Protein AF-A0A0L1ITF1-F1 (afdb_monomer)

Radius of gyration: 36.15 Å; Cα contacts (8 Å, |Δi|>4): 169; chains: 1; bounding box: 107×75×132 Å

Secondary structure (DSSP, 8-state):
--PPP-----PPPP------------PPPP----S--SSHHHHHHHHHHHHHHHHHHHHHHHHHHHHHHTTS-----------------PPP-----------------------------PPP-------------------------TTSHHHHHHHHHHHHHHHHHHHHHHHHHHHHHHHHHHHHHHHHHHHHHHTT---THHHHHHHHHHHHHHHTS-PPPPHHHHHHHHHS-SSPPPP-HHHHHHHHHTTS---HHHHHHHHSS-GGGGGGGTT-HHHHHHHHHHHHHHH-SSEEE-HHHHHHHHHHHHHHHHTTSS--TT-----HHHHHHHHHHHHHHHHHHHHSEEEGGGSSTTSSSSS----

Mean predicted aligned error: 19.43 Å

Sequence (371 aa):
MTLGLLRKASATPKPESSTADDWFHDPAPGNSWGMGMANKTSETDKLRQKVDQMSEKLDKLLKRDEAYHATSDGVETGQGDTHPEGDGWRPSPNDEGLGQAEEDDGSQDDNYDHSWVDEDEMPALENVTGDLGVRHASTAEESSPERVHVDSSLRDEVALSETNHELDTLRGQVKFLQAKVAGLWYEKHQLARKVKKLEGTEDDSTPARNYFLSSYKLQKLHRVLTMDECEHLLHASTKVPSGDVVADSELYILGDRRDYDVFVDLYGLVPQAVPSLLEDYDIISLIDAHATILATKHKTFTPKFEERFARFIKDLQRAGYTRDPDGEFADEMGILEFRSSYKAFIDALSSEVRDASKTEVTNESEEKQPA

Structure (mmCIF, N/CA/C/O backbone):
data_AF-A0A0L1ITF1-F1
#
_entry.id   AF-A0A0L1ITF1-F1
#
loop_
_atom_site.group_PDB
_atom_site.id
_atom_site.type_symbol
_atom_site.label_atom_id
_atom_site.label_alt_id
_atom_site.label_comp_id
_atom_site.label_asym_id
_atom_site.label_entity_id
_atom_site.label_seq_id
_atom_site.pdbx_PDB_ins_code
_atom_site.Cartn_x
_atom_site.Cartn_y
_atom_site.Cartn_z
_atom_site.occupancy
_atom_site.B_iso_or_equiv
_atom_site.auth_seq_id
_atom_site.auth_comp_id
_atom_site.auth_asym_id
_atom_site.auth_atom_id
_atom_site.pdbx_PDB_model_num
ATOM 1 N N . MET A 1 1 ? 7.675 -6.615 66.637 1.00 40.53 1 MET A N 1
ATOM 2 C CA . MET A 1 1 ? 6.475 -6.283 65.843 1.00 40.53 1 MET A CA 1
ATOM 3 C C . MET A 1 1 ? 6.571 -7.077 64.556 1.00 40.53 1 MET A C 1
ATOM 5 O O . MET A 1 1 ? 7.402 -6.770 63.717 1.00 40.53 1 MET A O 1
ATOM 9 N N . THR A 1 2 ? 5.844 -8.184 64.493 1.00 36.00 2 THR A N 1
ATOM 10 C CA . THR A 1 2 ? 5.977 -9.250 63.493 1.00 36.00 2 THR A CA 1
ATOM 11 C C . THR A 1 2 ? 4.631 -9.393 62.790 1.00 36.00 2 THR A C 1
ATOM 13 O O . THR A 1 2 ? 3.618 -9.642 63.439 1.00 36.00 2 THR A O 1
ATOM 16 N N . LEU A 1 3 ? 4.621 -9.155 61.478 1.00 39.19 3 LEU A N 1
ATOM 17 C CA . LEU A 1 3 ? 3.432 -9.179 60.626 1.00 39.19 3 LEU A CA 1
ATOM 18 C C . LEU A 1 3 ? 2.988 -10.625 60.368 1.00 39.19 3 LEU A C 1
ATOM 20 O O . LEU A 1 3 ? 3.739 -11.432 59.823 1.00 39.19 3 LEU A O 1
ATOM 24 N N . GLY A 1 4 ? 1.761 -10.935 60.790 1.00 36.28 4 GLY A N 1
ATOM 25 C CA . GLY A 1 4 ? 1.098 -12.217 60.583 1.00 36.28 4 GLY A CA 1
ATOM 26 C C . GLY A 1 4 ? 0.505 -12.335 59.179 1.00 36.28 4 GLY A C 1
ATOM 27 O O . GLY A 1 4 ? -0.290 -11.501 58.752 1.00 36.28 4 GLY A O 1
ATOM 28 N N . LEU A 1 5 ? 0.895 -13.406 58.490 1.00 41.16 5 LEU A N 1
ATOM 29 C CA . LEU A 1 5 ? 0.363 -13.874 57.213 1.00 41.16 5 LEU A CA 1
ATOM 30 C C . LEU A 1 5 ? -1.080 -14.378 57.369 1.00 41.16 5 LEU A C 1
ATOM 32 O O . LEU A 1 5 ? -1.334 -15.351 58.081 1.00 41.16 5 LEU A O 1
ATOM 36 N N . LEU A 1 6 ? -2.016 -13.752 56.653 1.00 43.19 6 LEU A N 1
ATOM 37 C CA . LEU A 1 6 ? -3.399 -14.207 56.527 1.00 43.19 6 LEU A CA 1
ATOM 38 C C . LEU A 1 6 ? -3.513 -15.170 55.333 1.00 43.19 6 LEU A C 1
ATOM 40 O O . LEU A 1 6 ? -3.529 -14.767 54.173 1.00 43.19 6 LEU A O 1
ATOM 44 N N . ARG A 1 7 ? -3.582 -16.468 55.636 1.00 36.34 7 ARG A N 1
ATOM 45 C CA . ARG A 1 7 ? -3.801 -17.562 54.683 1.00 36.34 7 ARG A CA 1
ATOM 46 C C . ARG A 1 7 ? -5.307 -17.701 54.437 1.00 36.34 7 ARG A C 1
ATOM 48 O O . ARG A 1 7 ? -6.021 -18.223 55.289 1.00 36.34 7 ARG A O 1
ATOM 55 N N . LYS A 1 8 ? -5.801 -17.220 53.293 1.00 49.28 8 LYS A N 1
ATOM 56 C CA . LYS A 1 8 ? -7.196 -17.412 52.866 1.00 49.28 8 LYS A CA 1
ATOM 57 C C . LYS A 1 8 ? -7.265 -18.625 51.938 1.00 49.28 8 LYS A C 1
ATOM 59 O O . LYS A 1 8 ? -6.636 -18.642 50.887 1.00 49.28 8 LYS A O 1
ATOM 64 N N . ALA A 1 9 ? -7.977 -19.656 52.380 1.00 42.38 9 ALA A N 1
ATOM 65 C CA . ALA A 1 9 ? -8.264 -20.856 51.607 1.00 42.38 9 ALA A CA 1
ATOM 66 C C . ALA A 1 9 ? -9.336 -20.553 50.546 1.00 42.38 9 ALA A C 1
ATOM 68 O O . ALA A 1 9 ? -10.376 -19.984 50.882 1.00 42.38 9 ALA A O 1
ATOM 69 N N . SER A 1 10 ? -9.104 -20.952 49.292 1.00 44.50 10 SER A N 1
ATOM 70 C CA . SER A 1 10 ? -10.142 -21.044 48.262 1.00 44.50 10 SER A CA 1
ATOM 71 C C . SER A 1 10 ? -10.325 -22.498 47.846 1.00 44.50 10 SER A C 1
ATOM 73 O O . SER A 1 10 ? -9.364 -23.243 47.660 1.00 44.50 10 SER A O 1
ATOM 75 N N . ALA A 1 11 ? -11.595 -22.873 47.764 1.00 43.03 11 ALA A N 1
ATOM 76 C CA . ALA A 1 11 ? -12.109 -24.215 47.607 1.00 43.03 11 ALA A CA 1
ATOM 77 C C . ALA A 1 11 ? -11.713 -24.889 46.285 1.00 43.03 11 ALA A C 1
ATOM 79 O O . ALA A 1 11 ? -11.634 -24.262 45.232 1.00 43.03 11 ALA A O 1
ATOM 80 N N . THR A 1 12 ? -11.522 -26.201 46.376 1.00 43.59 12 THR A N 1
ATOM 81 C CA . THR A 1 12 ? -11.332 -27.145 45.276 1.00 43.59 12 THR A CA 1
ATOM 82 C C . THR A 1 12 ? -12.700 -27.567 44.724 1.00 43.59 12 THR A C 1
ATOM 84 O O . THR A 1 12 ? -13.489 -28.125 45.490 1.00 43.59 12 THR A O 1
ATOM 87 N N . PRO A 1 13 ? -13.015 -27.364 43.434 1.00 45.31 13 PRO A N 1
ATOM 88 C CA . PRO A 1 13 ? -14.133 -28.056 42.806 1.00 45.31 13 PRO A CA 1
ATOM 89 C C . PRO A 1 13 ? -13.704 -29.447 42.308 1.00 45.31 13 PRO A C 1
ATOM 91 O O . PRO A 1 13 ? -12.626 -29.627 41.741 1.00 45.31 13 PRO A O 1
ATOM 94 N N . LYS A 1 14 ? -14.564 -30.439 42.563 1.00 49.97 14 LYS A N 1
ATOM 95 C CA . LYS A 1 14 ? -14.494 -31.802 42.014 1.00 49.97 14 LYS A CA 1
ATOM 96 C C . LYS A 1 14 ? -14.664 -31.780 40.485 1.00 49.97 14 LYS A C 1
ATOM 98 O O . LYS A 1 14 ? -15.459 -30.977 40.002 1.00 49.97 14 LYS A O 1
ATOM 103 N N . PRO A 1 15 ? -14.024 -32.696 39.737 1.00 45.06 15 PRO A N 1
ATOM 104 C CA . PRO A 1 15 ? -14.356 -32.926 38.339 1.00 45.06 15 PRO A CA 1
ATOM 105 C C . PRO A 1 15 ? -15.583 -33.846 38.254 1.00 45.06 15 PRO A C 1
ATOM 107 O O . PRO A 1 15 ? -15.524 -35.007 38.660 1.00 45.06 15 PRO A O 1
ATOM 110 N N . GLU A 1 16 ? -16.699 -33.325 37.749 1.00 42.03 16 GLU A N 1
ATOM 111 C CA . GLU A 1 16 ? -17.839 -34.141 37.331 1.00 42.03 16 GLU A CA 1
ATOM 112 C C . GLU A 1 16 ? -17.676 -34.515 35.857 1.00 42.03 16 GLU A C 1
ATOM 114 O O . GLU A 1 16 ? -17.475 -33.670 34.986 1.00 42.03 16 GLU A O 1
ATOM 119 N N . SER A 1 17 ? -17.717 -35.821 35.607 1.00 44.25 17 SER A N 1
ATOM 120 C CA . SER A 1 17 ? -17.770 -36.428 34.288 1.00 44.25 17 SER A CA 1
ATOM 121 C C . SER A 1 17 ? -19.140 -36.195 33.656 1.00 44.25 17 SER A C 1
ATOM 123 O O . SER A 1 17 ? -20.151 -36.556 34.259 1.00 44.25 17 SER A O 1
ATOM 125 N N . SER A 1 18 ? -19.174 -35.706 32.419 1.00 45.50 18 SER A N 1
ATOM 126 C CA . SER A 1 18 ? -20.364 -35.784 31.573 1.00 45.50 18 SER A CA 1
ATOM 127 C C . SER A 1 18 ? -19.961 -36.119 30.141 1.00 45.50 18 SER A C 1
ATOM 129 O O . SER A 1 18 ? -19.519 -35.267 29.378 1.00 45.50 18 SER A O 1
ATOM 131 N N . THR A 1 19 ? -20.106 -37.397 29.812 1.00 45.88 19 THR A N 1
ATOM 132 C CA . THR A 1 19 ? -20.315 -37.938 28.467 1.00 45.88 19 THR A CA 1
ATOM 133 C C . THR A 1 19 ? -21.680 -37.493 27.943 1.00 45.88 19 THR A C 1
ATOM 135 O O . THR A 1 19 ? -22.698 -37.869 28.519 1.00 45.88 19 THR A O 1
ATOM 138 N N . ALA A 1 20 ? -21.673 -36.705 26.872 1.00 44.06 20 ALA A N 1
ATOM 139 C CA . ALA A 1 20 ? -22.724 -36.578 25.859 1.00 44.06 20 ALA A CA 1
ATOM 140 C C . ALA A 1 20 ? -22.049 -35.846 24.681 1.00 44.06 20 ALA A C 1
ATOM 142 O O . ALA A 1 20 ? -21.623 -34.705 24.825 1.00 44.06 20 ALA A O 1
ATOM 143 N N . ASP A 1 21 ? -21.559 -36.575 23.687 1.00 41.19 21 ASP A N 1
ATOM 144 C CA . ASP A 1 21 ? -22.314 -37.048 22.522 1.00 41.19 21 ASP A CA 1
ATOM 145 C C . ASP A 1 21 ? -22.654 -35.906 21.547 1.00 41.19 21 ASP A C 1
ATOM 147 O O . ASP A 1 21 ? -23.553 -35.099 21.758 1.00 41.19 21 ASP A O 1
ATOM 151 N N . ASP A 1 22 ? -21.879 -35.909 20.459 1.00 50.81 22 ASP A N 1
ATOM 152 C CA . ASP A 1 22 ? -22.418 -36.024 19.102 1.00 50.81 22 ASP A CA 1
ATOM 153 C C . ASP A 1 22 ? -23.115 -34.787 18.508 1.00 50.81 22 ASP A C 1
ATOM 155 O O . ASP A 1 22 ? -24.337 -34.737 18.387 1.00 50.81 22 ASP A O 1
ATOM 159 N N . TRP A 1 23 ? -22.330 -33.783 18.072 1.00 45.59 23 TRP A N 1
ATOM 160 C CA . TRP A 1 23 ? -22.871 -32.723 17.200 1.00 45.59 23 TRP A CA 1
ATOM 161 C C . TRP A 1 23 ? -21.902 -32.006 16.246 1.00 45.59 23 TRP A C 1
ATOM 163 O O . TRP A 1 23 ? -22.094 -30.838 15.922 1.00 45.59 23 TRP A O 1
ATOM 173 N N . PHE A 1 24 ? -20.887 -32.698 15.722 1.00 43.50 24 PHE A N 1
ATOM 174 C CA . PHE A 1 24 ? -20.067 -32.145 14.633 1.00 43.50 24 PHE A CA 1
ATOM 175 C C . PHE A 1 24 ? -19.684 -33.197 13.596 1.00 43.50 24 PHE A C 1
ATOM 177 O O . PHE A 1 24 ? -18.520 -33.563 13.502 1.00 43.50 24 PHE A O 1
ATOM 184 N N . HIS A 1 25 ? -20.638 -33.633 12.773 1.00 45.31 25 HIS A N 1
ATOM 185 C CA . HIS A 1 25 ? -20.330 -34.227 11.471 1.00 45.31 25 HIS A CA 1
ATOM 186 C C . HIS A 1 25 ? -21.429 -33.911 10.454 1.00 45.31 25 HIS A C 1
ATOM 188 O O . HIS A 1 25 ? -22.298 -34.737 10.201 1.00 45.31 25 HIS A O 1
ATOM 194 N N . ASP A 1 26 ? -21.327 -32.744 9.818 1.00 39.97 26 ASP A N 1
ATOM 195 C CA . ASP A 1 26 ? -21.802 -32.585 8.444 1.00 39.97 26 ASP A CA 1
ATOM 196 C C . ASP A 1 26 ? -20.579 -32.560 7.511 1.00 39.97 26 ASP A C 1
ATOM 198 O O . ASP A 1 26 ? -19.651 -31.770 7.726 1.00 39.97 26 ASP A O 1
ATOM 202 N N . PRO A 1 27 ? -20.513 -33.442 6.498 1.00 47.56 27 PRO A N 1
ATOM 203 C CA . PRO A 1 27 ? -19.427 -33.456 5.533 1.00 47.56 27 PRO A CA 1
ATOM 204 C C . PRO A 1 27 ? -19.578 -32.283 4.560 1.00 47.56 27 PRO A C 1
ATOM 206 O O . PRO A 1 27 ? -20.628 -32.087 3.948 1.00 47.56 27 PRO A O 1
ATOM 209 N N . ALA A 1 28 ? -18.499 -31.520 4.386 1.00 41.44 28 ALA A N 1
ATOM 210 C CA . ALA A 1 28 ? -18.417 -30.485 3.364 1.00 41.44 28 ALA A CA 1
ATOM 211 C C . ALA A 1 28 ? -18.724 -31.068 1.965 1.00 41.44 28 ALA A C 1
ATOM 213 O O . ALA A 1 28 ? -18.261 -32.169 1.644 1.00 41.44 28 ALA A O 1
ATOM 214 N N . PRO A 1 29 ? -19.474 -30.348 1.110 1.00 45.34 29 PRO A N 1
ATOM 215 C CA . PRO A 1 29 ? -19.759 -30.790 -0.246 1.00 45.34 29 PRO A CA 1
ATOM 216 C C . PRO A 1 29 ? -18.463 -30.873 -1.061 1.00 45.34 29 PRO A C 1
ATOM 218 O O . PRO A 1 29 ? -17.614 -29.982 -1.034 1.00 45.34 29 PRO A O 1
ATOM 221 N N . GLY A 1 30 ? -18.309 -32.005 -1.745 1.00 41.50 30 GLY A N 1
ATOM 222 C CA . GLY A 1 30 ? -17.086 -32.434 -2.404 1.00 41.50 30 GLY A CA 1
ATOM 223 C C . GLY A 1 30 ? -16.554 -31.471 -3.462 1.00 41.50 30 GLY A C 1
ATOM 224 O O . GLY A 1 30 ? -17.162 -31.275 -4.512 1.00 41.50 30 GLY A O 1
ATOM 225 N N . ASN A 1 31 ? -15.326 -31.007 -3.241 1.00 43.41 31 ASN A N 1
ATOM 226 C CA . ASN A 1 31 ? -14.473 -30.469 -4.289 1.00 43.41 31 ASN A CA 1
ATOM 227 C C . ASN A 1 31 ? -13.651 -31.616 -4.890 1.00 43.41 31 ASN A C 1
ATOM 229 O O . ASN A 1 31 ? -12.582 -31.986 -4.404 1.00 43.41 31 ASN A O 1
ATOM 233 N N . SER A 1 32 ? -14.191 -32.190 -5.962 1.00 44.97 32 SER A N 1
ATOM 234 C CA . SER A 1 32 ? -13.520 -33.139 -6.848 1.00 44.97 32 SER A CA 1
ATOM 235 C C . SER A 1 32 ? -12.358 -32.457 -7.589 1.00 44.97 32 SER A C 1
ATOM 237 O O . SER A 1 32 ? -12.526 -31.967 -8.700 1.00 44.97 32 SER A O 1
ATOM 239 N N . TRP A 1 33 ? -11.170 -32.436 -6.977 1.00 46.00 33 TRP A N 1
ATOM 240 C CA . TRP A 1 33 ? -9.886 -32.106 -7.633 1.00 46.00 33 TRP A CA 1
ATOM 241 C C . TRP A 1 33 ? -8.981 -33.336 -7.808 1.00 46.00 33 TRP A C 1
ATOM 243 O O . TRP A 1 33 ? -7.781 -33.234 -8.056 1.00 46.00 33 TRP A O 1
ATOM 253 N N . GLY A 1 34 ? -9.556 -34.529 -7.677 1.00 48.38 34 GLY A N 1
ATOM 254 C CA . GLY A 1 34 ? -8.840 -35.797 -7.709 1.00 48.38 34 GLY A CA 1
ATOM 255 C C . GLY A 1 34 ? -8.825 -36.455 -9.082 1.00 48.38 34 GLY A C 1
ATOM 256 O O . GLY A 1 34 ? -9.281 -37.581 -9.183 1.00 48.38 34 GLY A O 1
ATOM 257 N N . MET A 1 35 ? -8.327 -35.796 -10.132 1.00 46.69 35 MET A N 1
ATOM 258 C CA . MET A 1 35 ? -7.872 -36.479 -11.357 1.00 46.69 35 MET A CA 1
ATOM 259 C C . MET A 1 35 ? -7.036 -35.517 -12.212 1.00 46.69 35 MET A C 1
ATOM 261 O O . MET A 1 35 ? -7.571 -34.590 -12.809 1.00 46.69 35 MET A O 1
ATOM 265 N N . GLY A 1 36 ? -5.714 -35.724 -12.269 1.00 51.22 36 GLY A N 1
ATOM 266 C CA . GLY A 1 36 ? -4.853 -34.971 -13.197 1.00 51.22 36 GLY A CA 1
ATOM 267 C C . GLY A 1 36 ? -3.389 -34.750 -12.799 1.00 51.22 36 GLY A C 1
ATOM 268 O O . GLY A 1 36 ? -2.784 -33.796 -13.275 1.00 51.22 36 GLY A O 1
ATOM 269 N N . MET A 1 37 ? -2.790 -35.582 -11.939 1.00 43.88 37 MET A N 1
ATOM 270 C CA . MET A 1 37 ? -1.389 -35.411 -11.495 1.00 43.88 37 MET A CA 1
ATOM 271 C C . MET A 1 37 ? -0.400 -36.380 -12.170 1.00 43.88 37 MET A C 1
ATOM 273 O O . MET A 1 37 ? 0.651 -36.664 -11.610 1.00 43.88 37 MET A O 1
ATOM 277 N N . ALA A 1 38 ? -0.705 -36.890 -13.369 1.00 50.31 38 ALA A N 1
ATOM 278 C CA . ALA A 1 38 ? 0.186 -37.830 -14.065 1.00 50.31 38 ALA A CA 1
ATOM 279 C C . ALA A 1 38 ? 1.181 -37.171 -15.049 1.00 50.31 38 ALA A C 1
ATOM 281 O O . ALA A 1 38 ? 2.164 -37.807 -15.406 1.00 50.31 38 ALA A O 1
ATOM 282 N N . ASN A 1 39 ? 0.988 -35.900 -15.445 1.00 56.06 39 ASN A N 1
ATOM 283 C CA . ASN A 1 39 ? 1.815 -35.264 -16.492 1.00 56.06 39 ASN A CA 1
ATOM 284 C C . ASN A 1 39 ? 2.705 -34.097 -16.011 1.00 56.06 39 ASN A C 1
ATOM 286 O O . ASN A 1 39 ? 3.543 -33.625 -16.775 1.00 56.06 39 ASN A O 1
ATOM 290 N N . LYS A 1 40 ? 2.569 -33.631 -14.758 1.00 55.72 40 LYS A N 1
ATOM 291 C CA . LYS A 1 40 ? 3.318 -32.459 -14.250 1.00 55.72 40 LYS A CA 1
ATOM 292 C C . LYS A 1 40 ? 4.791 -32.740 -13.935 1.00 55.72 40 LYS A C 1
ATOM 294 O O . LYS A 1 40 ? 5.591 -31.812 -13.926 1.00 55.72 40 LYS A O 1
ATOM 299 N N . THR A 1 41 ? 5.164 -34.002 -13.725 1.00 59.00 41 THR A N 1
ATOM 300 C CA . THR A 1 41 ? 6.559 -34.399 -13.465 1.00 59.00 41 THR A CA 1
ATOM 301 C C . THR A 1 41 ? 7.464 -34.142 -14.674 1.00 59.00 41 THR A C 1
ATOM 303 O O . THR A 1 41 ? 8.609 -33.729 -14.516 1.00 59.00 41 THR A O 1
ATOM 306 N N . SER A 1 42 ? 6.932 -34.267 -15.896 1.00 75.06 42 SER A N 1
ATOM 307 C CA . SER A 1 42 ? 7.714 -34.064 -17.123 1.00 75.06 42 SER A CA 1
ATOM 308 C C . SER A 1 42 ? 8.168 -32.613 -17.320 1.00 75.06 42 SER A C 1
ATOM 310 O O . SER A 1 42 ? 9.273 -32.379 -17.807 1.00 75.06 42 SER A O 1
ATOM 312 N N . GLU A 1 43 ? 7.353 -31.625 -16.944 1.00 75.00 43 GLU A N 1
ATOM 313 C CA . GLU A 1 43 ? 7.735 -30.213 -17.080 1.00 75.00 43 GLU A CA 1
ATOM 314 C C . GLU A 1 43 ? 8.748 -29.787 -16.018 1.00 75.00 43 GLU A C 1
ATOM 316 O O . GLU A 1 43 ? 9.707 -29.079 -16.333 1.00 75.00 43 GLU A O 1
ATOM 321 N N . THR A 1 44 ? 8.595 -30.274 -14.783 1.00 78.50 44 THR A N 1
ATOM 322 C CA . THR A 1 44 ? 9.573 -30.027 -13.719 1.00 78.50 44 THR A CA 1
ATOM 323 C C . THR A 1 44 ? 10.930 -30.646 -14.042 1.00 78.50 44 THR A C 1
ATOM 325 O O . THR A 1 44 ? 11.954 -30.008 -13.806 1.00 78.50 44 THR A O 1
ATOM 328 N N . ASP A 1 45 ? 10.957 -31.832 -14.656 1.00 85.31 45 ASP A N 1
ATOM 329 C CA . ASP A 1 45 ? 12.202 -32.495 -15.060 1.00 85.31 45 ASP A CA 1
ATOM 330 C C . ASP A 1 45 ? 12.896 -31.762 -16.218 1.00 85.31 45 ASP A C 1
ATOM 332 O O . ASP A 1 45 ? 14.116 -31.587 -16.198 1.00 85.31 45 ASP A O 1
ATOM 336 N N . LYS A 1 46 ? 12.132 -31.239 -17.189 1.00 88.31 46 LYS A N 1
ATOM 337 C CA . LYS A 1 46 ? 12.669 -30.387 -18.270 1.00 88.31 46 LYS A CA 1
ATOM 338 C C . LYS A 1 46 ? 13.279 -29.091 -17.733 1.00 88.31 46 LYS A C 1
ATOM 340 O O . LYS A 1 46 ? 14.335 -28.667 -18.202 1.00 88.31 46 LYS A O 1
ATOM 345 N N . LEU A 1 47 ? 12.630 -28.463 -16.751 1.00 85.12 47 LEU A N 1
ATOM 346 C CA . LEU A 1 47 ? 13.160 -27.280 -16.066 1.00 85.12 47 LEU A CA 1
ATOM 347 C C . LEU A 1 47 ? 14.467 -27.605 -15.338 1.00 85.12 47 LEU A C 1
ATOM 349 O O . LEU A 1 47 ? 15.441 -26.871 -15.495 1.00 85.12 47 LEU A O 1
ATOM 353 N N . ARG A 1 48 ? 14.514 -28.732 -14.620 1.00 88.19 48 ARG A N 1
ATOM 354 C CA . ARG A 1 48 ? 15.716 -29.204 -13.919 1.00 88.19 48 ARG A CA 1
ATOM 355 C C . ARG A 1 48 ? 16.881 -29.430 -14.887 1.00 88.19 48 ARG A C 1
ATOM 357 O O . ARG A 1 48 ? 17.951 -28.866 -14.693 1.00 88.19 48 ARG A O 1
ATOM 364 N N . GLN A 1 49 ? 16.628 -30.120 -16.000 1.00 94.50 49 GLN A N 1
ATOM 365 C CA . GLN A 1 49 ? 17.621 -30.352 -17.052 1.00 94.50 49 GLN A CA 1
ATOM 366 C C . GLN A 1 49 ? 18.155 -29.043 -17.658 1.00 94.50 49 GLN A C 1
ATOM 368 O O . GLN A 1 49 ? 19.344 -28.932 -17.961 1.00 94.50 49 GLN A O 1
ATOM 373 N N . LYS A 1 50 ? 17.292 -28.037 -17.844 1.00 92.38 50 LYS A N 1
ATOM 374 C CA . LYS A 1 50 ? 17.701 -26.733 -18.382 1.00 92.38 50 LYS A CA 1
ATOM 375 C C . LYS A 1 50 ? 18.564 -25.949 -17.389 1.00 92.38 50 LYS A C 1
ATOM 377 O O . LYS A 1 50 ? 19.510 -25.289 -17.814 1.00 92.38 50 LYS A O 1
ATOM 382 N N . VAL A 1 51 ? 18.266 -26.037 -16.091 1.00 90.19 51 VAL A N 1
ATOM 383 C CA . VAL A 1 51 ? 19.097 -25.451 -15.025 1.00 90.19 51 VAL A CA 1
ATOM 384 C C . VAL A 1 51 ? 20.484 -26.093 -15.014 1.00 90.19 51 VAL A C 1
ATOM 386 O O . VAL A 1 51 ? 21.476 -25.366 -15.041 1.00 90.19 51 VAL A O 1
ATOM 389 N N . ASP A 1 52 ? 20.565 -27.421 -15.101 1.00 94.00 52 ASP A N 1
ATOM 390 C CA . ASP A 1 52 ? 21.846 -28.139 -15.139 1.00 94.00 52 ASP A CA 1
ATOM 391 C C . ASP A 1 52 ? 22.681 -27.749 -16.376 1.00 94.00 52 ASP A C 1
ATOM 393 O O . ASP A 1 52 ? 23.875 -27.464 -16.265 1.00 94.00 52 ASP A O 1
ATOM 397 N N . GLN A 1 53 ? 22.048 -27.623 -17.551 1.00 94.62 53 GLN A N 1
ATOM 398 C CA . GLN A 1 53 ? 22.720 -27.157 -18.774 1.00 94.62 53 GLN A CA 1
ATOM 399 C C . GLN A 1 53 ? 23.246 -25.720 -18.668 1.00 94.62 53 GLN A C 1
ATOM 401 O O . GLN A 1 53 ? 24.305 -25.408 -19.217 1.00 94.62 53 GLN A O 1
ATOM 406 N N . MET A 1 54 ? 22.505 -24.821 -18.014 1.00 91.44 54 MET A N 1
ATOM 407 C CA . MET A 1 54 ? 22.961 -23.445 -17.803 1.00 91.44 54 MET A CA 1
ATOM 408 C C . MET A 1 54 ? 24.122 -23.392 -16.810 1.00 91.44 54 MET A C 1
ATOM 410 O O . MET A 1 54 ? 25.087 -22.678 -17.072 1.00 91.44 54 MET A O 1
ATOM 414 N N . SER A 1 55 ? 24.072 -24.187 -15.736 1.00 90.12 55 SER A N 1
ATOM 415 C CA . SER A 1 55 ? 25.166 -24.291 -14.764 1.00 90.12 55 SER A CA 1
ATOM 416 C C . SER A 1 55 ? 26.458 -24.778 -15.426 1.00 90.12 55 SER A C 1
ATOM 418 O O . SER A 1 55 ? 27.510 -24.174 -15.244 1.00 90.12 55 SER A O 1
ATOM 420 N N . GLU A 1 56 ? 26.379 -25.802 -16.284 1.00 96.31 56 GLU A N 1
ATOM 421 C CA . GLU A 1 56 ? 27.549 -26.316 -17.008 1.00 96.31 56 GLU A CA 1
ATOM 422 C C . GLU A 1 56 ? 28.132 -25.281 -17.991 1.00 96.31 56 GLU A C 1
ATOM 424 O O . GLU A 1 56 ? 29.348 -25.198 -18.183 1.00 96.31 56 GLU A O 1
ATOM 429 N N . LYS A 1 57 ? 27.280 -24.467 -18.631 1.00 96.06 57 LYS A N 1
ATOM 430 C CA . LYS A 1 57 ? 27.740 -23.360 -19.485 1.00 96.06 57 LYS A CA 1
ATOM 431 C C . LYS A 1 57 ? 28.444 -22.273 -18.676 1.00 96.06 57 LYS A C 1
ATOM 433 O O . LYS A 1 57 ? 29.443 -21.742 -19.159 1.00 96.06 57 LYS A O 1
ATOM 438 N N . LEU A 1 58 ? 27.949 -21.964 -17.478 1.00 93.62 58 LEU A N 1
ATOM 439 C CA . LEU A 1 58 ? 28.553 -20.968 -16.595 1.00 93.62 58 LEU A CA 1
ATOM 440 C C . LEU A 1 58 ? 29.958 -21.406 -16.155 1.00 93.62 58 LEU A C 1
ATOM 442 O O . LEU A 1 58 ? 30.907 -20.642 -16.304 1.00 93.62 58 LEU A O 1
ATOM 446 N N . ASP A 1 59 ? 30.113 -22.667 -15.744 1.00 94.75 59 ASP A N 1
ATOM 447 C CA . ASP A 1 59 ? 31.414 -23.239 -15.365 1.00 94.75 59 ASP A CA 1
ATOM 448 C C . ASP A 1 59 ? 32.425 -23.215 -16.521 1.00 94.75 59 ASP A C 1
ATOM 450 O O . ASP A 1 59 ? 33.622 -22.996 -16.320 1.00 94.75 59 ASP A O 1
ATOM 454 N N . LYS A 1 60 ? 31.960 -23.429 -17.759 1.00 94.81 60 LYS A N 1
ATOM 455 C CA . LYS A 1 60 ? 32.813 -23.342 -18.955 1.00 94.81 60 LYS A CA 1
ATOM 456 C C . LYS A 1 60 ? 33.276 -21.916 -19.242 1.00 94.81 60 LYS A C 1
ATOM 458 O O . LYS A 1 60 ? 34.402 -21.750 -19.705 1.00 94.81 60 LYS A O 1
ATOM 463 N N . LEU A 1 61 ? 32.430 -20.914 -18.997 1.00 91.44 61 LEU A N 1
ATOM 464 C CA . LEU A 1 61 ? 32.811 -19.507 -19.138 1.00 91.44 61 LEU A CA 1
ATOM 465 C C . LEU A 1 61 ? 33.818 -19.107 -18.059 1.00 91.44 61 LEU A C 1
ATOM 467 O O . LEU A 1 61 ? 34.861 -18.560 -18.399 1.00 91.44 61 LEU A O 1
ATOM 471 N N . LEU A 1 62 ? 33.577 -19.497 -16.804 1.00 91.38 62 LEU A N 1
ATOM 472 C CA . LEU A 1 62 ? 34.478 -19.199 -15.690 1.00 91.38 62 LEU A CA 1
ATOM 473 C C . LEU A 1 62 ? 35.895 -19.751 -15.935 1.00 91.38 62 LEU A C 1
ATOM 475 O O . LEU A 1 62 ? 36.883 -19.032 -15.818 1.00 91.38 62 LEU A O 1
ATOM 479 N N . LYS A 1 63 ? 35.994 -21.007 -16.394 1.00 91.88 63 LYS A N 1
ATOM 480 C CA . LYS A 1 63 ? 37.281 -21.622 -16.769 1.00 91.88 63 LYS A CA 1
ATOM 481 C C . LYS A 1 63 ? 37.970 -20.931 -17.943 1.00 91.88 63 LYS A C 1
ATOM 483 O O . LYS A 1 63 ? 39.192 -20.998 -18.063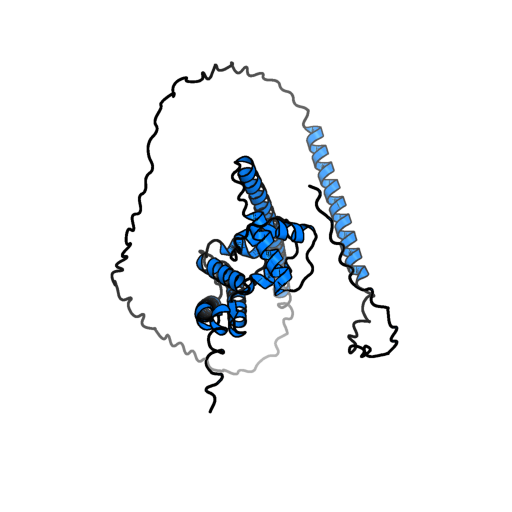 1.00 91.88 63 LYS A O 1
ATOM 488 N N . ARG A 1 64 ? 37.203 -20.322 -18.851 1.00 89.06 64 ARG A N 1
ATOM 489 C CA . ARG A 1 64 ? 37.766 -19.598 -19.993 1.00 89.06 64 ARG A CA 1
ATOM 490 C C . ARG A 1 64 ? 38.428 -18.305 -19.524 1.00 89.06 64 ARG A C 1
ATOM 492 O O . ARG A 1 64 ? 39.534 -18.022 -19.972 1.00 89.06 64 ARG A O 1
ATOM 499 N N . ASP A 1 65 ? 37.795 -17.584 -18.605 1.00 81.19 65 ASP A N 1
ATOM 500 C CA . ASP A 1 65 ? 38.325 -16.332 -18.058 1.00 81.19 65 ASP A CA 1
ATOM 501 C C . ASP A 1 65 ? 39.576 -16.569 -17.198 1.00 81.19 65 ASP A C 1
ATOM 503 O O . ASP A 1 65 ? 40.568 -15.854 -17.341 1.00 81.19 65 ASP A O 1
ATOM 507 N N . GLU A 1 66 ? 39.608 -17.646 -16.406 1.00 87.12 66 GLU A N 1
ATOM 508 C CA . GLU A 1 66 ? 40.821 -18.060 -15.679 1.00 87.12 66 GLU A CA 1
ATOM 509 C C . GLU A 1 66 ? 42.005 -18.334 -16.627 1.00 87.12 66 GLU A C 1
ATOM 511 O O . GLU A 1 66 ? 43.139 -17.934 -16.353 1.00 87.12 66 GLU A O 1
ATOM 516 N N . ALA A 1 67 ? 41.750 -18.961 -17.782 1.00 79.69 67 ALA A N 1
ATOM 517 C CA . ALA A 1 67 ? 42.784 -19.220 -18.785 1.00 79.69 67 ALA A CA 1
ATOM 518 C C . ALA A 1 67 ? 43.287 -17.938 -19.475 1.00 79.69 67 ALA A C 1
ATOM 520 O O . ALA A 1 67 ? 44.462 -17.869 -19.841 1.00 79.69 67 ALA A O 1
ATOM 521 N N . TYR A 1 68 ? 42.436 -16.917 -19.634 1.00 73.00 68 TYR A N 1
ATOM 522 C CA . TYR A 1 68 ? 42.855 -15.622 -20.179 1.00 73.00 68 TYR A CA 1
ATOM 523 C C . TYR A 1 68 ? 43.826 -14.904 -19.237 1.00 73.00 68 TYR A C 1
ATOM 525 O O . TYR A 1 68 ? 44.862 -14.414 -19.689 1.00 73.00 68 TYR A O 1
ATOM 533 N N . HIS A 1 69 ? 43.556 -14.906 -17.931 1.00 70.44 69 HIS A N 1
ATOM 534 C CA . HIS A 1 69 ? 44.425 -14.239 -16.959 1.00 70.44 69 HIS A CA 1
ATOM 535 C C . HIS A 1 69 ? 45.770 -14.950 -16.758 1.00 70.44 69 HIS A C 1
ATOM 537 O O . HIS A 1 69 ? 46.793 -14.279 -16.646 1.00 70.44 69 HIS A O 1
ATOM 543 N N . ALA A 1 70 ? 45.818 -16.283 -16.846 1.00 70.94 70 ALA A N 1
ATOM 544 C CA . ALA A 1 70 ? 47.067 -17.045 -16.719 1.00 70.94 70 ALA A CA 1
ATOM 545 C C . ALA A 1 70 ? 48.099 -16.781 -17.840 1.00 70.94 70 ALA A C 1
ATOM 547 O O . ALA A 1 70 ? 49.265 -17.143 -17.702 1.00 70.94 70 ALA A O 1
ATOM 548 N N . THR A 1 71 ? 47.696 -16.160 -18.955 1.00 64.56 71 THR A N 1
ATOM 549 C CA . THR A 1 71 ? 48.603 -15.828 -20.072 1.00 64.56 71 THR A CA 1
ATOM 550 C C . THR A 1 71 ? 49.098 -14.379 -20.070 1.00 64.56 71 THR A C 1
ATOM 552 O O . THR A 1 71 ? 49.935 -14.031 -20.901 1.00 64.56 71 THR A O 1
ATOM 555 N N . SER A 1 72 ? 48.624 -13.542 -19.140 1.00 59.66 72 SER A N 1
ATOM 556 C CA . SER A 1 72 ? 48.951 -12.110 -19.104 1.00 59.66 72 SER A CA 1
ATOM 557 C C . SER A 1 72 ? 50.149 -11.746 -18.209 1.00 59.66 72 SER A C 1
ATOM 559 O O . SER A 1 72 ? 50.616 -10.611 -18.284 1.00 59.66 72 SER A O 1
ATOM 561 N N . ASP A 1 73 ? 50.700 -12.680 -17.428 1.00 51.94 73 ASP A N 1
ATOM 562 C CA . ASP A 1 73 ? 51.815 -12.437 -16.485 1.00 51.94 73 ASP A CA 1
ATOM 563 C C . ASP A 1 73 ? 53.210 -12.488 -17.145 1.00 51.94 73 ASP A C 1
ATOM 565 O O . ASP A 1 73 ? 54.177 -13.012 -16.595 1.00 51.94 73 ASP A O 1
ATOM 569 N N . GLY A 1 74 ? 53.328 -11.972 -18.370 1.00 56.00 74 GLY A N 1
ATOM 570 C CA . GLY A 1 74 ? 54.496 -12.200 -19.222 1.00 56.00 74 GLY A CA 1
ATOM 571 C C . GLY A 1 74 ? 55.152 -10.972 -19.841 1.00 56.00 74 GLY A C 1
ATOM 572 O O . GLY A 1 74 ? 55.858 -11.153 -20.825 1.00 56.00 74 GLY A O 1
ATOM 573 N N . VAL A 1 75 ? 54.935 -9.747 -19.345 1.00 53.19 75 VAL A N 1
ATOM 574 C CA . VAL A 1 75 ? 55.720 -8.566 -19.770 1.00 53.19 75 VAL A CA 1
ATOM 575 C C . VAL A 1 75 ? 55.946 -7.623 -18.582 1.00 53.19 75 VAL A C 1
ATOM 577 O O . VAL A 1 75 ? 55.311 -6.581 -18.449 1.00 53.19 75 VAL A O 1
ATOM 580 N N . GLU A 1 76 ? 56.891 -7.981 -17.711 1.00 54.12 76 GLU A N 1
ATOM 581 C CA . GLU A 1 76 ? 57.585 -7.008 -16.862 1.00 54.12 76 GLU A CA 1
ATOM 582 C C . GLU A 1 76 ? 58.615 -6.260 -17.722 1.00 54.12 76 GLU A C 1
ATOM 584 O O . GLU A 1 76 ? 59.758 -6.689 -17.883 1.00 54.12 76 GLU A O 1
ATOM 589 N N . THR A 1 77 ? 58.230 -5.118 -18.287 1.00 50.31 77 THR A N 1
ATOM 590 C CA . THR A 1 77 ? 59.200 -4.082 -18.663 1.00 50.31 77 THR A CA 1
ATOM 591 C C . THR A 1 77 ? 59.163 -3.004 -17.600 1.00 50.31 77 THR A C 1
ATOM 593 O O . THR A 1 77 ? 58.273 -2.157 -17.582 1.00 50.31 77 THR A O 1
ATOM 596 N N . GLY A 1 78 ? 60.132 -3.076 -16.690 1.00 53.88 78 GLY A N 1
ATOM 597 C CA . GLY A 1 78 ? 60.359 -2.059 -15.682 1.00 53.88 78 GLY A CA 1
ATOM 598 C C . GLY A 1 78 ? 60.721 -0.714 -16.309 1.00 53.88 78 GLY A C 1
ATOM 599 O O . GLY A 1 78 ? 61.687 -0.605 -17.061 1.00 53.88 78 GLY A O 1
ATOM 600 N N . GLN A 1 79 ? 59.984 0.318 -15.919 1.00 46.94 79 GLN A N 1
ATOM 601 C CA . GLN A 1 79 ? 60.475 1.687 -15.850 1.00 46.94 79 GLN A CA 1
ATOM 602 C C . GLN A 1 79 ? 60.039 2.237 -14.497 1.00 46.94 79 GLN A C 1
ATOM 604 O O . GLN A 1 79 ? 58.859 2.446 -14.235 1.00 46.94 79 GLN A O 1
A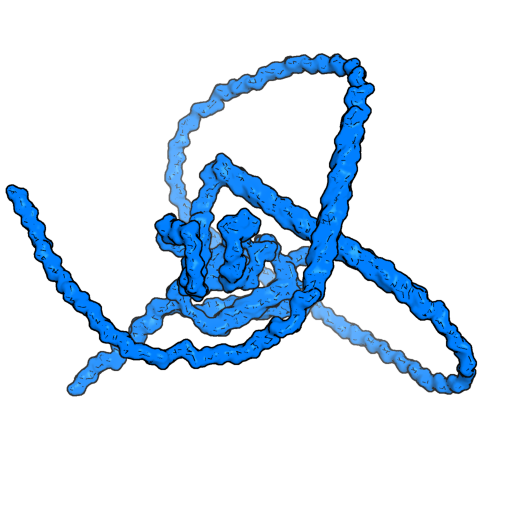TOM 609 N N . GLY A 1 80 ? 61.019 2.354 -13.603 1.00 52.72 80 GLY A N 1
ATOM 610 C CA . GLY A 1 80 ? 60.845 2.978 -12.306 1.00 52.72 80 GLY A CA 1
ATOM 611 C C . GLY A 1 80 ? 60.772 4.485 -12.478 1.00 52.72 80 GLY A C 1
ATOM 612 O O . GLY A 1 80 ? 61.795 5.111 -12.747 1.00 52.72 80 GLY A O 1
ATOM 613 N N . ASP A 1 81 ? 59.587 5.047 -12.272 1.00 48.44 81 ASP A N 1
ATOM 614 C CA . ASP A 1 81 ? 59.427 6.478 -12.067 1.00 48.44 81 ASP A CA 1
ATOM 615 C C . ASP A 1 81 ? 59.382 6.771 -10.570 1.00 48.44 81 ASP A C 1
ATOM 617 O O . ASP A 1 81 ? 58.525 6.326 -9.806 1.00 48.44 81 ASP A O 1
ATOM 621 N N . THR A 1 82 ? 60.415 7.494 -10.159 1.00 51.72 82 THR A N 1
ATOM 622 C CA . THR A 1 82 ? 60.673 7.942 -8.799 1.00 51.72 82 THR A CA 1
ATOM 623 C C . THR A 1 82 ? 59.809 9.176 -8.555 1.00 51.72 82 THR A C 1
ATOM 625 O O . THR A 1 82 ? 60.141 10.261 -9.030 1.00 51.72 82 THR A O 1
ATOM 628 N N . HIS A 1 83 ? 58.693 9.029 -7.841 1.00 48.00 83 HIS A N 1
ATOM 629 C CA . HIS A 1 83 ? 57.941 10.180 -7.342 1.00 48.00 83 HIS A CA 1
ATOM 630 C C . HIS A 1 83 ? 58.555 10.673 -6.022 1.00 48.00 83 HIS A C 1
ATOM 632 O O . HIS A 1 83 ? 58.738 9.866 -5.109 1.00 48.00 83 HIS A O 1
ATOM 638 N N . PRO A 1 84 ? 58.891 11.970 -5.901 1.00 52.19 84 PRO A N 1
ATOM 639 C CA . PRO A 1 84 ? 59.389 12.531 -4.657 1.00 52.19 84 PRO A CA 1
ATOM 640 C C . PRO A 1 84 ? 58.253 12.672 -3.640 1.00 52.19 84 PRO A C 1
ATOM 642 O O . PRO A 1 84 ? 57.141 13.088 -3.971 1.00 52.19 84 PRO A O 1
ATOM 645 N N . GLU A 1 85 ? 58.578 12.323 -2.399 1.00 52.50 85 GLU A N 1
ATOM 646 C CA . GLU A 1 85 ? 57.786 12.554 -1.197 1.00 52.50 85 GLU A CA 1
ATOM 647 C C . GLU A 1 85 ? 57.405 14.039 -1.102 1.00 52.50 85 GLU A C 1
ATOM 649 O O . GLU A 1 85 ? 58.262 14.915 -0.999 1.00 52.50 85 GLU A O 1
ATOM 654 N N . GLY A 1 86 ? 56.102 14.312 -1.204 1.00 42.50 86 GLY A N 1
ATOM 655 C CA . GLY A 1 86 ? 55.511 15.628 -1.005 1.00 42.50 86 GLY A CA 1
ATOM 656 C C . GLY A 1 86 ? 55.087 15.798 0.448 1.00 42.50 86 GLY A C 1
ATOM 657 O O . GLY A 1 86 ? 54.243 15.061 0.956 1.00 42.50 86 GLY A O 1
ATOM 658 N N . ASP A 1 87 ? 55.709 16.777 1.086 1.00 45.38 87 ASP A N 1
ATOM 659 C CA . ASP A 1 87 ? 55.624 17.129 2.494 1.00 45.38 87 ASP A CA 1
ATOM 660 C C . ASP A 1 87 ? 54.207 17.442 3.018 1.00 45.38 87 ASP A C 1
ATOM 662 O O . ASP A 1 87 ? 53.449 18.220 2.446 1.00 45.38 87 ASP A O 1
ATOM 666 N N . GLY A 1 88 ? 53.916 16.902 4.204 1.00 42.75 88 GLY A N 1
ATOM 667 C CA . GLY A 1 88 ? 53.442 17.661 5.367 1.00 42.75 88 GLY A CA 1
ATOM 668 C C . GLY A 1 88 ? 52.194 18.541 5.239 1.00 42.75 88 GLY A C 1
ATOM 669 O O . GLY A 1 88 ? 52.298 19.759 5.109 1.00 42.75 88 GLY A O 1
ATOM 670 N N . TRP A 1 89 ? 51.023 17.970 5.530 1.00 43.41 89 TRP A N 1
ATOM 671 C CA . TRP A 1 89 ? 49.893 18.753 6.040 1.00 43.41 89 TRP A CA 1
ATOM 672 C C . TRP A 1 89 ? 50.051 18.964 7.551 1.00 43.41 89 TRP A C 1
ATOM 674 O O . TRP A 1 89 ? 49.933 18.034 8.348 1.00 43.41 89 TRP A O 1
ATOM 684 N N . ARG A 1 90 ? 50.365 20.204 7.946 1.00 44.47 90 ARG A N 1
ATOM 685 C CA . ARG A 1 90 ? 50.318 20.660 9.343 1.00 44.47 90 ARG A CA 1
ATOM 686 C C . ARG A 1 90 ? 48.857 20.803 9.800 1.00 44.47 90 ARG A C 1
ATOM 688 O O . ARG A 1 90 ? 48.045 21.291 9.016 1.00 44.47 90 ARG A O 1
ATOM 695 N N . PRO A 1 91 ? 48.530 20.497 11.067 1.00 51.38 91 PRO A N 1
ATOM 696 C CA . PRO A 1 91 ? 47.270 20.917 11.664 1.00 51.38 91 PRO A CA 1
ATOM 697 C C . PRO A 1 91 ? 47.336 22.411 12.003 1.00 51.38 91 PRO A C 1
ATOM 699 O O . PRO A 1 91 ? 48.290 22.857 12.644 1.00 51.38 91 PRO A O 1
ATOM 702 N N . SER A 1 92 ? 46.326 23.175 11.591 1.00 46.50 92 SER A N 1
ATOM 703 C CA . SER A 1 92 ? 46.089 24.535 12.086 1.00 46.50 92 SER A CA 1
ATOM 704 C C . SER A 1 92 ? 45.558 24.470 13.524 1.00 46.50 92 SER A C 1
ATOM 706 O O . SER A 1 92 ? 44.510 23.862 13.736 1.00 46.50 92 SER A O 1
ATOM 708 N N . PRO A 1 93 ? 46.226 25.087 14.513 1.00 59.84 93 PRO A N 1
ATOM 709 C CA . PRO A 1 93 ? 45.680 25.287 15.844 1.00 59.84 93 PRO A CA 1
ATOM 710 C C . PRO A 1 93 ? 45.136 26.714 15.918 1.00 59.84 93 PRO A C 1
ATOM 712 O O . PRO A 1 93 ? 45.926 27.651 15.933 1.00 59.84 93 PRO A O 1
ATOM 715 N N . ASN A 1 94 ? 43.814 26.872 15.876 1.00 53.00 94 ASN A N 1
ATOM 716 C CA . ASN A 1 94 ? 43.073 28.040 16.365 1.00 53.00 94 ASN A CA 1
ATOM 717 C C . ASN A 1 94 ? 41.587 27.821 16.059 1.00 53.00 94 ASN A C 1
ATOM 719 O O . ASN A 1 94 ? 41.156 28.147 14.959 1.00 53.00 94 ASN A O 1
ATOM 723 N N . ASP A 1 95 ? 40.835 27.274 17.016 1.00 49.34 95 ASP A N 1
ATOM 724 C CA . ASP A 1 95 ? 39.489 27.784 17.307 1.00 49.34 95 ASP A CA 1
ATOM 725 C C . ASP A 1 95 ? 39.036 27.312 18.701 1.00 49.34 95 ASP A C 1
ATOM 727 O O . ASP A 1 95 ? 38.285 26.353 18.868 1.00 49.34 95 ASP A O 1
ATOM 731 N N . GLU A 1 96 ? 39.581 27.952 19.738 1.00 56.53 96 GLU A N 1
ATOM 732 C CA . GLU A 1 96 ? 38.900 28.041 21.030 1.00 56.53 96 GLU A CA 1
ATOM 733 C C . GLU A 1 96 ? 38.207 29.406 21.072 1.00 56.53 96 GLU A C 1
ATOM 735 O O . GLU A 1 96 ? 38.871 30.444 21.089 1.00 56.53 96 GLU A O 1
ATOM 740 N N . GLY A 1 97 ? 36.872 29.406 21.063 1.00 47.28 97 GLY A N 1
ATOM 741 C CA . GLY A 1 97 ? 36.062 30.618 20.950 1.00 47.28 97 GLY A CA 1
ATOM 742 C C . GLY A 1 97 ? 34.654 30.437 21.511 1.00 47.28 97 GLY A C 1
ATOM 743 O O . GLY A 1 97 ? 33.710 30.167 20.788 1.00 47.28 97 GLY A O 1
ATOM 744 N N . LEU A 1 98 ? 34.571 30.571 22.831 1.00 46.91 98 LEU A N 1
ATOM 745 C CA . LEU A 1 98 ? 33.409 30.668 23.722 1.00 46.91 98 LEU A CA 1
ATOM 746 C C . LEU A 1 98 ? 32.153 31.400 23.185 1.00 46.91 98 LEU A C 1
ATOM 748 O O . LEU A 1 98 ? 32.262 32.449 22.557 1.00 46.91 98 LEU A O 1
ATOM 752 N N . GLY A 1 99 ? 30.979 30.941 23.647 1.00 40.62 99 GLY A N 1
ATOM 753 C CA . GLY A 1 99 ? 29.703 31.684 23.722 1.00 40.62 99 GLY A CA 1
ATOM 754 C C . GLY A 1 99 ? 28.521 30.748 23.443 1.00 40.62 99 GLY A C 1
ATOM 755 O O . GLY A 1 99 ? 28.379 30.296 22.319 1.00 40.62 99 GLY A O 1
ATOM 756 N N . GLN A 1 100 ? 27.780 30.197 24.413 1.00 49.03 100 GLN A N 1
ATOM 757 C CA . GLN A 1 100 ? 26.784 30.827 25.299 1.00 49.03 100 GLN A CA 1
ATOM 758 C C . GLN A 1 100 ? 25.811 31.794 24.609 1.00 49.03 100 GLN A C 1
ATOM 760 O O . GLN A 1 100 ? 26.250 32.685 23.890 1.00 49.03 100 GLN A O 1
ATOM 765 N N . ALA A 1 101 ? 24.535 31.643 25.002 1.00 43.22 101 ALA A N 1
ATOM 766 C CA . ALA A 1 101 ? 23.317 32.357 24.596 1.00 43.22 101 ALA A CA 1
ATOM 767 C C . ALA A 1 101 ? 22.671 31.799 23.312 1.00 43.22 101 ALA A C 1
ATOM 769 O O . ALA A 1 101 ? 23.369 31.430 22.382 1.00 43.22 101 ALA A O 1
ATOM 770 N N . GLU A 1 102 ? 21.358 31.665 23.182 1.00 48.78 102 GLU A N 1
ATOM 771 C CA . GLU A 1 102 ? 20.228 32.001 24.046 1.00 48.78 102 GLU A CA 1
ATOM 772 C C . GLU A 1 102 ? 19.018 31.197 23.537 1.00 48.78 102 GLU A C 1
ATOM 774 O O . GLU A 1 102 ? 19.011 30.703 22.409 1.00 48.78 102 GLU A O 1
ATOM 779 N N . GLU A 1 103 ? 18.032 31.016 24.405 1.00 57.94 103 GLU A N 1
ATOM 780 C CA . GLU A 1 103 ? 16.724 30.459 24.074 1.00 57.94 103 GLU A CA 1
ATOM 781 C C . GLU A 1 103 ? 16.026 31.412 23.090 1.00 57.94 103 GLU A C 1
ATOM 783 O O . GLU A 1 103 ? 15.786 32.564 23.444 1.00 57.94 103 GLU A O 1
ATOM 788 N N . ASP A 1 104 ? 15.718 30.953 21.872 1.00 52.25 104 ASP A N 1
ATOM 789 C CA . ASP A 1 104 ? 14.902 31.710 20.914 1.00 52.25 104 ASP A CA 1
ATOM 790 C C . ASP A 1 104 ? 13.526 31.047 20.778 1.00 52.25 104 ASP A C 1
ATOM 792 O O . ASP A 1 104 ? 13.303 30.090 20.032 1.00 52.25 104 ASP A O 1
ATOM 796 N N . ASP A 1 105 ? 12.633 31.542 21.630 1.00 59.66 105 ASP A N 1
ATOM 797 C CA . ASP A 1 105 ? 11.182 31.480 21.528 1.00 59.66 105 ASP A CA 1
ATOM 798 C C . ASP A 1 105 ? 10.762 32.467 20.427 1.00 59.66 105 ASP A C 1
ATOM 800 O O . ASP A 1 105 ? 10.752 33.682 20.617 1.00 59.66 105 ASP A O 1
ATOM 804 N N . GLY A 1 106 ? 10.450 31.918 19.253 1.00 46.19 106 GLY A N 1
ATOM 805 C CA . GLY A 1 106 ? 10.046 32.677 18.078 1.00 46.19 106 GLY A CA 1
ATOM 806 C C . GLY A 1 106 ? 8.845 32.041 17.397 1.00 46.19 106 GLY A C 1
ATOM 807 O O . GLY A 1 106 ? 8.958 31.446 16.329 1.00 46.19 106 GLY A O 1
ATOM 808 N N . SER A 1 107 ? 7.678 32.161 18.029 1.00 53.84 107 SER A N 1
ATOM 809 C CA . SER A 1 107 ? 6.390 31.940 17.369 1.00 53.84 107 SER A CA 1
ATOM 810 C C . SER A 1 107 ? 6.124 33.099 16.402 1.00 53.84 107 SER A C 1
ATOM 812 O O . SER A 1 107 ? 5.812 34.201 16.851 1.00 53.84 107 SER A O 1
ATOM 814 N N . GLN A 1 108 ? 6.211 32.870 15.091 1.00 47.03 108 GLN A N 1
ATOM 815 C CA . GLN A 1 108 ? 5.630 33.779 14.098 1.00 47.03 108 GLN A CA 1
ATOM 816 C C . GLN A 1 108 ? 4.803 33.005 13.072 1.00 47.03 108 GLN A C 1
ATOM 818 O O . GLN A 1 108 ? 5.315 32.367 12.155 1.00 47.03 108 GLN A O 1
ATOM 823 N N . ASP A 1 109 ? 3.491 33.096 13.287 1.00 51.78 109 ASP A N 1
ATOM 824 C CA . ASP A 1 109 ? 2.447 32.959 12.283 1.00 51.78 109 ASP A CA 1
ATOM 825 C C . ASP A 1 109 ? 2.647 34.027 11.201 1.00 51.78 109 ASP A C 1
ATOM 827 O O . ASP A 1 109 ? 2.314 35.191 11.423 1.00 51.78 109 ASP A O 1
ATOM 831 N N . ASP A 1 110 ? 3.122 33.633 10.020 1.00 44.09 110 ASP A N 1
ATOM 832 C CA . ASP A 1 110 ? 3.005 34.456 8.817 1.00 44.09 110 ASP A CA 1
ATOM 833 C C . ASP A 1 110 ? 2.050 33.796 7.818 1.00 44.09 110 ASP A C 1
ATOM 835 O O . ASP A 1 110 ? 2.372 32.924 7.011 1.00 44.09 110 ASP A O 1
ATOM 839 N N . ASN A 1 111 ? 0.818 34.269 7.965 1.00 47.66 111 ASN A N 1
ATOM 840 C CA . ASN A 1 111 ? -0.300 34.318 7.041 1.00 47.66 111 ASN A CA 1
ATOM 841 C C . ASN A 1 111 ? 0.136 34.429 5.560 1.00 47.66 111 ASN A C 1
ATOM 843 O O . ASN A 1 111 ? 0.431 35.518 5.064 1.00 47.66 111 ASN A O 1
ATOM 847 N N . TYR A 1 112 ? 0.149 33.300 4.848 1.00 41.69 112 TYR A N 1
ATOM 848 C CA . TYR A 1 112 ? 0.378 33.243 3.403 1.00 41.69 112 TYR A CA 1
ATOM 849 C C . TYR A 1 112 ? -0.957 33.410 2.659 1.00 41.69 112 TYR A C 1
ATOM 851 O O . TYR A 1 112 ? -1.654 32.445 2.345 1.00 41.69 112 TYR A O 1
ATOM 859 N N . ASP A 1 113 ? -1.329 34.665 2.411 1.00 41.44 113 ASP A N 1
ATOM 860 C CA . ASP A 1 113 ? -2.497 35.042 1.613 1.00 41.44 113 ASP A CA 1
ATOM 861 C C . ASP A 1 113 ? -2.132 35.007 0.117 1.00 41.44 113 ASP A C 1
ATOM 863 O O . ASP A 1 113 ? -1.588 35.959 -0.450 1.00 41.44 113 ASP A O 1
ATOM 867 N N . HIS A 1 114 ? -2.371 33.865 -0.533 1.00 46.88 114 HIS A N 1
ATOM 868 C CA . HIS A 1 114 ? -2.252 33.738 -1.984 1.00 46.88 114 HIS A CA 1
ATOM 869 C C . HIS A 1 114 ? -3.513 34.279 -2.670 1.00 46.88 114 HIS A C 1
ATOM 871 O O . HIS A 1 114 ? -4.426 33.535 -3.029 1.00 46.88 114 HIS A O 1
ATOM 877 N N . SER A 1 115 ? -3.517 35.591 -2.900 1.00 49.59 115 SER A N 1
ATOM 878 C CA . SER A 1 115 ? -4.383 36.261 -3.872 1.00 49.59 115 SER A CA 1
ATOM 879 C C . SER A 1 115 ? -4.056 35.769 -5.288 1.00 49.59 115 SER A C 1
ATOM 881 O O . SER A 1 115 ? -3.193 36.332 -5.965 1.00 49.59 115 SER A O 1
ATOM 883 N N . TRP A 1 116 ? -4.745 34.724 -5.746 1.00 53.50 116 TRP A N 1
ATOM 884 C CA . TRP A 1 116 ? -4.777 34.356 -7.160 1.00 53.50 116 TRP A CA 1
ATOM 885 C C . TRP A 1 116 ? -5.676 35.336 -7.906 1.00 53.50 116 TRP A C 1
ATOM 887 O O . TRP A 1 116 ? -6.887 35.381 -7.703 1.00 53.50 116 TRP A O 1
ATOM 897 N N . VAL A 1 117 ? -5.032 36.159 -8.723 1.00 46.47 117 VAL A N 1
ATOM 898 C CA . VAL A 1 117 ? -5.662 37.067 -9.674 1.00 46.47 117 VAL A CA 1
ATOM 899 C C . VAL A 1 117 ? -6.241 36.223 -10.810 1.00 46.47 117 VAL A C 1
ATOM 901 O O . VAL A 1 117 ? -5.538 35.394 -11.387 1.00 46.47 117 VAL A O 1
ATOM 904 N N . ASP A 1 118 ? -7.527 36.427 -11.085 1.00 55.25 118 ASP A N 1
ATOM 905 C CA . ASP A 1 118 ? -8.223 35.960 -12.280 1.00 55.25 118 ASP A CA 1
ATOM 906 C C . ASP A 1 118 ? -7.558 36.550 -13.530 1.00 55.25 118 ASP A C 1
ATOM 908 O O . ASP A 1 118 ? -7.660 37.756 -13.748 1.00 55.25 118 ASP A O 1
ATOM 912 N N . GLU A 1 119 ? -6.932 35.723 -14.371 1.00 46.09 119 GLU A N 1
ATOM 913 C CA . GLU A 1 119 ? -6.603 36.116 -15.745 1.00 46.09 119 GLU A CA 1
ATOM 914 C C . GLU A 1 119 ? -6.954 35.002 -16.749 1.00 46.09 119 GLU A C 1
ATOM 916 O O . GLU A 1 119 ? -6.408 33.898 -16.744 1.00 46.09 119 GLU A O 1
ATOM 921 N N . ASP A 1 120 ? -7.903 35.381 -17.608 1.00 43.06 120 ASP A N 1
ATOM 922 C CA . ASP A 1 120 ? -7.937 35.161 -19.052 1.00 43.06 120 ASP A CA 1
ATOM 923 C C . ASP A 1 120 ? -8.416 33.814 -19.621 1.00 43.06 120 ASP A C 1
ATOM 925 O O . ASP A 1 120 ? -7.677 32.905 -19.995 1.00 43.06 120 ASP A O 1
ATOM 929 N N . GLU A 1 121 ? -9.745 33.763 -19.768 1.00 55.47 121 GLU A N 1
ATOM 930 C CA . GLU A 1 121 ? -10.452 33.650 -21.056 1.00 55.47 121 GLU A CA 1
ATOM 931 C C . GLU A 1 121 ? -9.651 33.033 -22.225 1.00 55.47 121 GLU A C 1
ATOM 933 O O . GLU A 1 121 ? -9.086 33.710 -23.084 1.00 55.47 121 GLU A O 1
ATOM 938 N N . MET A 1 122 ? -9.676 31.702 -22.300 1.00 52.41 122 MET A N 1
ATOM 939 C CA . MET A 1 122 ? -9.219 30.946 -23.468 1.00 52.41 122 MET A CA 1
ATOM 940 C C . MET A 1 122 ? -10.263 31.011 -24.604 1.00 52.41 122 MET A C 1
ATOM 942 O O . MET A 1 122 ? -11.449 30.770 -24.354 1.00 52.41 122 MET A O 1
ATOM 946 N N . PRO A 1 123 ? -9.863 31.281 -25.863 1.00 55.12 123 PRO A N 1
ATOM 947 C CA . PRO A 1 123 ? -10.792 31.414 -26.979 1.00 55.12 123 PRO A CA 1
ATOM 948 C C . PRO A 1 123 ? -11.421 30.074 -27.384 1.00 55.12 123 PRO A C 1
ATOM 950 O O . PRO A 1 123 ? -10.770 29.030 -27.432 1.00 55.12 123 PRO A O 1
ATOM 953 N N . ALA A 1 124 ? -12.708 30.136 -27.725 1.00 44.22 124 ALA A N 1
ATOM 954 C CA . ALA A 1 124 ? -13.491 29.027 -28.249 1.00 44.22 124 ALA A CA 1
ATOM 955 C C . ALA A 1 124 ? -12.896 28.495 -29.566 1.00 44.22 124 ALA A C 1
ATOM 957 O O . ALA A 1 124 ? -12.803 29.220 -30.557 1.00 44.22 124 ALA A O 1
ATOM 958 N N . LEU A 1 125 ? -12.530 27.212 -29.589 1.00 43.28 125 LEU A N 1
ATOM 959 C CA . LEU A 1 125 ? -12.182 26.509 -30.820 1.00 43.28 125 LEU A CA 1
ATOM 960 C C . LEU A 1 125 ? -13.470 26.106 -31.549 1.00 43.28 125 LEU A C 1
ATOM 962 O O . LEU A 1 125 ? -14.209 25.224 -31.110 1.00 43.28 125 LEU A O 1
ATOM 966 N N . GLU A 1 126 ? -13.743 26.784 -32.663 1.00 42.50 126 GLU A N 1
ATOM 967 C CA . GLU A 1 126 ? -14.759 26.393 -33.639 1.00 42.50 126 GLU A CA 1
ATOM 968 C C . GLU A 1 126 ? -14.413 25.027 -34.249 1.00 42.50 126 GLU A C 1
ATOM 970 O O . GLU A 1 126 ? -13.384 24.839 -34.899 1.00 42.50 126 GLU A O 1
ATOM 975 N N . ASN A 1 127 ? -15.317 24.068 -34.060 1.00 40.78 127 ASN A N 1
ATOM 976 C CA . ASN A 1 127 ? -15.258 22.752 -34.678 1.00 40.78 127 ASN A CA 1
ATOM 977 C C . ASN A 1 127 ? -15.558 22.856 -36.181 1.00 40.78 127 ASN A C 1
ATOM 979 O O . ASN A 1 127 ? -16.707 23.035 -36.587 1.00 40.78 127 ASN A O 1
ATOM 983 N N . VAL A 1 128 ? -14.531 22.682 -37.014 1.00 43.19 128 VAL A N 1
ATOM 984 C CA . VAL A 1 128 ? -14.683 22.477 -38.459 1.00 43.19 128 VAL A CA 1
ATOM 985 C C . VAL A 1 128 ? -15.120 21.031 -38.705 1.00 43.19 128 VAL A C 1
ATOM 987 O O . VAL A 1 128 ? -14.314 20.105 -38.757 1.00 43.19 128 VAL A O 1
ATOM 990 N N . THR A 1 129 ? -16.426 20.834 -38.866 1.00 47.41 129 THR A N 1
ATOM 991 C CA . THR A 1 129 ? -17.025 19.624 -39.443 1.00 47.41 129 THR A CA 1
ATOM 992 C C . THR A 1 129 ? -16.640 19.501 -40.918 1.00 47.41 129 THR A C 1
ATOM 994 O O . THR A 1 129 ? -17.246 20.132 -41.783 1.00 47.41 129 THR A O 1
ATOM 997 N N . GLY A 1 130 ? -15.624 18.683 -41.197 1.00 45.34 130 GLY A N 1
ATOM 998 C CA . GLY A 1 130 ? -15.253 18.243 -42.539 1.00 45.34 130 GLY A CA 1
ATOM 999 C C . GLY A 1 130 ? -16.067 17.024 -42.970 1.00 45.34 130 GLY A C 1
ATOM 1000 O O . GLY A 1 130 ? -15.726 15.891 -42.644 1.00 45.34 130 GLY A O 1
ATOM 1001 N N . ASP A 1 131 ? -17.144 17.289 -43.704 1.00 57.78 131 ASP A N 1
ATOM 1002 C CA . ASP A 1 131 ? -17.889 16.347 -44.537 1.00 57.78 131 ASP A CA 1
ATOM 1003 C C . ASP A 1 131 ? -17.003 15.835 -45.685 1.00 57.78 131 ASP A C 1
ATOM 1005 O O . ASP A 1 131 ? -16.542 16.617 -46.516 1.00 57.78 131 ASP A O 1
ATOM 1009 N N . LEU A 1 132 ? -16.782 14.520 -45.744 1.00 47.59 132 LEU A N 1
ATOM 1010 C CA . LEU A 1 132 ? -16.339 13.836 -46.957 1.00 47.59 132 LEU A CA 1
ATOM 1011 C C . LEU A 1 132 ? -17.168 12.571 -47.165 1.00 47.59 132 LEU A C 1
ATOM 1013 O O . LEU A 1 132 ? -16.726 11.440 -46.961 1.00 47.59 132 LEU A O 1
ATOM 1017 N N . GLY A 1 133 ? -18.391 12.782 -47.643 1.00 47.97 133 GLY A N 1
ATOM 1018 C CA . GLY A 1 133 ? -19.076 11.800 -48.463 1.00 47.97 133 GLY A CA 1
ATOM 1019 C C . GLY A 1 133 ? -18.295 11.515 -49.749 1.00 47.97 133 GLY A C 1
ATOM 1020 O O . GLY A 1 133 ? -18.143 12.383 -50.605 1.00 47.97 133 GLY A O 1
ATOM 1021 N N . VAL A 1 134 ? -17.877 10.264 -49.939 1.00 48.50 134 VAL A N 1
ATOM 1022 C CA . VAL A 1 134 ? -17.518 9.744 -51.263 1.00 48.50 134 VAL A CA 1
ATOM 1023 C C . VAL A 1 134 ? -18.287 8.451 -51.510 1.00 48.50 134 VAL A C 1
ATOM 1025 O O . VAL A 1 134 ? -17.954 7.367 -51.038 1.00 48.50 134 VAL A O 1
ATOM 1028 N N . ARG A 1 135 ? -19.368 8.617 -52.275 1.00 47.94 135 ARG A N 1
ATOM 1029 C CA . ARG A 1 135 ? -20.069 7.571 -53.018 1.00 47.94 135 ARG A CA 1
ATOM 1030 C C . ARG A 1 135 ? -19.201 7.129 -54.197 1.00 47.94 135 ARG A C 1
ATOM 1032 O O . ARG A 1 135 ? -18.945 7.944 -55.074 1.00 47.94 135 ARG A O 1
ATOM 1039 N N . HIS A 1 136 ? -18.918 5.837 -54.309 1.00 44.38 136 HIS A N 1
ATOM 1040 C CA . HIS A 1 136 ? -18.729 5.164 -55.599 1.00 44.38 136 HIS A CA 1
ATOM 1041 C C . HIS A 1 136 ? -19.467 3.820 -55.505 1.00 44.38 136 HIS A C 1
ATOM 1043 O O . HIS A 1 136 ? -19.140 2.978 -54.680 1.00 44.38 136 HIS A O 1
ATOM 1049 N N . ALA A 1 137 ? -20.678 3.729 -56.058 1.00 47.31 137 ALA A N 1
ATOM 1050 C CA . ALA A 1 137 ? -20.945 3.402 -57.461 1.00 47.31 137 ALA A CA 1
ATOM 1051 C C . ALA A 1 137 ? -20.499 1.969 -57.786 1.00 47.31 137 ALA A C 1
ATOM 1053 O O . ALA A 1 137 ? -19.390 1.722 -58.245 1.00 47.31 137 ALA A O 1
ATOM 1054 N N . SER A 1 138 ? -21.408 1.033 -57.513 1.00 46.88 138 SER A N 1
ATOM 1055 C CA . SER A 1 138 ? -21.343 -0.354 -57.951 1.00 46.88 138 SER A CA 1
ATOM 1056 C C . SER A 1 138 ? -21.446 -0.417 -59.476 1.00 46.88 138 SER A C 1
ATOM 1058 O O . SER A 1 138 ? -22.493 -0.102 -60.039 1.00 46.88 138 SER A O 1
ATOM 1060 N N . THR A 1 139 ? -20.384 -0.862 -60.136 1.00 42.81 139 THR A N 1
ATOM 1061 C CA . THR A 1 139 ? -20.439 -1.392 -61.502 1.00 42.81 139 THR A CA 1
ATOM 1062 C C . THR A 1 139 ? -20.134 -2.876 -61.439 1.00 42.81 139 THR A C 1
ATOM 1064 O O . THR A 1 139 ? -19.016 -3.288 -61.141 1.00 42.81 139 THR A O 1
ATOM 1067 N N . ALA A 1 140 ? -21.183 -3.659 -61.670 1.00 52.66 140 ALA A N 1
ATOM 1068 C CA . ALA A 1 140 ? -21.096 -5.064 -61.999 1.00 52.66 140 ALA A CA 1
ATOM 1069 C C . ALA A 1 140 ? -20.531 -5.188 -63.413 1.00 52.66 140 ALA A C 1
ATOM 1071 O O . ALA A 1 140 ? -21.134 -4.646 -64.332 1.00 52.66 140 ALA A O 1
ATOM 1072 N N . GLU A 1 141 ? -19.437 -5.927 -63.577 1.00 43.91 141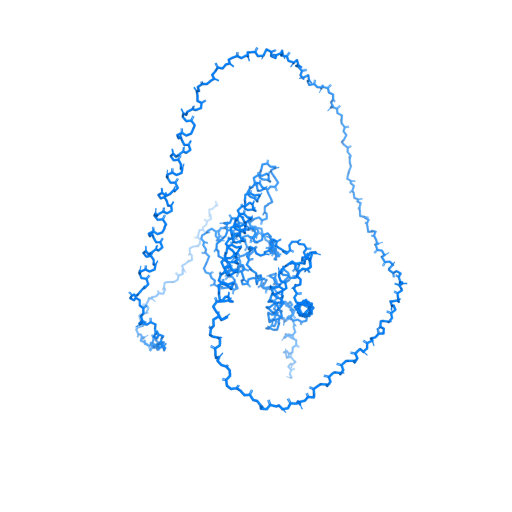 GLU A N 1
ATOM 1073 C CA . GLU A 1 141 ? -19.187 -6.683 -64.799 1.00 43.91 141 GLU A CA 1
ATOM 1074 C C . GLU A 1 141 ? -18.674 -8.074 -64.430 1.00 43.91 141 GLU A C 1
ATOM 1076 O O . GLU A 1 141 ? -17.677 -8.254 -63.731 1.00 43.91 141 GLU A O 1
ATOM 1081 N N . GLU A 1 142 ? -19.441 -9.060 -64.884 1.00 55.34 142 GLU A N 1
ATOM 1082 C CA . GLU A 1 142 ? -19.032 -10.440 -65.052 1.00 55.34 142 GLU A CA 1
ATOM 1083 C C . GLU A 1 142 ? -17.849 -10.492 -66.024 1.00 55.34 142 GLU A C 1
ATOM 1085 O O . GLU A 1 142 ? -17.950 -10.000 -67.143 1.00 55.34 142 GLU A O 1
ATOM 1090 N N . SER A 1 143 ? -16.750 -11.144 -65.651 1.00 47.66 143 SER A N 1
ATOM 1091 C CA . SER A 1 143 ? -16.073 -12.102 -66.534 1.00 47.66 143 SER A CA 1
ATOM 1092 C C . SER A 1 143 ? -14.825 -12.700 -65.885 1.00 47.66 143 SER A C 1
ATOM 1094 O O . SER A 1 143 ? -14.017 -12.014 -65.272 1.00 47.66 143 SER A O 1
ATOM 1096 N N . SER A 1 144 ? -14.661 -13.995 -66.157 1.00 47.41 144 SER A N 1
ATOM 1097 C CA . SER A 1 144 ? -13.411 -14.767 -66.151 1.00 47.41 144 SER A CA 1
ATOM 1098 C C . SER A 1 144 ? -13.053 -15.540 -64.868 1.00 47.41 144 SER A C 1
ATOM 1100 O O . SER A 1 144 ? -12.772 -14.954 -63.826 1.00 47.41 144 SER A O 1
ATOM 1102 N N . PRO A 1 145 ? -12.976 -16.887 -64.947 1.00 56.28 145 PRO A N 1
ATOM 1103 C CA . PRO A 1 145 ? -12.362 -17.714 -63.921 1.00 56.28 145 PRO A CA 1
ATOM 1104 C C . PRO A 1 145 ? -10.845 -17.703 -64.147 1.00 56.28 145 PRO A C 1
ATOM 1106 O O . PRO A 1 145 ? -10.287 -18.582 -64.809 1.00 56.28 145 PRO A O 1
ATOM 1109 N N . GLU A 1 146 ? -10.173 -16.668 -63.647 1.00 46.84 146 GLU A N 1
ATOM 1110 C CA . GLU A 1 146 ? -8.725 -16.535 -63.772 1.00 46.84 146 GLU A CA 1
ATOM 1111 C C . GLU A 1 146 ? -8.017 -17.146 -62.557 1.00 46.84 146 GLU A C 1
ATOM 1113 O O . GLU A 1 146 ? -8.127 -16.701 -61.419 1.00 46.84 146 GLU A O 1
ATOM 1118 N N . ARG A 1 147 ? -7.364 -18.269 -62.857 1.00 49.94 147 ARG A N 1
ATOM 1119 C CA . ARG A 1 147 ? -6.363 -19.031 -62.104 1.00 49.94 147 ARG A CA 1
ATOM 1120 C C . ARG A 1 147 ? -5.942 -18.444 -60.753 1.00 49.94 147 ARG A C 1
ATOM 1122 O O . ARG A 1 147 ? -5.177 -17.492 -60.659 1.00 49.94 147 ARG A O 1
ATOM 1129 N N . VAL A 1 148 ? -6.364 -19.174 -59.727 1.00 52.62 148 VAL A N 1
ATOM 1130 C CA . VAL A 1 148 ? -5.921 -19.134 -58.334 1.00 52.62 148 VAL A CA 1
ATOM 1131 C C . VAL A 1 148 ? -4.392 -18.983 -58.235 1.00 52.62 148 VAL A C 1
ATOM 1133 O O . VAL A 1 148 ? -3.645 -19.946 -58.418 1.00 52.62 148 VAL A O 1
ATOM 1136 N N . HIS A 1 149 ? -3.925 -17.771 -57.931 1.00 55.56 149 HIS A N 1
ATOM 1137 C CA . HIS A 1 149 ? -2.559 -17.509 -57.481 1.00 55.56 149 HIS A CA 1
ATOM 1138 C C . HIS A 1 149 ? -2.480 -17.832 -55.981 1.00 55.56 149 HIS A C 1
ATOM 1140 O O . HIS A 1 149 ? -2.775 -17.000 -55.130 1.00 55.56 149 HIS A O 1
ATOM 1146 N N . VAL A 1 150 ? -2.107 -19.073 -55.661 1.00 56.62 150 VAL A N 1
ATOM 1147 C CA . VAL A 1 150 ? -1.970 -19.589 -54.279 1.00 56.62 150 VAL A CA 1
ATOM 1148 C C . VAL A 1 150 ? -0.653 -19.136 -53.613 1.00 56.62 150 VAL A C 1
ATOM 1150 O O . VAL A 1 150 ? -0.412 -19.431 -52.451 1.00 56.62 150 VAL A O 1
ATOM 1153 N N . ASP A 1 151 ? 0.207 -18.389 -54.309 1.00 55.19 151 ASP A N 1
ATOM 1154 C CA . ASP A 1 151 ? 1.619 -18.238 -53.908 1.00 55.19 151 ASP A CA 1
ATOM 1155 C C . ASP A 1 151 ? 1.964 -16.922 -53.174 1.00 55.19 151 ASP A C 1
ATOM 1157 O O . ASP A 1 151 ? 3.099 -16.715 -52.753 1.00 55.19 151 ASP A O 1
ATOM 1161 N N . SER A 1 152 ? 0.995 -16.018 -52.978 1.00 57.50 152 SER A N 1
ATOM 1162 C CA . SER A 1 152 ? 1.214 -14.762 -52.231 1.00 57.50 152 SER A CA 1
ATOM 1163 C C . SER A 1 152 ? 0.909 -14.865 -50.733 1.00 57.50 152 SER A C 1
ATOM 1165 O O . SER A 1 152 ? 1.317 -13.989 -49.980 1.00 57.50 152 SER A O 1
ATOM 1167 N N . SER A 1 153 ? 0.254 -15.939 -50.276 1.00 54.53 153 SER A N 1
ATOM 1168 C CA . SER A 1 153 ? -0.147 -16.100 -48.867 1.00 54.53 153 SER A CA 1
ATOM 1169 C C . SER A 1 153 ? 1.005 -16.490 -47.931 1.00 54.53 153 SER A C 1
ATOM 1171 O O . SER A 1 153 ? 0.895 -16.286 -46.729 1.00 54.53 153 SER A O 1
ATOM 1173 N N . LEU A 1 154 ? 2.103 -17.048 -48.456 1.00 57.25 154 LEU A N 1
ATOM 1174 C CA . LEU A 1 154 ? 3.218 -17.547 -47.637 1.00 57.25 154 LEU A CA 1
ATOM 1175 C C . LEU A 1 154 ? 4.234 -16.462 -47.243 1.00 57.25 154 LEU A C 1
ATOM 1177 O O . LEU A 1 154 ? 5.026 -16.682 -46.332 1.00 57.25 154 LEU A O 1
ATOM 1181 N N . ARG A 1 155 ? 4.242 -15.294 -47.903 1.00 59.53 155 ARG A N 1
ATOM 1182 C CA . ARG A 1 155 ? 5.197 -14.216 -47.572 1.00 59.53 155 ARG A CA 1
ATOM 1183 C C . ARG A 1 155 ? 4.792 -13.404 -46.344 1.00 59.53 155 ARG A C 1
ATOM 1185 O O . ARG A 1 155 ? 5.670 -13.045 -45.566 1.00 59.53 155 ARG A O 1
ATOM 1192 N N . ASP A 1 156 ? 3.498 -13.175 -46.139 1.00 60.22 156 ASP A N 1
ATOM 1193 C CA . ASP A 1 156 ? 3.012 -12.417 -44.977 1.00 60.22 156 ASP A CA 1
ATOM 1194 C C . ASP A 1 156 ? 3.159 -13.208 -43.666 1.00 60.22 156 ASP A C 1
ATOM 1196 O O . ASP A 1 156 ? 3.403 -12.632 -42.608 1.00 60.22 156 ASP A O 1
ATOM 1200 N N . GLU A 1 157 ? 3.101 -14.542 -43.729 1.00 65.50 157 GLU A N 1
ATOM 1201 C CA . GLU A 1 157 ? 3.251 -15.410 -42.555 1.00 65.50 157 GLU A CA 1
ATOM 1202 C C . GLU A 1 157 ? 4.695 -15.421 -42.016 1.00 65.50 157 GLU A C 1
ATOM 1204 O O . GLU A 1 157 ? 4.915 -15.448 -40.803 1.00 65.50 157 GLU A O 1
ATOM 1209 N N . VAL A 1 158 ? 5.690 -15.313 -42.907 1.00 68.88 158 VAL A N 1
ATOM 1210 C CA . VAL A 1 158 ? 7.108 -15.219 -42.521 1.00 68.88 158 VAL A CA 1
ATOM 1211 C C . VAL A 1 158 ? 7.400 -13.880 -41.839 1.00 68.88 158 VAL A C 1
ATOM 1213 O O . VAL A 1 158 ? 8.026 -13.876 -40.778 1.00 68.88 158 VAL A O 1
ATOM 1216 N N . ALA A 1 159 ? 6.879 -12.768 -42.368 1.00 72.56 159 ALA A N 1
ATOM 1217 C CA . ALA A 1 159 ? 7.066 -11.441 -41.775 1.00 72.56 159 ALA A CA 1
ATOM 1218 C C . ALA A 1 159 ? 6.483 -11.346 -40.350 1.00 72.56 159 ALA A C 1
ATOM 1220 O O . ALA A 1 159 ? 7.117 -10.787 -39.458 1.00 72.56 159 ALA A O 1
ATOM 1221 N N . LEU A 1 160 ? 5.321 -11.963 -40.100 1.00 78.62 160 LEU A N 1
ATOM 1222 C CA . LEU A 1 160 ? 4.713 -12.010 -38.762 1.00 78.62 160 LEU A CA 1
ATOM 1223 C C . LEU A 1 160 ? 5.539 -12.831 -37.756 1.00 78.62 160 LEU A C 1
ATOM 1225 O O . LEU A 1 160 ? 5.547 -12.536 -36.558 1.00 78.62 160 LEU A O 1
ATOM 122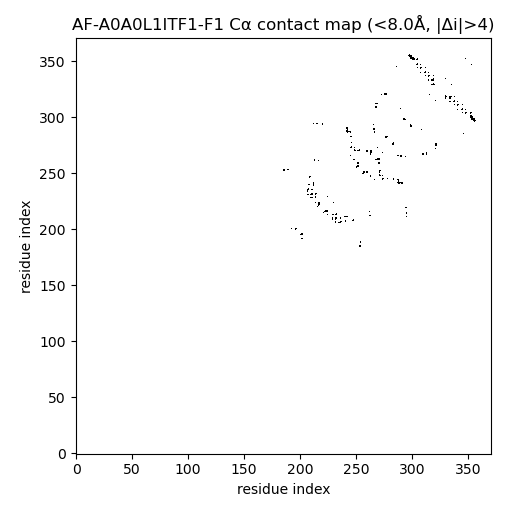9 N N . SER A 1 161 ? 6.234 -13.874 -38.218 1.00 78.94 161 SER A N 1
ATOM 1230 C CA . SER A 1 161 ? 7.063 -14.714 -37.346 1.00 78.94 161 SER A CA 1
ATOM 1231 C C . SER A 1 161 ? 8.325 -13.993 -36.858 1.00 78.94 161 SER A C 1
ATOM 1233 O O . SER A 1 161 ? 8.691 -14.129 -35.688 1.00 78.94 161 SER A O 1
ATOM 1235 N N . GLU A 1 162 ? 8.936 -13.168 -37.714 1.00 84.88 162 GLU A N 1
ATOM 1236 C CA . GLU A 1 162 ? 10.112 -12.361 -37.374 1.00 84.88 162 GLU A CA 1
ATOM 1237 C C . GLU A 1 162 ? 9.755 -11.280 -36.346 1.00 84.88 162 GLU A C 1
ATOM 1239 O O . GLU A 1 162 ? 10.411 -11.177 -35.307 1.00 84.88 162 GLU A O 1
ATOM 1244 N N . THR A 1 163 ? 8.642 -10.563 -36.545 1.00 86.69 163 THR A N 1
ATOM 1245 C CA . THR A 1 163 ? 8.192 -9.527 -35.599 1.00 86.69 163 THR A CA 1
ATOM 1246 C C . THR A 1 163 ? 7.841 -10.094 -34.222 1.00 86.69 163 THR A C 1
ATOM 1248 O O . THR A 1 163 ? 8.132 -9.479 -33.197 1.00 86.69 163 THR A O 1
ATOM 1251 N N . ASN A 1 164 ? 7.248 -11.293 -34.161 1.00 83.69 164 ASN A N 1
ATOM 1252 C CA . ASN A 1 164 ? 6.927 -11.938 -32.883 1.00 83.69 164 ASN A CA 1
ATOM 1253 C C . ASN A 1 164 ? 8.193 -12.338 -32.109 1.00 83.69 164 ASN A C 1
ATOM 1255 O O . ASN A 1 164 ? 8.236 -12.208 -30.885 1.00 83.69 164 ASN A O 1
ATOM 1259 N N . HIS A 1 165 ? 9.241 -12.774 -32.813 1.00 88.56 165 HIS A N 1
ATOM 1260 C CA . HIS A 1 165 ? 10.517 -13.110 -32.187 1.00 88.56 165 HIS A CA 1
ATOM 1261 C C . HIS A 1 165 ? 11.213 -11.882 -31.577 1.00 88.56 165 HIS A C 1
ATOM 1263 O O . HIS A 1 165 ? 11.756 -11.957 -30.468 1.00 88.56 165 HIS A O 1
ATOM 1269 N N . GLU A 1 166 ? 11.168 -10.739 -32.266 1.00 93.62 166 GLU A N 1
ATOM 1270 C CA . GLU A 1 166 ? 11.688 -9.470 -31.747 1.00 93.62 166 GLU A CA 1
ATOM 1271 C C . GLU A 1 166 ? 10.913 -9.000 -30.510 1.00 93.62 166 GLU A C 1
ATOM 1273 O O . GLU A 1 166 ? 11.527 -8.634 -29.504 1.00 93.62 166 GLU A O 1
ATOM 1278 N N . LEU A 1 167 ? 9.577 -9.090 -30.530 1.00 88.75 167 LEU A N 1
ATOM 1279 C CA . LEU A 1 167 ? 8.733 -8.752 -29.378 1.00 88.75 167 LEU A CA 1
ATOM 1280 C C . LEU A 1 167 ? 9.036 -9.618 -28.152 1.00 88.75 167 LEU A C 1
ATOM 1282 O O . LEU A 1 167 ? 9.124 -9.101 -27.035 1.00 88.75 167 LEU A O 1
ATOM 1286 N N . ASP A 1 168 ? 9.227 -10.924 -28.334 1.00 88.69 168 ASP A N 1
ATOM 1287 C CA . ASP A 1 168 ? 9.598 -11.822 -27.237 1.00 88.69 168 ASP A CA 1
ATOM 1288 C C . ASP A 1 168 ? 10.997 -11.516 -26.691 1.00 88.69 168 ASP A C 1
ATOM 1290 O O . ASP A 1 168 ? 11.219 -11.556 -25.474 1.00 88.69 168 ASP A O 1
ATOM 1294 N N . THR A 1 169 ? 11.929 -11.147 -27.572 1.00 92.44 169 THR A N 1
ATOM 1295 C CA . THR A 1 169 ? 13.284 -10.726 -27.193 1.00 92.44 169 THR A CA 1
ATOM 1296 C C . THR A 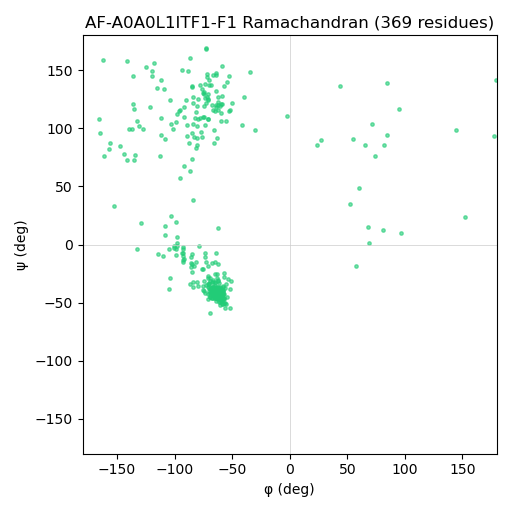1 169 ? 13.249 -9.443 -26.362 1.00 92.44 169 THR A C 1
ATOM 1298 O O . THR A 1 169 ? 13.821 -9.406 -25.268 1.00 92.44 169 THR A O 1
ATOM 1301 N N . LEU A 1 170 ? 12.517 -8.422 -26.819 1.00 91.25 170 LEU A N 1
ATOM 1302 C CA . LEU A 1 170 ? 12.312 -7.166 -26.090 1.00 91.25 170 LEU A CA 1
ATOM 1303 C C . LEU A 1 170 ? 11.630 -7.405 -24.741 1.00 91.25 170 LEU A C 1
ATOM 1305 O O . LEU A 1 170 ? 12.093 -6.914 -23.712 1.00 91.25 170 LEU A O 1
ATOM 1309 N N . ARG A 1 171 ? 10.584 -8.238 -24.699 1.00 87.12 171 ARG A N 1
ATOM 1310 C CA . ARG A 1 171 ? 9.908 -8.623 -23.451 1.00 87.12 171 ARG A CA 1
ATOM 1311 C C . ARG A 1 171 ? 10.875 -9.277 -22.461 1.00 87.12 171 ARG A C 1
ATOM 1313 O O . ARG A 1 171 ? 10.791 -9.022 -21.258 1.00 87.12 171 ARG A O 1
ATOM 1320 N N . GLY A 1 172 ? 11.785 -10.122 -22.946 1.00 90.31 172 GLY A N 1
ATOM 1321 C CA . GLY A 1 172 ? 12.841 -10.727 -22.135 1.00 90.31 172 GLY A CA 1
ATOM 1322 C C . GLY A 1 172 ? 13.802 -9.688 -21.551 1.00 90.31 172 GLY A C 1
ATOM 1323 O O . GLY A 1 172 ? 14.102 -9.735 -20.356 1.00 90.31 172 GLY A O 1
ATOM 1324 N N . GLN A 1 173 ? 14.233 -8.720 -22.363 1.00 91.75 173 GLN A N 1
ATOM 1325 C CA . GLN A 1 173 ? 15.108 -7.627 -21.928 1.00 91.75 173 GLN A CA 1
ATOM 1326 C C . GLN A 1 173 ? 14.439 -6.725 -20.888 1.00 91.75 173 GLN A C 1
ATOM 1328 O O . GLN A 1 173 ? 15.059 -6.423 -19.870 1.00 91.75 173 GLN A O 1
ATOM 1333 N N . VAL A 1 174 ? 13.168 -6.361 -21.088 1.00 84.75 174 VAL A N 1
ATOM 1334 C CA . VAL A 1 174 ? 12.393 -5.566 -20.121 1.00 84.75 174 VAL A CA 1
ATOM 1335 C C . VAL A 1 174 ? 12.335 -6.275 -18.769 1.00 84.75 174 VAL A C 1
ATOM 1337 O O . VAL A 1 174 ? 12.662 -5.671 -17.751 1.00 84.75 174 VAL A O 1
ATOM 1340 N N . LYS A 1 175 ? 12.025 -7.579 -18.742 1.00 78.19 175 LYS A N 1
ATOM 1341 C CA . LYS A 1 175 ? 12.018 -8.364 -17.493 1.00 78.19 175 LYS A CA 1
ATOM 1342 C C . LYS A 1 175 ? 13.391 -8.409 -16.815 1.00 78.19 175 LYS A C 1
ATOM 1344 O O . LYS A 1 175 ? 13.476 -8.308 -15.593 1.00 78.19 175 LYS A O 1
ATOM 1349 N N . PHE A 1 176 ? 14.463 -8.565 -17.592 1.00 87.31 176 PHE A N 1
ATOM 1350 C CA . PHE A 1 176 ? 15.829 -8.572 -17.064 1.00 87.31 176 PHE A CA 1
ATOM 1351 C C . PHE A 1 176 ? 16.217 -7.215 -16.458 1.00 87.31 176 PHE A C 1
ATOM 1353 O O . PHE A 1 176 ? 16.756 -7.164 -15.352 1.00 87.31 176 PHE A O 1
ATOM 1360 N N . LEU A 1 177 ? 15.906 -6.114 -17.147 1.00 87.38 177 LEU A N 1
ATOM 1361 C CA . LEU A 1 177 ? 16.157 -4.762 -16.651 1.00 87.38 177 LEU A CA 1
ATOM 1362 C C . LEU A 1 177 ? 15.329 -4.455 -15.403 1.00 87.38 177 LEU A C 1
ATOM 1364 O O . LEU A 1 177 ? 15.884 -3.935 -14.443 1.00 87.38 177 LEU A O 1
ATOM 1368 N N . GLN A 1 178 ? 14.053 -4.847 -15.365 1.00 73.62 178 GLN A N 1
ATOM 1369 C CA . GLN A 1 178 ? 13.208 -4.722 -14.173 1.00 73.62 178 GLN A CA 1
ATOM 1370 C C . GLN A 1 178 ? 13.822 -5.438 -12.963 1.00 73.62 178 GLN A C 1
ATOM 1372 O O . GLN A 1 178 ? 13.924 -4.851 -11.887 1.00 73.62 178 GLN A O 1
ATOM 1377 N N . ALA A 1 179 ? 14.310 -6.671 -13.142 1.00 69.69 179 ALA A N 1
ATOM 1378 C CA . ALA A 1 179 ? 14.995 -7.401 -12.076 1.00 69.69 179 ALA A CA 1
ATOM 1379 C C . ALA A 1 179 ? 16.284 -6.692 -11.619 1.00 69.69 179 ALA A C 1
ATOM 1381 O O . ALA A 1 179 ? 16.563 -6.623 -10.422 1.00 69.69 179 ALA A O 1
ATOM 1382 N N . LYS A 1 180 ? 17.054 -6.122 -12.556 1.00 85.50 180 LYS A N 1
ATOM 1383 C CA . LYS A 1 180 ? 18.276 -5.367 -12.243 1.00 85.50 180 LYS A CA 1
ATOM 1384 C C . LYS A 1 180 ? 17.980 -4.068 -11.490 1.00 85.50 180 LYS A C 1
ATOM 1386 O O . LYS A 1 180 ? 18.677 -3.761 -10.528 1.00 85.50 180 LYS A O 1
ATOM 1391 N N . VAL A 1 181 ? 16.951 -3.326 -11.899 1.00 79.81 181 VAL A N 1
ATOM 1392 C CA . VAL A 1 181 ? 16.501 -2.102 -11.219 1.00 79.81 181 VAL A CA 1
ATOM 1393 C C . VAL A 1 181 ? 16.044 -2.423 -9.798 1.00 79.81 181 VAL A C 1
ATOM 1395 O O . VAL A 1 181 ? 16.469 -1.740 -8.871 1.00 79.81 181 VAL A O 1
ATOM 1398 N N . ALA A 1 182 ? 15.279 -3.501 -9.603 1.00 66.62 182 ALA A N 1
ATOM 1399 C CA . ALA A 1 182 ? 14.884 -3.959 -8.271 1.00 66.62 182 ALA A CA 1
ATOM 1400 C C . ALA A 1 182 ? 16.099 -4.316 -7.391 1.00 66.62 182 ALA A C 1
ATOM 1402 O O . ALA A 1 182 ? 16.153 -3.927 -6.224 1.00 66.62 182 ALA A O 1
ATOM 1403 N N . GLY A 1 183 ? 17.104 -4.997 -7.957 1.00 75.44 183 GLY A N 1
ATOM 1404 C CA . GLY A 1 183 ? 18.355 -5.314 -7.258 1.00 75.44 183 GLY A CA 1
ATOM 1405 C C . GLY A 1 183 ? 19.146 -4.070 -6.835 1.00 75.44 183 GLY A C 1
ATOM 1406 O O . GLY A 1 183 ? 19.549 -3.962 -5.680 1.00 75.44 183 GLY A O 1
ATOM 1407 N N . LEU A 1 184 ? 19.310 -3.094 -7.734 1.00 86.75 184 LEU A N 1
ATOM 1408 C CA . LEU A 1 184 ? 19.994 -1.831 -7.421 1.00 86.75 184 LEU A CA 1
ATOM 1409 C C . LEU A 1 184 ? 19.240 -1.003 -6.375 1.00 86.75 184 LEU A C 1
ATOM 1411 O O . LEU A 1 184 ? 19.863 -0.397 -5.504 1.00 86.75 184 LEU A O 1
ATOM 1415 N N . TRP A 1 185 ? 17.906 -0.991 -6.430 1.00 78.06 185 TRP A N 1
ATOM 1416 C CA . TRP A 1 185 ? 17.082 -0.348 -5.408 1.00 78.06 185 TRP A CA 1
ATOM 1417 C C . TRP A 1 185 ? 17.322 -0.961 -4.029 1.00 78.06 185 TRP A C 1
ATOM 1419 O O . TRP A 1 185 ? 17.552 -0.222 -3.069 1.00 78.06 185 TRP A O 1
ATOM 1429 N N . TYR A 1 186 ? 17.351 -2.293 -3.944 1.00 71.50 186 TYR A N 1
ATOM 1430 C CA . TYR A 1 186 ? 17.660 -3.008 -2.708 1.00 71.50 186 TYR A CA 1
ATOM 1431 C C . TYR A 1 186 ? 19.056 -2.655 -2.170 1.00 71.50 186 TYR A C 1
ATOM 1433 O O . TYR A 1 186 ? 19.192 -2.301 -1.000 1.00 71.50 186 TYR A O 1
ATOM 1441 N N . GLU A 1 187 ? 20.093 -2.670 -3.014 1.00 80.12 187 GLU A N 1
ATOM 1442 C CA . GLU A 1 187 ? 21.458 -2.303 -2.607 1.00 80.12 187 GLU A CA 1
ATOM 1443 C C . GLU A 1 187 ? 21.557 -0.853 -2.118 1.00 80.12 187 GLU A C 1
ATOM 1445 O O . GLU A 1 187 ? 22.144 -0.594 -1.064 1.00 80.12 187 GLU A O 1
ATOM 1450 N N . LYS A 1 188 ? 20.936 0.089 -2.841 1.00 85.38 188 LYS A N 1
ATOM 1451 C CA . LYS A 1 188 ? 20.870 1.503 -2.450 1.00 85.38 188 LYS A CA 1
ATOM 1452 C C . LYS A 1 188 ? 20.230 1.668 -1.068 1.00 85.38 188 LYS A C 1
ATOM 1454 O O . LYS A 1 188 ? 20.755 2.423 -0.253 1.00 85.38 188 LYS A O 1
ATOM 1459 N N . HIS A 1 189 ? 19.146 0.945 -0.778 1.00 70.69 189 HIS A N 1
ATOM 1460 C CA . HIS A 1 189 ? 18.473 1.015 0.526 1.00 70.69 189 HIS A CA 1
ATOM 1461 C C . HIS A 1 189 ? 19.310 0.401 1.644 1.00 70.69 189 HIS A C 1
ATOM 1463 O O . HIS A 1 189 ? 19.422 0.980 2.723 1.00 70.69 189 HIS A O 1
ATOM 1469 N N . GLN A 1 190 ? 19.953 -0.739 1.388 1.00 74.56 190 GLN A N 1
ATOM 1470 C CA . GLN A 1 190 ? 20.874 -1.347 2.350 1.00 74.56 190 GLN A CA 1
ATOM 1471 C C . GLN A 1 190 ? 22.033 -0.404 2.685 1.00 74.56 190 GLN A C 1
ATOM 1473 O O . GLN A 1 190 ? 22.456 -0.320 3.840 1.00 74.56 190 GLN A O 1
ATOM 1478 N N . LEU A 1 191 ? 22.537 0.331 1.691 1.00 85.31 191 LEU A N 1
ATOM 1479 C CA . LEU A 1 191 ? 23.574 1.329 1.908 1.00 85.31 191 LEU A CA 1
ATOM 1480 C C . LEU A 1 191 ? 23.045 2.529 2.701 1.00 85.31 191 LEU A C 1
ATOM 1482 O O . LEU A 1 191 ? 23.685 2.915 3.673 1.00 85.31 191 LEU A O 1
ATOM 1486 N N . ALA A 1 192 ? 21.868 3.059 2.359 1.00 79.31 192 ALA A N 1
ATOM 1487 C CA . ALA A 1 192 ? 21.234 4.152 3.099 1.00 79.31 192 ALA A CA 1
ATOM 1488 C C . ALA A 1 192 ? 21.001 3.790 4.578 1.00 79.31 192 ALA A C 1
ATOM 1490 O O . ALA A 1 192 ? 21.340 4.570 5.464 1.00 79.31 192 ALA A O 1
ATOM 1491 N N . ARG A 1 193 ? 20.531 2.567 4.863 1.00 70.44 193 ARG A N 1
ATOM 1492 C CA . ARG A 1 193 ? 20.378 2.049 6.234 1.00 70.44 193 ARG A CA 1
ATOM 1493 C C . ARG A 1 193 ? 21.716 1.990 6.971 1.00 70.44 193 ARG A C 1
ATOM 1495 O O . ARG A 1 193 ? 21.805 2.410 8.119 1.00 70.44 193 ARG A O 1
ATOM 1502 N N . LYS A 1 194 ? 22.771 1.486 6.319 1.00 79.94 194 LYS A N 1
ATOM 1503 C CA . LYS A 1 194 ? 24.121 1.447 6.906 1.00 79.94 194 LYS A CA 1
ATOM 1504 C C . LYS A 1 194 ? 24.660 2.844 7.187 1.00 79.94 194 LYS A C 1
ATOM 1506 O O . LYS A 1 194 ? 25.256 3.032 8.238 1.00 79.94 194 LYS A O 1
ATOM 1511 N N . VAL A 1 195 ? 24.447 3.795 6.279 1.00 85.38 195 VAL A N 1
ATOM 1512 C CA . VAL A 1 195 ? 24.834 5.199 6.468 1.00 85.38 195 VAL A CA 1
ATOM 1513 C C . VAL A 1 195 ? 24.107 5.775 7.680 1.00 85.38 195 VAL A C 1
ATOM 1515 O O . VAL A 1 195 ? 24.773 6.197 8.615 1.00 85.38 195 VAL A O 1
ATOM 1518 N N . LYS A 1 196 ? 22.779 5.643 7.750 1.00 77.25 196 LYS A N 1
ATOM 1519 C CA . LYS A 1 196 ? 21.966 6.113 8.884 1.00 77.25 196 LYS A CA 1
ATOM 1520 C C . LYS A 1 196 ? 22.397 5.494 10.222 1.00 77.25 196 LYS A C 1
ATOM 1522 O O . LYS A 1 196 ? 22.539 6.179 11.231 1.00 77.25 196 LYS A O 1
ATOM 1527 N N . LYS A 1 197 ? 22.689 4.189 10.217 1.00 76.94 197 LYS A N 1
ATOM 1528 C CA . LYS A 1 197 ? 23.215 3.467 11.382 1.00 76.94 197 LYS A CA 1
ATOM 1529 C C . LYS A 1 197 ? 24.600 3.958 11.809 1.00 76.94 197 LYS A C 1
ATOM 1531 O O . LYS A 1 197 ? 24.868 4.063 13.002 1.00 76.94 197 LYS A O 1
ATOM 1536 N N . LEU A 1 198 ? 25.489 4.234 10.855 1.00 82.69 198 LEU A N 1
ATOM 1537 C CA . LEU A 1 198 ? 26.827 4.769 11.132 1.00 82.69 198 LEU A CA 1
ATOM 1538 C C . LEU A 1 198 ? 26.780 6.220 11.617 1.00 82.69 198 LEU A C 1
ATOM 1540 O O . LEU A 1 198 ? 27.593 6.604 12.451 1.00 82.69 198 LEU A O 1
ATOM 1544 N N . GLU A 1 199 ? 25.820 6.998 11.130 1.00 87.00 199 GLU A N 1
ATOM 1545 C CA . GLU A 1 199 ? 25.563 8.371 11.565 1.00 87.00 199 GLU A CA 1
ATOM 1546 C C . GLU A 1 199 ? 24.913 8.438 12.956 1.00 87.00 199 GLU A C 1
ATOM 1548 O O . GLU A 1 199 ? 24.842 9.514 13.545 1.00 87.00 199 GLU A O 1
ATOM 1553 N N . GLY A 1 200 ? 24.463 7.304 13.511 1.00 77.12 200 GLY A N 1
ATOM 1554 C CA . GLY A 1 200 ? 23.768 7.258 14.800 1.00 77.12 200 GLY A CA 1
ATOM 1555 C C . GLY A 1 200 ? 22.389 7.921 14.766 1.00 77.12 200 GLY A C 1
ATOM 1556 O O . GLY A 1 200 ? 21.816 8.190 15.816 1.00 77.12 200 GLY A O 1
ATOM 1557 N N . THR A 1 201 ? 21.860 8.177 13.568 1.00 66.12 201 THR A N 1
ATOM 1558 C CA . THR A 1 201 ? 20.545 8.774 13.307 1.00 66.12 201 THR A CA 1
ATOM 1559 C C . THR A 1 201 ? 19.502 7.705 12.985 1.00 66.12 201 THR A C 1
ATOM 1561 O O . THR A 1 201 ? 18.493 8.010 12.353 1.00 66.12 201 THR A O 1
ATOM 1564 N N . GLU A 1 202 ? 19.752 6.437 13.348 1.00 63.44 202 GLU A N 1
ATOM 1565 C CA . GLU A 1 202 ? 18.820 5.330 13.117 1.00 63.44 202 GLU A CA 1
ATOM 1566 C C . GLU A 1 202 ? 17.480 5.695 13.762 1.00 63.44 202 GLU A C 1
ATOM 1568 O O . GLU A 1 202 ? 17.363 5.755 14.981 1.00 63.44 202 GLU A O 1
ATOM 1573 N N . ASP A 1 203 ? 16.494 6.039 12.926 1.00 61.22 203 ASP A N 1
ATOM 1574 C CA . ASP A 1 203 ? 15.175 6.408 13.418 1.00 61.22 203 ASP A CA 1
ATOM 1575 C C . ASP A 1 203 ? 14.613 5.180 14.126 1.00 61.22 203 ASP A C 1
ATOM 1577 O O . ASP A 1 203 ? 14.404 4.131 13.506 1.00 61.22 203 ASP A O 1
ATOM 1581 N N . ASP A 1 204 ? 14.275 5.344 15.401 1.00 65.50 204 ASP A N 1
ATOM 1582 C CA . ASP A 1 204 ? 13.551 4.373 16.230 1.00 65.50 204 ASP A CA 1
ATOM 1583 C C . ASP A 1 204 ? 12.128 4.069 15.694 1.00 65.50 204 ASP A C 1
ATOM 1585 O O . ASP A 1 204 ? 11.279 3.502 16.387 1.00 65.50 204 ASP A O 1
ATOM 1589 N N . SER A 1 205 ? 11.822 4.449 14.450 1.00 68.75 205 SER A N 1
ATOM 1590 C CA . SER A 1 205 ? 10.536 4.245 13.797 1.00 68.75 205 SER A CA 1
ATOM 1591 C C . SER A 1 205 ? 10.287 2.776 13.448 1.00 68.75 205 SER A C 1
ATOM 1593 O O . SER A 1 205 ? 9.133 2.351 13.458 1.00 68.75 205 SER A O 1
ATOM 1595 N N . THR A 1 206 ? 11.328 1.962 13.221 1.00 82.12 206 THR A N 1
ATOM 1596 C CA . THR A 1 206 ? 11.174 0.549 12.808 1.00 82.12 206 THR A CA 1
ATOM 1597 C C . THR A 1 206 ? 10.386 -0.299 13.826 1.00 82.12 206 THR A C 1
ATOM 1599 O O . THR A 1 206 ? 9.436 -0.980 13.420 1.00 82.12 206 THR A O 1
ATOM 1602 N N . PRO A 1 207 ? 10.684 -0.261 15.14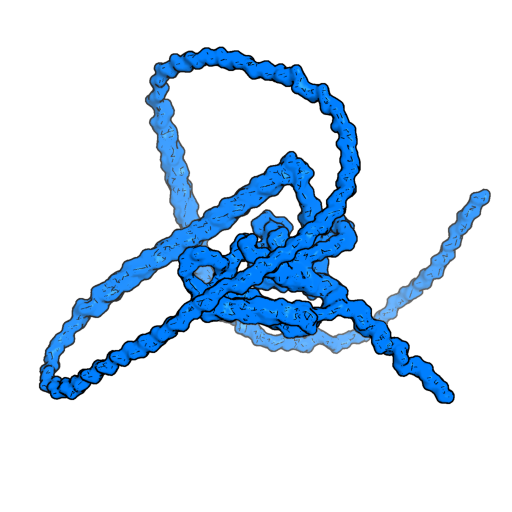3 1.00 85.88 207 PRO A N 1
ATOM 1603 C CA . PRO A 1 207 ? 9.845 -0.910 16.154 1.00 85.88 207 PRO A CA 1
ATOM 1604 C C . PRO A 1 207 ? 8.392 -0.418 16.151 1.00 85.88 207 PRO A C 1
ATOM 1606 O O . PRO A 1 207 ? 7.468 -1.226 16.252 1.00 85.88 207 PRO A O 1
ATOM 1609 N N . ALA A 1 208 ? 8.172 0.891 15.987 1.00 88.44 208 ALA A N 1
ATOM 1610 C CA . ALA A 1 208 ? 6.830 1.467 15.944 1.00 88.44 208 ALA A CA 1
ATOM 1611 C C . ALA A 1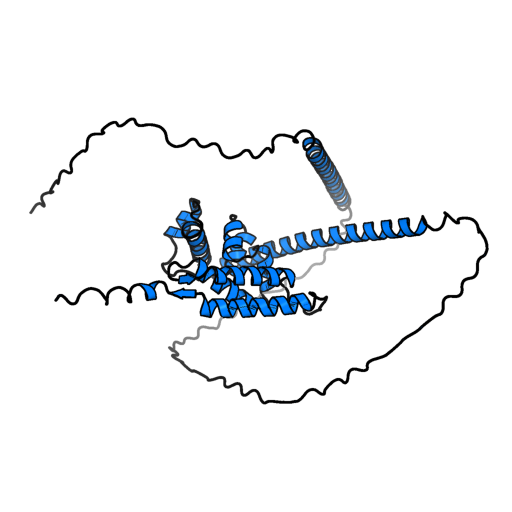 208 ? 6.040 0.986 14.711 1.00 88.44 208 ALA A C 1
ATOM 1613 O O . ALA A 1 208 ? 4.880 0.595 14.835 1.00 88.44 208 ALA A O 1
ATOM 1614 N N . ARG A 1 209 ? 6.668 0.921 13.531 1.00 93.00 209 ARG A N 1
ATOM 1615 C CA . ARG A 1 209 ? 6.038 0.387 12.311 1.00 93.00 209 ARG A CA 1
ATOM 1616 C C . ARG A 1 209 ? 5.669 -1.093 12.453 1.00 93.00 209 ARG A C 1
ATOM 1618 O O . ARG A 1 209 ? 4.532 -1.485 12.189 1.00 93.00 209 ARG A O 1
ATOM 1625 N N . ASN A 1 210 ? 6.590 -1.914 12.965 1.00 92.38 210 ASN A N 1
ATOM 1626 C CA . ASN A 1 210 ? 6.319 -3.333 13.222 1.00 92.38 210 ASN A CA 1
ATOM 1627 C C . ASN A 1 210 ? 5.181 -3.539 14.229 1.00 92.38 210 ASN A C 1
ATOM 1629 O O . ASN A 1 210 ? 4.358 -4.442 14.051 1.00 92.38 210 ASN A O 1
ATOM 1633 N N . TYR A 1 211 ? 5.099 -2.689 15.254 1.00 92.44 211 TYR A N 1
ATOM 1634 C CA . TYR A 1 211 ? 3.982 -2.674 16.193 1.00 92.44 211 TYR A CA 1
ATOM 1635 C C . TYR A 1 211 ? 2.649 -2.386 15.502 1.00 92.44 211 TYR A C 1
ATOM 1637 O O . TYR A 1 211 ? 1.689 -3.129 15.709 1.00 92.44 211 TYR A O 1
ATOM 1645 N N . PHE A 1 212 ? 2.587 -1.341 14.671 1.00 94.56 212 PHE A N 1
ATOM 1646 C CA . PHE A 1 212 ? 1.376 -0.957 13.944 1.00 94.56 212 PHE A CA 1
ATOM 1647 C C . PHE A 1 212 ? 0.836 -2.123 13.105 1.00 94.56 212 PHE A C 1
ATOM 1649 O O . PHE A 1 212 ? -0.320 -2.529 13.269 1.00 94.56 212 PHE A O 1
ATOM 1656 N N . LEU A 1 213 ? 1.701 -2.739 12.296 1.00 95.69 213 LEU A N 1
ATOM 1657 C CA . LEU A 1 213 ? 1.334 -3.864 11.437 1.00 95.69 213 LEU A CA 1
ATOM 1658 C C . LEU A 1 213 ? 0.963 -5.129 12.232 1.00 95.69 213 LEU A C 1
ATOM 1660 O O . LEU A 1 213 ? -0.031 -5.788 11.919 1.00 95.69 213 LEU A O 1
ATOM 1664 N N . SER A 1 214 ? 1.716 -5.463 13.287 1.00 95.00 214 SER A N 1
ATOM 1665 C CA . SER A 1 214 ? 1.434 -6.637 14.134 1.00 95.00 214 SER A CA 1
ATOM 1666 C C . SER A 1 214 ? 0.131 -6.467 14.918 1.00 95.00 214 SER A C 1
ATOM 1668 O O . SER A 1 214 ? -0.655 -7.407 15.053 1.00 95.00 214 SER A O 1
ATOM 1670 N N . SER A 1 215 ? -0.146 -5.248 15.391 1.00 93.81 215 SER A N 1
ATOM 1671 C CA . SER A 1 215 ? -1.404 -4.900 16.049 1.00 93.81 215 SER A CA 1
ATOM 1672 C C . SER A 1 215 ? -2.581 -5.054 15.087 1.00 93.81 215 SER A C 1
ATOM 1674 O O . SER A 1 215 ? -3.574 -5.687 15.447 1.00 93.81 215 SER A O 1
ATOM 1676 N N . TYR A 1 216 ? -2.463 -4.550 13.855 1.00 95.75 216 TYR A N 1
ATOM 1677 C CA . TYR A 1 216 ? -3.485 -4.726 12.821 1.00 95.75 216 TYR A CA 1
ATOM 1678 C C . TYR A 1 216 ? -3.751 -6.209 12.521 1.00 95.75 216 TYR A C 1
ATOM 1680 O O . TYR A 1 216 ? -4.890 -6.672 12.620 1.00 95.75 216 TYR A O 1
ATOM 1688 N N . LYS A 1 217 ? -2.692 -6.985 12.262 1.00 96.25 217 LYS A N 1
ATOM 1689 C CA . LYS A 1 217 ? -2.761 -8.431 12.005 1.00 96.25 217 LYS A CA 1
ATOM 1690 C C . LYS A 1 217 ? -3.483 -9.196 13.117 1.00 96.25 217 LYS A C 1
ATOM 1692 O O . LYS A 1 217 ? -4.342 -10.035 12.841 1.00 96.25 217 LYS A O 1
ATOM 1697 N N . LEU A 1 218 ? -3.163 -8.898 14.373 1.00 95.06 218 LEU A N 1
ATOM 1698 C CA . LEU A 1 218 ? -3.783 -9.551 15.524 1.00 95.06 218 LEU A CA 1
ATOM 1699 C C . LEU A 1 218 ? -5.243 -9.120 15.714 1.00 95.06 218 LEU A C 1
ATOM 1701 O O . LEU A 1 218 ? -6.118 -9.952 15.952 1.00 95.06 218 LEU A O 1
ATOM 1705 N N . GLN A 1 219 ? -5.509 -7.816 15.655 1.00 93.88 219 GLN A N 1
ATOM 1706 C CA . GLN A 1 219 ? -6.785 -7.248 16.095 1.00 93.88 219 GLN A CA 1
ATOM 1707 C C . GLN A 1 219 ? -7.860 -7.255 15.014 1.00 93.88 219 GLN A C 1
ATOM 1709 O O . GLN A 1 219 ? -9.034 -7.383 15.354 1.00 93.88 219 GLN A O 1
ATOM 1714 N N . LYS A 1 220 ? -7.475 -7.081 13.747 1.00 94.50 220 LYS A N 1
ATOM 1715 C CA . LYS A 1 220 ? -8.405 -6.956 12.617 1.00 94.50 220 LYS A CA 1
ATOM 1716 C C . LYS A 1 220 ? -8.462 -8.224 11.777 1.00 94.50 220 LYS A C 1
ATOM 1718 O O . LYS A 1 220 ? -9.547 -8.625 11.379 1.00 94.50 220 LYS A O 1
ATOM 1723 N N . LEU A 1 221 ? -7.326 -8.896 11.576 1.00 95.12 221 LEU A N 1
ATOM 1724 C CA . LEU A 1 221 ? -7.279 -10.139 10.789 1.00 95.12 221 LEU A CA 1
ATOM 1725 C C . LEU A 1 221 ? -7.425 -11.403 11.641 1.00 95.12 221 LEU A C 1
ATOM 1727 O O . LEU A 1 221 ? -7.568 -12.493 11.089 1.00 95.12 221 LEU A O 1
ATOM 1731 N N . HIS A 1 222 ? -7.368 -11.274 12.972 1.00 94.56 222 HIS A N 1
ATOM 1732 C CA . HIS A 1 222 ? -7.425 -12.390 13.921 1.00 94.56 222 HIS A CA 1
ATOM 1733 C C . HIS A 1 222 ? -6.410 -13.504 13.614 1.00 94.56 222 HIS A C 1
ATOM 1735 O O . HIS A 1 222 ? -6.678 -14.690 13.819 1.00 94.56 222 HIS A O 1
ATOM 1741 N N . ARG A 1 223 ? -5.229 -13.127 13.106 1.00 94.94 223 ARG A N 1
ATOM 1742 C CA . ARG A 1 223 ? -4.153 -14.066 12.768 1.00 94.94 223 ARG A CA 1
ATOM 1743 C C . ARG A 1 223 ? -3.179 -14.228 13.929 1.00 94.94 223 ARG A C 1
ATOM 1745 O O . ARG A 1 223 ? -2.958 -13.309 14.716 1.00 94.94 223 ARG A O 1
ATOM 1752 N N . VAL A 1 224 ? -2.582 -15.415 14.014 1.00 94.19 224 VAL A N 1
ATOM 1753 C CA . VAL A 1 224 ? -1.551 -15.730 15.010 1.00 94.19 224 VAL A CA 1
ATOM 1754 C C . VAL A 1 224 ? -0.277 -14.943 14.704 1.00 94.19 224 VAL A C 1
ATOM 1756 O O . VAL A 1 224 ? 0.135 -14.850 13.546 1.00 94.19 224 VAL A O 1
ATOM 1759 N N . LEU A 1 225 ? 0.331 -14.391 15.753 1.00 93.88 225 LEU A N 1
ATOM 1760 C CA . LEU A 1 225 ? 1.607 -13.686 15.681 1.00 93.88 225 LEU A CA 1
ATOM 1761 C C . LEU A 1 225 ? 2.785 -14.643 15.868 1.00 93.88 225 LEU A C 1
ATOM 1763 O O . LEU A 1 225 ? 2.688 -15.634 16.596 1.00 93.88 225 LEU A O 1
ATOM 1767 N N . THR A 1 226 ? 3.912 -14.328 15.236 1.00 91.94 226 THR A N 1
ATOM 1768 C CA . THR A 1 226 ? 5.195 -14.975 15.534 1.00 91.94 226 THR A CA 1
ATOM 1769 C C . THR A 1 226 ? 5.746 -14.493 16.881 1.00 91.94 226 THR A C 1
ATOM 1771 O O . THR A 1 226 ? 5.237 -13.540 17.474 1.00 91.94 226 THR A O 1
ATOM 1774 N N . MET A 1 227 ? 6.790 -15.156 17.391 1.00 88.00 227 MET A N 1
ATOM 1775 C CA . MET A 1 227 ? 7.442 -14.718 18.631 1.00 88.00 227 MET A CA 1
ATOM 1776 C C . MET A 1 227 ? 8.049 -13.316 18.473 1.00 88.00 227 MET A C 1
ATOM 1778 O O . MET A 1 227 ? 7.821 -12.462 19.324 1.00 88.00 227 MET A O 1
ATOM 1782 N N . ASP A 1 228 ? 8.719 -13.060 17.349 1.00 84.31 228 ASP A N 1
ATOM 1783 C CA . ASP A 1 228 ? 9.322 -11.758 17.037 1.00 84.31 228 ASP A CA 1
ATOM 1784 C C . ASP A 1 228 ? 8.251 -10.651 16.953 1.00 84.31 228 ASP A C 1
ATOM 1786 O O . ASP A 1 228 ? 8.412 -9.556 17.485 1.00 84.31 228 ASP A O 1
ATOM 1790 N N . GLU A 1 229 ? 7.093 -10.946 16.352 1.00 88.50 229 GLU A N 1
ATOM 1791 C CA . GLU A 1 229 ? 5.952 -10.019 16.308 1.00 88.50 229 GLU A CA 1
ATOM 1792 C C . GLU A 1 229 ? 5.373 -9.737 17.701 1.00 88.50 229 GLU A C 1
ATOM 1794 O O . GLU A 1 229 ? 4.983 -8.605 17.995 1.00 88.50 229 GLU A O 1
ATOM 1799 N N . CYS A 1 230 ? 5.338 -10.744 18.580 1.00 88.12 230 CYS A N 1
ATOM 1800 C CA . CYS A 1 230 ? 4.950 -10.550 19.976 1.00 88.12 230 CYS A CA 1
ATOM 1801 C C . CYS A 1 230 ? 5.935 -9.637 20.722 1.00 88.12 230 CYS A C 1
ATOM 1803 O O . CYS A 1 230 ? 5.504 -8.818 21.531 1.00 88.12 230 CYS A O 1
ATOM 1805 N N . GLU A 1 231 ? 7.237 -9.747 20.451 1.00 85.25 231 GLU A N 1
ATOM 1806 C CA . GLU A 1 231 ? 8.262 -8.892 21.059 1.00 85.25 231 GLU A CA 1
ATOM 1807 C C . GLU A 1 231 ? 8.070 -7.421 20.659 1.00 85.25 231 GLU A C 1
ATOM 1809 O O . GLU A 1 231 ? 8.058 -6.541 21.524 1.00 85.25 231 GLU A O 1
ATOM 1814 N N . HIS A 1 232 ? 7.775 -7.147 19.382 1.00 82.44 232 HIS A N 1
ATOM 1815 C CA . HIS A 1 232 ? 7.435 -5.795 18.924 1.00 82.44 232 HIS A CA 1
ATOM 1816 C C . HIS A 1 232 ? 6.227 -5.200 19.666 1.00 82.44 232 HIS A C 1
ATOM 1818 O O . HIS A 1 232 ? 6.213 -4.005 19.965 1.00 82.44 232 HIS A O 1
ATOM 1824 N N . LEU A 1 233 ? 5.226 -6.021 20.009 1.00 84.94 233 LEU A N 1
ATOM 1825 C CA . LEU A 1 233 ? 4.065 -5.576 20.788 1.00 84.94 233 LEU A CA 1
ATOM 1826 C C . LEU A 1 233 ? 4.401 -5.177 22.229 1.00 84.94 233 LEU A C 1
ATOM 1828 O O . LEU A 1 233 ? 3.725 -4.312 22.784 1.00 84.94 233 LEU A O 1
ATOM 1832 N N . LEU A 1 234 ? 5.418 -5.793 22.834 1.00 83.44 234 LEU A N 1
ATOM 1833 C CA . LEU A 1 234 ? 5.814 -5.533 24.221 1.00 83.44 234 LEU A CA 1
ATOM 1834 C C . LEU A 1 234 ? 6.672 -4.274 24.370 1.00 83.44 234 LEU A C 1
ATOM 1836 O O . LEU A 1 234 ? 6.604 -3.612 25.405 1.00 83.44 234 LEU A O 1
ATOM 1840 N N . HIS A 1 235 ? 7.476 -3.954 23.355 1.00 74.62 235 HIS A N 1
ATOM 1841 C CA . HIS A 1 235 ? 8.476 -2.886 23.426 1.00 74.62 235 HIS A CA 1
ATOM 1842 C C . HIS A 1 235 ? 8.045 -1.561 22.795 1.00 74.62 235 HIS A C 1
ATOM 1844 O O . HIS A 1 235 ? 8.736 -0.555 22.959 1.00 74.62 235 HIS A O 1
ATOM 1850 N N . ALA A 1 236 ? 6.916 -1.524 22.092 1.00 72.12 236 ALA A N 1
ATOM 1851 C CA . ALA A 1 236 ? 6.459 -0.298 21.459 1.00 72.12 236 ALA A CA 1
ATOM 1852 C C . ALA A 1 236 ? 5.993 0.749 22.478 1.00 72.12 236 ALA A C 1
ATOM 1854 O O . ALA A 1 236 ? 5.266 0.455 23.430 1.00 72.12 236 ALA A O 1
ATOM 1855 N N . SER A 1 237 ? 6.380 2.004 22.237 1.00 69.12 237 SER A N 1
ATOM 1856 C CA . SER A 1 237 ? 5.846 3.146 22.979 1.00 69.12 237 SER A CA 1
ATOM 1857 C C . SER A 1 237 ? 4.320 3.231 22.827 1.00 69.12 237 SER A C 1
ATOM 1859 O O . SER A 1 237 ? 3.755 2.816 21.817 1.00 69.12 237 SER A O 1
ATOM 1861 N N . THR A 1 238 ? 3.640 3.818 23.809 1.00 64.75 238 THR A N 1
ATOM 1862 C CA . THR A 1 238 ? 2.171 3.939 23.847 1.00 64.75 238 THR A CA 1
ATOM 1863 C C . THR A 1 238 ? 1.567 4.802 22.734 1.00 64.75 238 THR A C 1
ATOM 1865 O O . THR A 1 238 ? 0.341 4.850 22.605 1.00 64.75 238 THR A O 1
ATOM 1868 N N . LYS A 1 239 ? 2.378 5.494 21.923 1.00 76.75 239 LYS A N 1
ATOM 1869 C CA . LYS A 1 239 ? 1.873 6.295 20.808 1.00 76.75 239 LYS A CA 1
ATOM 1870 C C . LYS A 1 239 ? 1.523 5.371 19.643 1.00 76.75 239 LYS A C 1
ATOM 1872 O O . LYS A 1 239 ? 2.410 4.834 18.989 1.00 76.75 239 LYS A O 1
ATOM 1877 N N . VAL A 1 240 ? 0.223 5.207 19.389 1.00 67.50 240 VAL A N 1
ATOM 1878 C CA . VAL A 1 240 ? -0.287 4.437 18.247 1.00 67.50 240 VAL A CA 1
ATOM 1879 C C . VAL A 1 240 ? 0.179 5.122 16.957 1.00 67.50 240 VAL A C 1
ATOM 1881 O O . VAL A 1 240 ? -0.209 6.270 16.724 1.00 67.50 240 VAL A O 1
ATOM 1884 N N . PRO A 1 241 ? 1.010 4.467 16.132 1.00 78.88 241 PRO A N 1
ATOM 1885 C CA . PRO A 1 241 ? 1.432 5.028 14.856 1.00 78.88 241 PRO A CA 1
ATOM 1886 C C . PRO A 1 241 ? 0.233 5.130 13.908 1.00 78.88 241 PRO A C 1
ATOM 1888 O O . PRO A 1 241 ? -0.664 4.285 13.943 1.00 78.88 241 PRO A O 1
ATOM 1891 N N . SER A 1 242 ? 0.208 6.159 13.066 1.00 93.00 242 SER A N 1
ATOM 1892 C CA . SER A 1 242 ? -0.678 6.208 11.898 1.00 93.00 242 SER A CA 1
ATOM 1893 C C . SER A 1 242 ? -0.181 5.250 10.812 1.00 93.00 242 SER A C 1
ATOM 1895 O O . SER A 1 242 ? 0.944 4.756 10.880 1.00 93.00 242 SER A O 1
ATOM 1897 N N . GLY A 1 243 ? -0.996 5.003 9.787 1.00 95.81 243 GLY A N 1
ATOM 1898 C CA . GLY A 1 243 ? -0.516 4.433 8.526 1.00 95.81 243 GLY A CA 1
ATOM 1899 C C . GLY A 1 243 ? 0.660 5.245 7.971 1.00 95.81 243 GLY A C 1
ATOM 1900 O O . GLY A 1 243 ? 0.735 6.450 8.203 1.00 95.81 243 GLY A O 1
ATOM 1901 N N . ASP A 1 244 ? 1.597 4.542 7.346 1.00 96.44 244 ASP A N 1
ATOM 1902 C CA . ASP A 1 244 ? 2.746 5.090 6.615 1.00 96.44 244 ASP A CA 1
ATOM 1903 C C . ASP A 1 244 ? 3.150 4.013 5.607 1.00 96.44 244 ASP A C 1
ATOM 1905 O O . ASP A 1 244 ? 3.918 3.090 5.903 1.00 96.44 244 ASP A O 1
ATOM 1909 N N . VAL A 1 245 ? 2.516 4.067 4.443 1.00 97.12 245 VAL A N 1
ATOM 1910 C CA . VAL A 1 245 ? 2.646 3.080 3.375 1.00 97.12 245 VAL A CA 1
ATOM 1911 C C . VAL A 1 245 ? 4.082 3.002 2.877 1.00 97.12 245 VAL A C 1
ATOM 1913 O O . VAL A 1 245 ? 4.545 1.913 2.537 1.00 97.12 245 VAL A O 1
ATOM 1916 N N . VAL A 1 246 ? 4.808 4.124 2.883 1.00 95.25 246 VAL A N 1
ATOM 1917 C CA . VAL A 1 246 ? 6.202 4.194 2.443 1.00 95.25 246 VAL A CA 1
ATOM 1918 C C . VAL A 1 246 ? 7.085 3.448 3.435 1.00 95.25 246 VAL A C 1
ATOM 1920 O O . VAL A 1 246 ? 7.690 2.443 3.053 1.00 95.25 246 VAL A O 1
ATOM 1923 N N . ALA A 1 247 ? 7.086 3.852 4.708 1.00 93.62 247 ALA A N 1
ATOM 1924 C CA . ALA A 1 247 ? 7.911 3.215 5.733 1.00 93.62 247 ALA A CA 1
ATOM 1925 C C . ALA A 1 247 ? 7.547 1.737 5.932 1.00 93.62 247 ALA A C 1
ATOM 1927 O O . ALA A 1 247 ? 8.426 0.890 6.099 1.00 93.62 247 ALA A O 1
ATOM 1928 N N . ASP A 1 248 ? 6.258 1.393 5.873 1.00 96.44 248 ASP A N 1
ATOM 1929 C CA . ASP A 1 248 ? 5.835 -0.001 5.976 1.00 96.44 248 ASP A CA 1
ATOM 1930 C C . ASP A 1 248 ? 6.280 -0.822 4.771 1.00 96.44 248 ASP A C 1
ATOM 1932 O O . ASP A 1 248 ? 6.695 -1.965 4.954 1.00 96.44 248 ASP A O 1
ATOM 1936 N N . SER A 1 249 ? 6.223 -0.273 3.551 1.00 96.00 249 SER A N 1
ATOM 1937 C CA . SER A 1 249 ? 6.646 -0.997 2.347 1.00 96.00 249 SER A CA 1
ATOM 1938 C C . SER A 1 249 ? 8.127 -1.358 2.395 1.00 96.00 249 SER A C 1
ATOM 1940 O O . SER A 1 249 ? 8.499 -2.471 2.008 1.00 96.00 249 SER A O 1
ATOM 1942 N N . GLU A 1 250 ? 8.960 -0.473 2.949 1.00 93.19 250 GLU A N 1
ATOM 1943 C CA . GLU A 1 250 ? 10.391 -0.708 3.115 1.00 93.19 250 GLU A CA 1
ATOM 1944 C C . GLU A 1 250 ? 10.671 -1.947 3.968 1.00 93.19 250 GLU A C 1
ATOM 1946 O O . GLU A 1 250 ? 11.548 -2.734 3.611 1.00 93.19 250 GLU A O 1
ATOM 1951 N N . LEU A 1 251 ? 9.889 -2.197 5.027 1.00 93.44 251 LEU A N 1
ATOM 1952 C CA . LEU A 1 251 ? 10.049 -3.396 5.860 1.00 93.44 251 LEU A CA 1
ATOM 1953 C C . LEU A 1 251 ? 9.909 -4.693 5.046 1.00 93.44 251 LEU A C 1
ATOM 1955 O O . LEU A 1 251 ? 10.612 -5.672 5.300 1.00 93.44 251 LEU A O 1
ATOM 1959 N N . TYR A 1 252 ? 9.030 -4.715 4.042 1.00 95.00 252 TYR A N 1
ATOM 1960 C CA . TYR A 1 252 ? 8.831 -5.884 3.176 1.00 95.00 252 TYR A CA 1
ATOM 1961 C C . TYR A 1 252 ? 9.835 -5.949 2.027 1.00 95.00 252 TYR A C 1
ATOM 1963 O O . TYR A 1 252 ? 10.258 -7.042 1.641 1.00 95.00 252 TYR A O 1
ATOM 1971 N N . ILE A 1 253 ? 10.215 -4.798 1.466 1.00 91.00 253 ILE A N 1
ATOM 1972 C CA . ILE A 1 253 ? 11.228 -4.709 0.405 1.00 91.00 253 ILE A CA 1
ATOM 1973 C C . ILE A 1 253 ? 12.594 -5.150 0.946 1.00 91.00 253 ILE A C 1
ATOM 1975 O O . ILE A 1 253 ? 13.340 -5.847 0.258 1.00 91.00 253 ILE A O 1
ATOM 1979 N N . LEU A 1 254 ? 12.902 -4.793 2.194 1.00 87.62 254 LEU A N 1
ATOM 1980 C CA . LEU A 1 254 ? 14.164 -5.118 2.858 1.00 87.62 254 LEU A CA 1
ATOM 1981 C C . LEU A 1 254 ? 14.160 -6.509 3.501 1.00 87.62 254 LEU A C 1
ATOM 1983 O O . LEU A 1 254 ? 15.216 -7.004 3.891 1.00 87.62 254 LEU A O 1
ATOM 1987 N N . GLY A 1 255 ? 13.002 -7.174 3.526 1.00 88.38 255 GLY A N 1
ATOM 1988 C CA . GLY A 1 255 ? 12.847 -8.546 4.005 1.00 88.38 255 GLY A CA 1
ATOM 1989 C C . GLY A 1 255 ? 12.752 -8.681 5.525 1.00 88.38 255 GLY A C 1
ATOM 1990 O O . GLY A 1 255 ? 12.820 -9.809 6.022 1.00 88.38 255 GLY A O 1
ATOM 1991 N N . ASP A 1 256 ? 12.567 -7.569 6.242 1.00 89.38 256 ASP A N 1
ATOM 1992 C CA . ASP A 1 256 ? 12.323 -7.541 7.689 1.00 89.38 256 ASP A CA 1
ATOM 1993 C C . ASP A 1 256 ? 10.935 -8.122 8.023 1.00 89.38 256 ASP A C 1
ATOM 1995 O O . ASP A 1 256 ? 10.748 -8.733 9.075 1.00 89.38 256 ASP A O 1
ATOM 1999 N N . ARG A 1 257 ? 9.970 -8.011 7.096 1.00 94.00 257 ARG A N 1
ATOM 2000 C CA . ARG A 1 257 ? 8.673 -8.707 7.147 1.00 94.00 257 ARG A CA 1
ATOM 2001 C C . ARG A 1 257 ? 8.416 -9.532 5.888 1.00 94.00 257 ARG A C 1
ATOM 2003 O O . ARG A 1 257 ? 8.934 -9.243 4.812 1.00 94.00 257 ARG A O 1
ATOM 2010 N N . ARG A 1 258 ? 7.616 -10.597 6.031 1.00 94.31 258 ARG A N 1
ATOM 2011 C CA . ARG A 1 258 ? 7.331 -11.578 4.957 1.00 94.31 258 ARG A CA 1
ATOM 2012 C C . ARG A 1 258 ? 5.850 -11.916 4.786 1.00 94.31 258 ARG A C 1
ATOM 2014 O O . ARG A 1 258 ? 5.498 -12.667 3.883 1.00 94.31 258 ARG A O 1
ATOM 2021 N N . ASP A 1 259 ? 4.982 -11.389 5.636 1.00 95.88 259 ASP A N 1
ATOM 2022 C CA . ASP A 1 259 ? 3.530 -11.541 5.567 1.00 95.88 259 ASP A CA 1
ATOM 2023 C C . ASP A 1 259 ? 2.912 -10.476 4.650 1.00 95.88 259 ASP A C 1
ATOM 2025 O O . ASP A 1 259 ? 2.162 -9.600 5.075 1.00 95.88 259 ASP A O 1
ATOM 2029 N N . TYR A 1 260 ? 3.283 -10.537 3.365 1.00 96.19 260 TYR A N 1
ATOM 2030 C CA . TYR A 1 260 ? 2.876 -9.584 2.320 1.00 96.19 260 TYR A CA 1
ATOM 2031 C C . TYR A 1 260 ? 1.358 -9.393 2.219 1.00 96.19 260 TYR A C 1
ATOM 2033 O O . TYR A 1 260 ? 0.887 -8.322 1.846 1.00 96.19 260 TYR A O 1
ATOM 2041 N N . ASP A 1 261 ? 0.589 -10.423 2.560 1.00 97.00 261 ASP A N 1
ATOM 2042 C CA . ASP A 1 261 ? -0.867 -10.396 2.588 1.00 97.00 261 ASP A 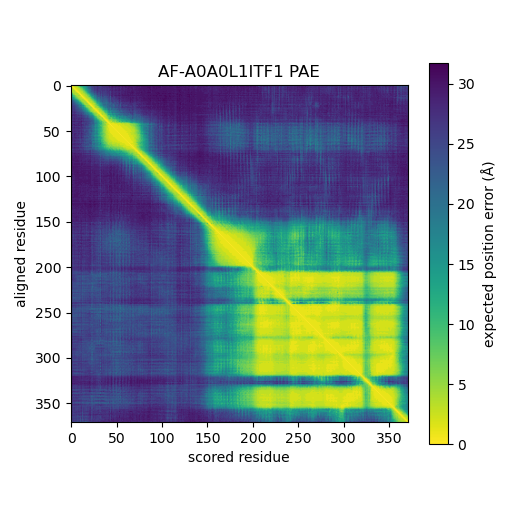CA 1
ATOM 2043 C C . ASP A 1 261 ? -1.421 -9.388 3.603 1.00 97.00 261 ASP A C 1
ATOM 2045 O O . ASP A 1 261 ? -2.463 -8.798 3.343 1.00 97.00 261 ASP A O 1
ATOM 2049 N N . VAL A 1 262 ? -0.726 -9.137 4.717 1.00 97.69 262 VAL A N 1
ATOM 2050 C CA . VAL A 1 262 ? -1.111 -8.099 5.691 1.00 97.69 262 VAL A CA 1
ATOM 2051 C C . VAL A 1 262 ? -0.954 -6.701 5.096 1.00 97.69 262 VAL A C 1
ATOM 2053 O O . VAL A 1 262 ? -1.818 -5.852 5.289 1.00 97.69 262 VAL A O 1
ATOM 2056 N N . PHE A 1 263 ? 0.129 -6.463 4.353 1.00 98.12 263 PHE A N 1
ATOM 2057 C CA . PHE A 1 263 ? 0.361 -5.179 3.691 1.00 98.12 263 PHE A CA 1
ATOM 2058 C C . PHE A 1 263 ? -0.677 -4.911 2.598 1.00 98.12 263 PHE A C 1
ATOM 2060 O O . PHE A 1 263 ? -1.249 -3.825 2.543 1.00 98.12 263 PHE A O 1
ATOM 2067 N N . VAL A 1 264 ? -0.942 -5.915 1.754 1.00 97.56 264 VAL A N 1
ATOM 2068 C CA . VAL A 1 264 ? -1.921 -5.805 0.663 1.00 97.56 264 VAL A CA 1
ATOM 2069 C C . VAL A 1 264 ? -3.325 -5.559 1.206 1.00 97.56 264 VAL A C 1
ATOM 2071 O O . VAL A 1 264 ? -4.042 -4.739 0.648 1.00 97.56 264 VAL A O 1
ATOM 2074 N N . ASP A 1 265 ? -3.711 -6.227 2.291 1.00 97.62 265 ASP A N 1
ATOM 2075 C CA . ASP A 1 265 ? -5.022 -6.022 2.914 1.00 97.62 265 ASP A CA 1
ATOM 2076 C C . ASP A 1 265 ? -5.170 -4.600 3.480 1.00 97.62 265 ASP A C 1
ATOM 2078 O O . ASP A 1 265 ? -6.184 -3.938 3.271 1.00 97.62 265 ASP A O 1
ATOM 2082 N N . LEU A 1 266 ? -4.114 -4.087 4.117 1.00 97.44 266 LEU A N 1
ATOM 2083 C CA . LEU A 1 266 ? -4.128 -2.777 4.763 1.00 97.44 266 LEU A CA 1
ATOM 2084 C C . LEU A 1 266 ? -4.089 -1.601 3.771 1.00 97.44 266 LEU A C 1
ATOM 2086 O O . LEU A 1 266 ? -4.783 -0.598 3.960 1.00 97.44 266 LEU A O 1
ATOM 2090 N N . TYR A 1 267 ? -3.265 -1.715 2.727 1.00 98.06 267 TYR A N 1
ATOM 2091 C CA . TYR A 1 267 ? -2.963 -0.620 1.801 1.00 98.06 267 TYR A CA 1
ATOM 2092 C C . TYR A 1 267 ? -3.549 -0.809 0.397 1.00 98.06 267 TYR A C 1
ATOM 2094 O O . TYR A 1 267 ? -3.491 0.109 -0.415 1.00 98.06 267 TYR A O 1
ATOM 2102 N N . GLY A 1 268 ? -4.083 -1.987 0.066 1.00 97.38 268 GLY A N 1
ATOM 2103 C CA . GLY A 1 268 ? -4.546 -2.325 -1.287 1.00 97.38 268 GLY A CA 1
ATOM 2104 C C . GLY A 1 268 ? -3.420 -2.471 -2.322 1.00 97.38 268 GLY A C 1
ATOM 2105 O O . GLY A 1 268 ? -3.679 -2.742 -3.495 1.00 97.38 268 GLY A O 1
ATOM 2106 N N . LEU A 1 269 ? -2.163 -2.303 -1.910 1.00 96.12 269 LEU A N 1
ATOM 2107 C CA . LEU A 1 269 ? -0.997 -2.250 -2.783 1.00 96.12 269 LEU A CA 1
ATOM 2108 C C . LEU A 1 269 ? -0.022 -3.379 -2.487 1.00 96.12 269 LEU A C 1
ATOM 2110 O O . LEU A 1 269 ? 0.050 -3.905 -1.384 1.00 96.12 269 LEU A O 1
ATOM 2114 N N . VAL A 1 270 ? 0.778 -3.720 -3.490 1.00 95.38 270 VAL A N 1
ATOM 2115 C CA . VAL A 1 270 ? 1.946 -4.584 -3.322 1.00 95.38 270 VAL A CA 1
ATOM 2116 C C . VAL A 1 270 ? 3.125 -3.698 -2.889 1.00 95.38 270 VAL A C 1
ATOM 2118 O O . VAL A 1 270 ? 3.303 -2.648 -3.508 1.00 95.38 270 VAL A O 1
ATOM 2121 N N . PRO A 1 271 ? 3.956 -4.072 -1.889 1.00 95.69 271 PRO A N 1
ATOM 2122 C CA . PRO A 1 271 ? 5.027 -3.199 -1.388 1.00 95.69 271 PRO A CA 1
ATOM 2123 C C . PRO A 1 271 ? 5.944 -2.643 -2.481 1.00 95.69 271 PRO A C 1
ATOM 2125 O O . PRO A 1 271 ? 6.319 -1.479 -2.456 1.00 95.69 271 PRO A O 1
ATOM 2128 N N . GLN A 1 272 ? 6.252 -3.454 -3.495 1.00 92.12 272 GLN A N 1
ATOM 2129 C CA . GLN A 1 272 ? 7.127 -3.081 -4.606 1.00 92.12 272 GLN A CA 1
ATOM 2130 C C . GLN A 1 272 ? 6.547 -1.994 -5.529 1.00 92.12 272 GLN A C 1
ATOM 2132 O O . GLN A 1 272 ? 7.301 -1.425 -6.311 1.00 92.12 272 GLN A O 1
ATOM 2137 N N . ALA A 1 273 ? 5.242 -1.713 -5.462 1.00 90.31 273 ALA A N 1
ATOM 2138 C CA . ALA A 1 273 ? 4.599 -0.649 -6.236 1.00 90.31 273 ALA A CA 1
ATOM 2139 C C . ALA A 1 273 ? 4.679 0.725 -5.545 1.00 90.31 273 ALA A C 1
ATOM 2141 O O . ALA A 1 273 ? 4.527 1.749 -6.202 1.00 90.31 273 ALA A O 1
ATOM 2142 N N . VAL A 1 274 ? 4.934 0.765 -4.233 1.00 93.19 274 VAL A N 1
ATOM 2143 C CA . VAL A 1 274 ? 4.945 2.009 -3.445 1.00 93.19 274 VAL A CA 1
ATOM 2144 C C . VAL A 1 274 ? 6.025 3.004 -3.887 1.00 93.19 274 VAL A C 1
ATOM 2146 O O . VAL A 1 274 ? 5.705 4.188 -3.957 1.00 93.19 274 VAL A O 1
ATOM 2149 N N . PRO A 1 275 ? 7.253 2.593 -4.271 1.00 89.94 275 PRO A N 1
ATOM 2150 C CA . PRO A 1 275 ? 8.254 3.535 -4.773 1.00 89.94 275 PRO A CA 1
ATOM 2151 C C . PRO A 1 275 ? 7.798 4.357 -5.987 1.00 89.94 275 PRO A C 1
ATOM 2153 O O . PRO A 1 275 ? 8.248 5.486 -6.153 1.00 89.94 275 PRO A O 1
ATOM 2156 N N . SER A 1 276 ? 6.891 3.825 -6.814 1.00 86.50 276 SER A N 1
ATOM 2157 C CA . SER A 1 276 ? 6.324 4.545 -7.962 1.00 86.50 276 SER A CA 1
ATOM 2158 C C . SER A 1 276 ? 5.362 5.666 -7.561 1.00 86.50 276 SER A C 1
ATOM 2160 O O . SER A 1 276 ? 5.112 6.550 -8.367 1.00 86.50 276 SER A O 1
ATOM 2162 N N . LEU A 1 277 ? 4.849 5.648 -6.326 1.00 86.62 277 LEU A N 1
ATOM 2163 C CA . LEU A 1 277 ? 3.903 6.636 -5.796 1.00 86.62 277 LEU A CA 1
ATOM 2164 C C . LEU A 1 277 ? 4.586 7.792 -5.053 1.00 86.62 277 LEU A C 1
ATOM 2166 O O . LEU A 1 277 ? 3.902 8.709 -4.611 1.00 86.62 277 LEU A O 1
ATOM 2170 N N . LEU A 1 278 ? 5.915 7.760 -4.891 1.00 85.31 278 LEU A N 1
ATOM 2171 C CA . LEU A 1 278 ? 6.660 8.744 -4.089 1.00 85.31 278 LEU A CA 1
ATOM 2172 C C . LEU A 1 278 ? 6.553 10.183 -4.611 1.00 85.31 278 LEU A C 1
ATOM 2174 O O . LEU A 1 278 ? 6.851 11.120 -3.874 1.00 85.31 278 LEU A O 1
ATOM 2178 N N . GLU A 1 279 ? 6.132 10.363 -5.861 1.00 83.62 279 GLU A N 1
ATOM 2179 C CA . GLU A 1 279 ? 5.922 11.679 -6.467 1.00 83.62 279 GLU A CA 1
ATOM 2180 C C . GLU A 1 279 ? 4.542 12.277 -6.128 1.00 83.62 279 GLU A C 1
ATOM 2182 O O . GLU A 1 279 ? 4.374 13.495 -6.188 1.00 83.62 279 GLU A O 1
ATOM 2187 N N . ASP A 1 280 ? 3.578 11.455 -5.693 1.00 88.00 280 ASP A N 1
ATOM 2188 C CA . ASP A 1 280 ? 2.187 11.849 -5.454 1.00 88.00 280 ASP A CA 1
ATOM 2189 C C . ASP A 1 280 ? 1.824 11.793 -3.955 1.00 88.00 280 ASP A C 1
ATOM 2191 O O . ASP A 1 280 ? 1.106 10.906 -3.478 1.00 88.00 280 ASP A O 1
ATOM 2195 N N . TYR A 1 281 ? 2.285 12.788 -3.191 1.00 90.88 281 TYR A N 1
ATOM 2196 C CA . TYR A 1 281 ? 2.046 12.887 -1.740 1.00 90.88 281 TYR A CA 1
ATOM 2197 C C . TYR A 1 281 ? 0.563 12.843 -1.341 1.00 90.88 281 TYR A C 1
ATOM 2199 O O . TYR A 1 281 ? 0.221 12.282 -0.298 1.00 90.88 281 TYR A O 1
ATOM 2207 N N . ASP A 1 282 ? -0.329 13.389 -2.169 1.00 93.88 282 ASP A N 1
ATOM 2208 C CA . ASP A 1 282 ? -1.772 13.364 -1.913 1.00 93.88 282 ASP A CA 1
ATOM 2209 C C . ASP A 1 282 ? -2.334 11.933 -1.941 1.00 93.88 282 ASP A C 1
ATOM 2211 O O . ASP A 1 282 ? -3.167 11.560 -1.112 1.00 93.88 282 ASP A O 1
ATOM 2215 N N . ILE A 1 283 ? -1.839 11.100 -2.864 1.00 95.00 283 ILE A N 1
ATOM 2216 C CA . ILE A 1 283 ? -2.216 9.686 -2.978 1.00 95.00 283 ILE A CA 1
ATOM 2217 C C . ILE A 1 283 ? -1.711 8.915 -1.758 1.00 95.00 283 ILE A C 1
ATOM 2219 O O . ILE A 1 283 ? -2.478 8.163 -1.152 1.00 95.00 283 ILE A O 1
ATOM 2223 N N . ILE A 1 284 ? -0.452 9.140 -1.366 1.00 95.81 284 ILE A N 1
ATOM 2224 C CA . ILE A 1 284 ? 0.156 8.541 -0.169 1.00 95.81 284 ILE A CA 1
ATOM 2225 C C . ILE A 1 284 ? -0.667 8.886 1.077 1.00 95.81 284 ILE A C 1
ATOM 2227 O O . ILE A 1 284 ? -1.095 7.988 1.800 1.00 95.81 284 ILE A O 1
ATOM 2231 N N . SER A 1 285 ? -0.982 10.167 1.275 1.00 96.44 285 SER A N 1
ATOM 2232 C CA . SER A 1 285 ? -1.758 10.648 2.424 1.00 96.44 285 SER A CA 1
ATOM 2233 C C . SER A 1 285 ? -3.142 9.993 2.522 1.00 96.44 285 SER A C 1
ATOM 2235 O O . SER A 1 285 ? -3.587 9.614 3.609 1.00 96.44 285 SER A O 1
ATOM 2237 N N . LEU A 1 286 ? -3.825 9.779 1.390 1.00 97.38 286 LEU A N 1
ATOM 2238 C CA . LEU A 1 286 ? -5.118 9.086 1.370 1.00 97.38 286 LEU A CA 1
ATOM 2239 C C . LEU A 1 286 ? -5.012 7.605 1.729 1.00 97.38 286 LEU A C 1
ATOM 2241 O O . LEU A 1 286 ? -5.867 7.081 2.450 1.00 97.38 286 LEU A O 1
ATOM 2245 N N . ILE A 1 287 ? -3.976 6.932 1.234 1.00 98.06 287 ILE A N 1
ATOM 2246 C CA . ILE A 1 287 ? -3.704 5.527 1.541 1.00 98.06 287 ILE A CA 1
ATOM 2247 C C . ILE A 1 287 ? -3.351 5.369 3.031 1.00 98.06 287 ILE A C 1
ATOM 2249 O O . ILE A 1 287 ? -3.870 4.473 3.701 1.00 98.06 287 ILE A O 1
ATOM 2253 N N . ASP A 1 288 ? -2.563 6.288 3.587 1.00 97.88 288 ASP A N 1
ATOM 2254 C CA . ASP A 1 288 ? -2.215 6.313 5.010 1.00 97.88 288 ASP A CA 1
ATOM 2255 C C . ASP A 1 288 ? -3.429 6.593 5.896 1.00 97.88 288 ASP A C 1
ATOM 2257 O O . ASP A 1 288 ? -3.616 5.952 6.941 1.00 97.88 288 ASP A O 1
ATOM 2261 N N . ALA A 1 289 ? -4.306 7.506 5.471 1.00 97.69 289 ALA A N 1
ATOM 2262 C CA . ALA A 1 289 ? -5.566 7.778 6.149 1.00 97.69 289 ALA A CA 1
ATOM 2263 C C . ALA A 1 289 ? -6.462 6.531 6.182 1.00 97.69 289 ALA A C 1
ATOM 2265 O O . ALA A 1 289 ? -6.985 6.186 7.247 1.00 97.69 289 ALA A O 1
ATOM 2266 N N . HIS A 1 290 ? -6.592 5.820 5.055 1.00 98.06 290 HIS A N 1
ATOM 2267 C CA . HIS A 1 290 ? -7.311 4.547 4.975 1.00 98.06 290 HIS A CA 1
ATOM 2268 C C . HIS A 1 290 ? -6.757 3.514 5.962 1.00 98.06 290 HIS A C 1
ATOM 2270 O O . HIS A 1 290 ? -7.493 3.018 6.818 1.00 98.06 290 HIS A O 1
ATOM 2276 N N . ALA A 1 291 ? -5.451 3.243 5.899 1.00 98.00 291 ALA A N 1
ATOM 2277 C CA . ALA A 1 291 ? -4.790 2.273 6.767 1.00 98.00 291 ALA A CA 1
ATOM 2278 C C . ALA A 1 291 ? -4.951 2.626 8.253 1.00 98.00 291 ALA A C 1
ATOM 2280 O O . ALA A 1 291 ? -5.230 1.760 9.086 1.00 98.00 291 ALA A O 1
ATOM 2281 N N . THR A 1 292 ? -4.861 3.915 8.594 1.00 97.00 292 THR A N 1
ATOM 2282 C CA . THR A 1 292 ? -5.097 4.410 9.958 1.00 97.00 292 THR A CA 1
ATOM 2283 C C . THR A 1 292 ? -6.523 4.112 10.431 1.00 97.00 292 THR A C 1
ATOM 2285 O O . THR A 1 292 ? -6.728 3.693 11.574 1.00 97.00 292 THR A O 1
ATOM 2288 N N . ILE A 1 293 ? -7.523 4.320 9.568 1.00 96.62 293 ILE A N 1
ATOM 2289 C CA . ILE A 1 293 ? -8.938 4.054 9.868 1.00 96.62 293 ILE A CA 1
ATOM 2290 C C . ILE A 1 293 ? -9.199 2.551 10.020 1.00 96.62 293 ILE A C 1
ATOM 2292 O O . ILE A 1 293 ? -9.916 2.155 10.938 1.00 96.62 293 ILE A O 1
ATOM 2296 N N . LEU A 1 294 ? -8.594 1.709 9.180 1.00 96.25 294 LEU A N 1
ATOM 2297 C CA . LEU A 1 294 ? -8.714 0.257 9.305 1.00 96.25 294 LEU A CA 1
ATOM 2298 C C . LEU A 1 294 ? -8.085 -0.261 10.601 1.00 96.25 294 LEU A C 1
ATOM 2300 O O . LEU A 1 294 ? -8.691 -1.076 11.305 1.00 96.25 294 LEU A O 1
ATOM 2304 N N . ALA A 1 295 ? -6.889 0.223 10.939 1.00 95.25 295 ALA A N 1
ATOM 2305 C CA . ALA A 1 295 ? -6.130 -0.256 12.087 1.00 95.25 295 ALA A CA 1
ATOM 2306 C C . ALA A 1 295 ? -6.684 0.223 13.434 1.00 95.25 295 ALA A C 1
ATOM 2308 O O . ALA A 1 295 ? -6.605 -0.503 14.428 1.00 95.25 295 ALA A O 1
ATOM 2309 N N . THR A 1 296 ? -7.286 1.411 13.494 1.00 93.50 296 THR A N 1
ATOM 2310 C CA . THR A 1 296 ? -7.775 1.963 14.762 1.00 93.50 296 THR A CA 1
ATOM 2311 C C . THR A 1 296 ? -9.015 1.237 15.294 1.00 93.50 296 THR A C 1
ATOM 2313 O O . THR A 1 296 ? -9.879 0.764 14.552 1.00 93.50 296 THR A O 1
ATOM 2316 N N . LYS A 1 297 ? -9.129 1.153 16.624 1.00 91.00 297 LYS A N 1
ATOM 2317 C CA . LYS A 1 297 ? -10.335 0.663 17.320 1.00 91.00 297 LYS A CA 1
ATOM 2318 C C . LYS A 1 297 ? -11.376 1.760 17.536 1.00 91.00 297 LYS A C 1
ATOM 2320 O O . LYS A 1 297 ? -12.516 1.464 17.869 1.00 91.00 297 LYS A O 1
ATOM 2325 N N . HIS A 1 298 ? -10.972 3.019 17.388 1.00 91.12 298 HIS A N 1
ATOM 2326 C CA . HIS A 1 298 ? -11.785 4.176 17.761 1.00 91.12 298 HIS A CA 1
ATOM 2327 C C . HIS A 1 298 ? -12.624 4.726 16.613 1.00 91.12 298 HIS A C 1
ATOM 2329 O O . HIS A 1 298 ? -13.382 5.667 16.824 1.00 91.12 298 HIS A O 1
ATOM 2335 N N . LYS A 1 299 ? -12.50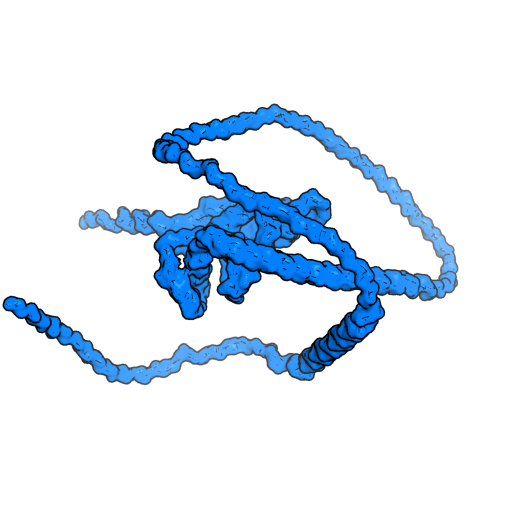6 4.154 15.415 1.00 93.81 299 LYS A N 1
ATOM 2336 C CA . LYS A 1 299 ? -13.297 4.538 14.252 1.00 93.81 299 LYS A CA 1
ATOM 2337 C C . LYS A 1 299 ? -14.117 3.355 13.772 1.00 93.81 299 LYS A C 1
ATOM 2339 O O . LYS A 1 299 ? -13.688 2.206 13.837 1.00 93.81 299 LYS A O 1
ATOM 2344 N N . THR A 1 300 ? -15.304 3.676 13.291 1.00 94.50 300 THR A N 1
ATOM 2345 C CA . THR A 1 300 ? -16.192 2.770 12.570 1.00 94.50 300 THR A CA 1
ATOM 2346 C C . THR A 1 300 ? -16.427 3.351 11.187 1.00 94.50 300 THR A C 1
ATOM 2348 O O . THR A 1 300 ? -16.391 4.570 11.011 1.00 94.50 300 THR A O 1
ATOM 2351 N N . PHE A 1 301 ? -16.643 2.491 10.202 1.00 96.69 301 PHE A N 1
ATOM 2352 C CA . PHE A 1 301 ? -16.907 2.906 8.833 1.00 96.69 301 PHE A CA 1
ATOM 2353 C C . PHE A 1 301 ? -17.969 2.010 8.204 1.00 96.69 301 PHE A C 1
ATOM 2355 O O . PHE A 1 301 ? -18.227 0.900 8.675 1.00 96.69 301 PHE A O 1
ATOM 2362 N N . THR A 1 302 ? -18.629 2.509 7.164 1.00 97.25 302 THR A N 1
ATOM 2363 C CA . THR A 1 302 ? -19.633 1.733 6.429 1.00 97.25 302 THR A CA 1
ATOM 2364 C C . THR A 1 302 ? -18.980 0.883 5.331 1.00 97.25 302 THR A C 1
ATOM 2366 O O . THR A 1 302 ? -17.896 1.222 4.861 1.00 97.25 302 THR A O 1
ATOM 2369 N N . PRO A 1 303 ? -19.643 -0.175 4.827 1.00 97.75 303 PRO A N 1
ATOM 2370 C CA . PRO A 1 303 ? -19.115 -0.963 3.706 1.00 97.75 303 PRO A CA 1
ATOM 2371 C C . PRO A 1 303 ? -18.824 -0.146 2.436 1.00 97.75 303 PRO A C 1
ATOM 2373 O O . PRO A 1 303 ? -17.973 -0.522 1.635 1.00 97.75 303 PRO A O 1
ATOM 2376 N N . LYS A 1 304 ? -19.501 0.999 2.252 1.00 97.88 304 LYS A N 1
ATOM 2377 C CA . LYS A 1 304 ? -19.248 1.896 1.117 1.00 97.88 304 LYS A CA 1
ATOM 2378 C C . LYS A 1 304 ? -17.853 2.506 1.167 1.00 97.88 304 LYS A C 1
ATOM 2380 O O . LYS A 1 304 ? -17.285 2.767 0.114 1.00 97.88 304 LYS A O 1
ATOM 2385 N N . PHE A 1 305 ? -17.314 2.748 2.361 1.00 98.12 305 PHE A N 1
ATOM 2386 C CA . PHE A 1 305 ? -15.963 3.277 2.524 1.00 98.12 305 PHE A CA 1
ATOM 2387 C C . PHE A 1 305 ? -14.929 2.353 1.865 1.00 98.12 305 PHE A C 1
ATOM 2389 O O . PHE A 1 305 ? -14.174 2.799 1.000 1.00 98.12 305 PHE A O 1
ATOM 2396 N N . GLU A 1 306 ? -14.970 1.058 2.190 1.00 97.62 306 GLU A N 1
ATOM 2397 C CA . GLU A 1 306 ? -14.066 0.062 1.601 1.00 97.62 306 GLU A CA 1
ATOM 2398 C C . GLU A 1 306 ? -14.323 -0.151 0.106 1.00 97.62 306 GLU A C 1
ATOM 2400 O O . GLU A 1 306 ? -13.374 -0.251 -0.666 1.00 97.62 306 GLU A O 1
ATOM 2405 N N . GLU A 1 307 ? -15.584 -0.151 -0.344 1.00 98.06 307 GLU A N 1
ATOM 2406 C CA . GLU A 1 307 ? -15.904 -0.245 -1.777 1.00 98.06 307 GLU A CA 1
ATOM 2407 C C . GLU A 1 307 ? -15.266 0.906 -2.575 1.00 98.06 307 GLU A C 1
ATOM 2409 O O . GLU A 1 307 ? -14.697 0.697 -3.653 1.00 98.06 307 GLU A O 1
ATOM 2414 N N . ARG A 1 308 ? -15.335 2.134 -2.042 1.00 98.31 308 ARG A N 1
ATOM 2415 C CA . ARG A 1 308 ? -14.738 3.320 -2.669 1.00 98.31 308 ARG A CA 1
ATOM 2416 C C . ARG A 1 308 ? -13.219 3.251 -2.664 1.00 98.31 308 ARG A C 1
ATOM 2418 O O . ARG A 1 308 ? -12.628 3.566 -3.694 1.00 98.31 308 ARG A O 1
ATOM 2425 N N . PHE A 1 309 ? -12.612 2.795 -1.569 1.00 98.38 309 PHE A N 1
ATOM 2426 C CA . PHE A 1 309 ? -11.170 2.579 -1.504 1.00 98.38 309 PHE A CA 1
ATOM 2427 C C . PHE A 1 309 ? -10.703 1.536 -2.524 1.00 98.38 309 PHE A C 1
ATOM 2429 O O . PHE A 1 309 ? -9.808 1.804 -3.320 1.00 98.38 309 PHE A O 1
ATOM 2436 N N . ALA A 1 310 ? -11.356 0.373 -2.574 1.00 97.94 310 ALA A N 1
ATOM 2437 C CA . ALA A 1 310 ? -11.012 -0.694 -3.509 1.00 97.94 310 ALA A CA 1
ATOM 2438 C C . ALA A 1 310 ? -11.120 -0.233 -4.971 1.00 97.94 310 ALA A C 1
ATOM 2440 O O . ALA A 1 310 ? -10.268 -0.562 -5.798 1.00 97.94 310 ALA A O 1
ATOM 2441 N N . ARG A 1 311 ? -12.148 0.564 -5.295 1.00 97.94 311 ARG A N 1
ATOM 2442 C CA . ARG A 1 311 ? -12.287 1.172 -6.623 1.00 97.94 311 ARG A CA 1
ATOM 2443 C C . ARG A 1 311 ? -11.170 2.173 -6.917 1.00 97.94 311 ARG A C 1
ATOM 2445 O O . ARG A 1 311 ? -10.595 2.112 -7.996 1.00 97.94 311 ARG A O 1
ATOM 2452 N N . PHE A 1 312 ? -10.855 3.047 -5.965 1.00 97.62 312 PHE A N 1
ATOM 2453 C CA . PHE A 1 312 ? -9.749 3.997 -6.074 1.00 97.62 312 PHE A CA 1
ATOM 2454 C C . PHE A 1 312 ? -8.416 3.290 -6.352 1.00 97.62 312 PHE A C 1
ATOM 2456 O O . PHE A 1 312 ? -7.749 3.627 -7.326 1.00 97.62 312 PHE A O 1
ATOM 2463 N N . ILE A 1 313 ? -8.067 2.260 -5.574 1.00 97.06 313 ILE A N 1
ATOM 2464 C CA . ILE A 1 313 ? -6.845 1.477 -5.790 1.00 97.06 313 ILE A CA 1
ATOM 2465 C C . ILE A 1 313 ? -6.860 0.819 -7.170 1.00 97.06 313 ILE A C 1
ATOM 2467 O O . ILE A 1 313 ? -5.885 0.922 -7.903 1.00 97.06 313 ILE A O 1
ATOM 2471 N N . LYS A 1 314 ? -7.966 0.189 -7.576 1.00 95.62 314 LYS A N 1
ATOM 2472 C CA . LYS A 1 314 ? -8.069 -0.442 -8.900 1.00 95.62 314 LYS A CA 1
ATOM 2473 C C . LYS A 1 314 ? -7.841 0.554 -10.045 1.00 95.62 314 LYS A C 1
ATOM 2475 O O . LYS A 1 314 ? -7.146 0.226 -11.007 1.00 95.62 314 LYS A O 1
ATOM 2480 N N . ASP A 1 315 ? -8.422 1.746 -9.954 1.00 94.50 315 ASP A N 1
ATOM 2481 C CA . ASP A 1 315 ? -8.278 2.773 -10.988 1.00 94.50 315 ASP A CA 1
ATOM 2482 C C . ASP A 1 315 ? -6.863 3.383 -10.970 1.00 94.50 315 ASP A C 1
ATOM 2484 O O . ASP A 1 315 ? -6.297 3.616 -12.036 1.00 94.50 315 ASP A O 1
ATOM 2488 N N . LEU A 1 316 ? -6.244 3.533 -9.789 1.00 92.69 316 LEU A N 1
ATOM 2489 C CA . LEU A 1 316 ? -4.834 3.918 -9.631 1.00 92.69 316 LEU A CA 1
ATOM 2490 C C . LEU A 1 316 ? -3.889 2.910 -10.309 1.00 92.69 316 LEU A C 1
ATOM 2492 O O . LEU A 1 316 ? -2.979 3.296 -11.041 1.00 92.69 316 LEU A O 1
ATOM 2496 N N . GLN A 1 317 ? -4.137 1.610 -10.120 1.00 90.81 317 GLN A N 1
ATOM 2497 C CA . GLN A 1 317 ? -3.377 0.534 -10.766 1.00 90.81 317 GLN A CA 1
ATOM 2498 C C . GLN A 1 317 ? -3.519 0.573 -12.291 1.00 90.81 317 GLN A C 1
ATOM 2500 O O . GLN A 1 317 ? -2.538 0.398 -13.012 1.00 90.81 317 GLN A O 1
ATOM 2505 N N . ARG A 1 318 ? -4.738 0.814 -12.793 1.00 88.94 318 ARG A N 1
ATOM 2506 C CA . ARG A 1 318 ? -5.013 0.930 -14.234 1.00 88.94 318 ARG A CA 1
ATOM 2507 C C . ARG A 1 318 ? -4.362 2.169 -14.850 1.00 88.94 318 ARG A C 1
ATOM 2509 O O . ARG A 1 318 ? -3.975 2.110 -16.012 1.00 88.94 318 ARG A O 1
ATOM 2516 N N . ALA A 1 319 ? -4.237 3.254 -14.089 1.00 87.25 319 ALA A N 1
ATOM 2517 C CA . ALA A 1 319 ? -3.548 4.468 -14.514 1.00 87.25 319 ALA A CA 1
ATOM 2518 C C . ALA A 1 319 ? -2.013 4.324 -14.544 1.00 87.25 319 ALA A C 1
ATOM 2520 O O . ALA A 1 319 ? -1.349 5.213 -15.059 1.00 87.25 319 ALA A O 1
ATOM 2521 N N . GLY A 1 320 ? -1.457 3.209 -14.047 1.00 82.44 320 GLY A N 1
ATOM 2522 C CA . GLY A 1 320 ? -0.030 2.892 -14.158 1.00 82.44 320 GLY A CA 1
ATOM 2523 C C . GLY A 1 320 ? 0.820 3.264 -12.944 1.00 82.44 320 GLY A C 1
ATOM 2524 O O . GLY A 1 320 ? 2.037 3.161 -13.031 1.00 82.44 320 GLY A O 1
ATOM 2525 N N . TYR A 1 321 ? 0.214 3.651 -11.814 1.00 74.38 321 TYR A N 1
ATOM 2526 C CA . TYR A 1 321 ? 0.879 4.186 -10.608 1.00 74.38 321 TYR A CA 1
ATOM 2527 C C . TYR A 1 321 ? 1.738 5.444 -10.813 1.00 74.38 321 TYR A C 1
ATOM 2529 O O . TYR A 1 321 ? 2.027 6.108 -9.828 1.00 74.38 321 TYR A O 1
ATOM 2537 N N . THR A 1 322 ? 2.148 5.773 -12.038 1.00 60.28 322 THR A N 1
ATOM 2538 C CA . THR A 1 322 ? 2.982 6.928 -12.355 1.00 60.28 322 THR A CA 1
ATOM 2539 C C . THR A 1 322 ? 2.202 7.964 -13.145 1.00 60.28 322 THR A C 1
ATOM 2541 O O . THR A 1 322 ? 1.420 7.668 -14.052 1.00 60.28 322 THR A O 1
ATOM 2544 N N . ARG A 1 323 ? 2.474 9.225 -12.828 1.00 55.78 323 ARG A N 1
ATOM 2545 C CA . ARG A 1 323 ? 2.242 10.340 -13.734 1.00 55.78 323 ARG A CA 1
ATOM 2546 C C . ARG A 1 323 ? 3.465 10.447 -14.637 1.00 55.78 323 ARG A C 1
ATOM 2548 O O . ARG A 1 323 ? 4.287 11.327 -14.424 1.00 55.78 323 ARG A O 1
ATOM 2555 N N . ASP A 1 324 ? 3.619 9.534 -15.599 1.00 51.66 324 ASP A N 1
ATOM 2556 C CA . ASP A 1 324 ? 4.735 9.610 -16.552 1.00 51.66 324 ASP A CA 1
ATOM 2557 C C . ASP A 1 324 ? 4.760 11.016 -17.187 1.00 51.66 324 ASP A C 1
ATOM 2559 O O . ASP A 1 324 ? 3.802 11.384 -17.880 1.00 51.66 324 ASP A O 1
ATOM 2563 N N . PRO A 1 325 ? 5.818 11.824 -16.966 1.00 52.16 325 PRO A N 1
ATOM 2564 C CA . PRO A 1 325 ? 5.901 13.177 -17.518 1.00 52.16 325 PRO A CA 1
ATOM 2565 C C . PRO A 1 325 ? 5.920 13.177 -19.052 1.00 52.16 325 PRO A C 1
ATOM 2567 O O . PRO A 1 325 ? 5.488 14.147 -19.673 1.00 52.16 325 PRO A O 1
ATOM 2570 N N . ASP A 1 326 ? 6.372 12.066 -19.646 1.00 58.75 326 ASP A N 1
ATOM 2571 C CA . ASP A 1 326 ? 6.591 11.905 -21.085 1.00 58.75 326 ASP A CA 1
ATOM 2572 C C . ASP A 1 326 ? 5.437 11.190 -21.819 1.00 58.75 326 ASP A C 1
ATOM 2574 O O . ASP A 1 326 ? 5.517 10.961 -23.024 1.00 58.75 326 ASP A O 1
ATOM 2578 N N . GLY A 1 327 ? 4.324 10.913 -21.129 1.00 51.94 327 GLY A N 1
ATOM 2579 C CA . GLY A 1 327 ? 3.003 10.853 -21.760 1.00 51.94 327 GLY A CA 1
ATOM 2580 C C . GLY A 1 327 ? 2.790 9.821 -22.872 1.00 51.94 327 GLY A C 1
ATOM 2581 O O . GLY A 1 327 ? 2.177 10.159 -23.884 1.00 51.94 327 GLY A O 1
ATOM 2582 N N . GLU A 1 328 ? 3.171 8.555 -22.681 1.00 50.16 328 GLU A N 1
ATOM 2583 C CA . GLU A 1 328 ? 2.639 7.465 -23.515 1.00 50.16 328 GLU A CA 1
ATOM 2584 C C . GLU A 1 328 ? 1.386 6.857 -22.858 1.00 50.16 328 GLU A C 1
ATOM 2586 O O . GLU A 1 328 ? 1.361 5.745 -22.345 1.00 50.16 328 GLU A O 1
ATOM 2591 N N . PHE A 1 329 ? 0.352 7.703 -22.829 1.00 48.09 329 PHE A N 1
ATOM 2592 C CA . PHE A 1 329 ? -1.071 7.451 -22.600 1.00 48.09 329 PHE A CA 1
ATOM 2593 C C . PHE A 1 329 ? -1.435 6.217 -21.757 1.00 48.09 329 PHE A C 1
ATOM 2595 O O . PHE A 1 329 ? -1.851 5.176 -22.276 1.00 48.09 329 PHE A O 1
ATOM 2602 N N . ALA A 1 330 ? -1.531 6.416 -20.438 1.00 58.84 330 ALA A N 1
ATOM 2603 C CA . ALA A 1 330 ? -2.744 5.931 -19.790 1.00 58.84 330 ALA A CA 1
ATOM 2604 C C . ALA A 1 330 ? -3.921 6.464 -20.625 1.00 58.84 330 ALA A C 1
ATOM 2606 O O . ALA A 1 330 ? -4.000 7.671 -20.863 1.00 58.84 330 ALA A O 1
ATOM 2607 N N . ASP A 1 331 ? -4.763 5.562 -21.136 1.00 71.62 331 ASP A N 1
ATOM 2608 C CA . ASP A 1 331 ? -5.990 5.905 -21.859 1.00 71.62 331 ASP A CA 1
ATOM 2609 C C . ASP A 1 331 ? -6.651 7.101 -21.156 1.00 71.62 331 ASP A C 1
ATOM 2611 O O . ASP A 1 331 ? -6.823 7.073 -19.934 1.00 71.62 331 ASP A O 1
ATOM 2615 N N . GLU A 1 332 ? -6.963 8.174 -21.886 1.00 78.88 332 GLU A N 1
ATOM 2616 C CA . GLU A 1 332 ? -7.554 9.401 -21.329 1.00 78.88 332 GLU A CA 1
ATOM 2617 C C . GLU A 1 332 ? -8.793 9.070 -20.473 1.00 78.88 332 GLU A C 1
ATOM 2619 O O . GLU A 1 332 ? -9.046 9.682 -19.430 1.00 78.88 332 GLU A O 1
ATOM 2624 N N . MET A 1 333 ? -9.500 7.998 -20.849 1.00 79.19 333 MET A N 1
ATOM 2625 C CA . MET A 1 333 ? -10.586 7.408 -20.074 1.00 79.19 333 MET A CA 1
ATOM 2626 C C . MET A 1 333 ? -10.141 6.882 -18.698 1.00 79.19 333 MET A C 1
ATOM 2628 O O . MET A 1 333 ? -10.828 7.104 -17.704 1.00 79.19 333 MET A O 1
ATOM 2632 N N . GLY A 1 334 ? -8.988 6.217 -18.608 1.00 84.50 334 GLY A N 1
ATOM 2633 C CA . GLY A 1 334 ? -8.393 5.752 -17.352 1.00 84.50 334 GLY A CA 1
ATOM 2634 C C . GLY A 1 334 ? -8.042 6.894 -16.396 1.00 84.50 334 GLY A C 1
ATOM 2635 O O . GLY A 1 334 ? -8.313 6.789 -15.201 1.00 84.50 334 GLY A O 1
ATOM 2636 N N . ILE A 1 335 ? -7.533 8.016 -16.913 1.00 85.88 335 ILE A N 1
ATOM 2637 C CA . ILE A 1 335 ? -7.233 9.207 -16.097 1.00 85.88 335 ILE A CA 1
ATOM 2638 C C . ILE A 1 335 ? -8.525 9.817 -15.530 1.00 85.88 335 ILE A C 1
ATOM 2640 O O . ILE A 1 335 ? -8.574 10.205 -14.359 1.00 85.88 335 ILE A O 1
ATOM 2644 N N . LEU A 1 336 ? -9.588 9.894 -16.336 1.00 89.62 336 LEU A N 1
ATOM 2645 C CA . LEU A 1 336 ? -10.892 10.398 -15.893 1.00 89.62 336 LEU A CA 1
ATOM 2646 C C . LEU A 1 336 ? -11.535 9.495 -14.833 1.00 89.62 336 LEU A C 1
ATOM 2648 O O . LEU A 1 336 ? -12.049 9.996 -13.829 1.00 89.62 336 LEU A O 1
ATOM 2652 N N . GLU A 1 337 ? -11.482 8.176 -15.026 1.00 93.88 337 GLU A N 1
ATOM 2653 C CA . GLU A 1 337 ? -11.974 7.203 -14.046 1.00 93.88 337 GLU A CA 1
ATOM 2654 C C . GLU A 1 337 ? -11.213 7.308 -12.719 1.00 93.88 337 GLU A C 1
ATOM 2656 O O . GLU A 1 337 ? -11.850 7.405 -11.667 1.00 93.88 337 GLU A O 1
ATOM 2661 N N . PHE A 1 338 ? -9.880 7.405 -12.771 1.00 93.31 338 PHE A N 1
ATOM 2662 C CA . PHE A 1 338 ? -9.037 7.603 -11.593 1.00 93.31 338 PHE A CA 1
ATOM 2663 C C . PHE A 1 338 ? -9.390 8.886 -10.833 1.00 93.31 338 PHE A C 1
ATOM 2665 O O . PHE A 1 338 ? -9.629 8.849 -9.627 1.00 93.31 338 PHE A O 1
ATOM 2672 N N . ARG A 1 339 ? -9.516 10.028 -11.522 1.00 94.19 339 ARG A N 1
ATOM 2673 C CA . ARG A 1 339 ? -9.933 11.290 -10.881 1.00 94.19 339 ARG A CA 1
ATOM 2674 C C . ARG A 1 339 ? -11.304 11.169 -10.217 1.00 94.19 339 ARG A C 1
ATOM 2676 O O . ARG A 1 339 ? -11.523 11.711 -9.131 1.00 94.19 339 ARG A O 1
ATOM 2683 N N . SER A 1 340 ? -12.232 10.458 -10.859 1.00 96.56 340 SER A N 1
ATOM 2684 C CA . SER A 1 340 ? -13.568 10.239 -10.311 1.00 96.56 340 SER A CA 1
ATOM 2685 C C . SER A 1 340 ? -13.545 9.371 -9.054 1.00 96.56 340 SER A C 1
ATOM 2687 O O . SER A 1 340 ? -14.281 9.675 -8.113 1.00 96.56 340 SER A O 1
ATOM 2689 N N . SER A 1 341 ? -12.761 8.290 -9.022 1.00 97.69 341 SER A N 1
ATOM 2690 C CA . SER A 1 341 ? -12.686 7.407 -7.854 1.00 97.69 341 SER A CA 1
ATOM 2691 C C . SER A 1 341 ? -11.868 8.012 -6.717 1.00 97.69 341 SER A C 1
ATOM 2693 O O . SER A 1 341 ? -12.297 7.903 -5.570 1.00 97.69 341 SER A O 1
ATOM 2695 N N . TYR A 1 342 ? -10.798 8.749 -7.026 1.00 96.94 342 TYR A N 1
ATOM 2696 C CA . TYR A 1 342 ? -10.051 9.581 -6.079 1.00 96.94 342 TYR A CA 1
ATOM 2697 C C . TYR A 1 342 ? -10.980 10.534 -5.315 1.00 96.94 342 TYR A C 1
ATOM 2699 O O . TYR A 1 342 ? -11.064 10.486 -4.086 1.00 96.94 342 TYR A O 1
ATOM 2707 N N . LYS A 1 343 ? -11.769 11.342 -6.039 1.00 97.88 343 LYS A N 1
ATOM 2708 C CA . LYS A 1 343 ? -12.725 12.271 -5.420 1.00 97.88 343 LYS A CA 1
ATOM 2709 C C . LYS A 1 343 ? -13.782 11.541 -4.591 1.00 97.88 343 LYS A C 1
ATOM 2711 O O . LYS A 1 343 ? -14.055 11.929 -3.460 1.00 97.88 343 LYS A O 1
ATOM 2716 N N . ALA A 1 344 ? -14.348 10.461 -5.130 1.00 98.25 344 ALA A N 1
ATOM 2717 C CA . ALA A 1 344 ? -15.358 9.686 -4.418 1.00 98.25 344 ALA A CA 1
ATOM 2718 C C . ALA A 1 344 ? -14.820 9.056 -3.121 1.00 98.25 344 ALA A C 1
ATOM 2720 O O . ALA A 1 344 ? -15.583 8.877 -2.172 1.00 98.25 344 ALA A O 1
ATOM 2721 N N . PHE A 1 345 ? -13.529 8.714 -3.070 1.00 98.44 345 PHE A N 1
ATOM 2722 C CA . PHE A 1 345 ? -12.898 8.199 -1.860 1.00 98.44 345 PHE A CA 1
ATOM 2723 C C . PHE A 1 345 ? -12.661 9.298 -0.812 1.00 98.44 345 PHE A C 1
ATOM 2725 O O . PHE A 1 345 ? -12.964 9.085 0.362 1.00 98.44 345 PHE A O 1
ATOM 2732 N N . ILE A 1 346 ? -12.244 10.501 -1.225 1.00 97.94 346 ILE A N 1
ATOM 2733 C CA . ILE A 1 346 ? -12.175 11.680 -0.339 1.00 97.94 346 ILE A CA 1
ATOM 2734 C C . ILE A 1 346 ? -13.540 11.983 0.293 1.00 97.94 346 ILE A C 1
ATOM 2736 O O . ILE A 1 346 ? -13.648 12.175 1.508 1.00 97.94 346 ILE A O 1
ATOM 2740 N N . ASP A 1 347 ? -14.600 11.980 -0.514 1.00 98.06 347 ASP A N 1
ATOM 2741 C CA . ASP A 1 347 ? -15.957 12.216 -0.020 1.00 98.06 347 ASP A CA 1
ATOM 2742 C C . ASP A 1 347 ? -16.377 11.126 0.989 1.00 98.06 347 ASP A C 1
ATOM 2744 O O . ASP A 1 347 ? -17.016 11.415 2.008 1.00 98.06 347 ASP A O 1
ATOM 2748 N N . ALA A 1 348 ? -15.975 9.870 0.756 1.00 98.06 348 ALA A N 1
ATOM 2749 C CA . ALA A 1 348 ? -16.240 8.750 1.659 1.00 98.06 348 ALA A CA 1
ATOM 2750 C C . ALA A 1 348 ? -15.479 8.864 2.992 1.00 98.06 348 ALA A C 1
ATOM 2752 O O . ALA A 1 348 ? -16.060 8.564 4.034 1.00 98.06 348 ALA A O 1
ATOM 2753 N N . LEU A 1 349 ? -14.233 9.356 2.995 1.00 96.88 349 LEU A N 1
ATOM 2754 C CA . LEU A 1 349 ? -13.481 9.630 4.232 1.00 96.88 349 LEU A CA 1
ATOM 2755 C C . LEU A 1 349 ? -14.241 10.577 5.167 1.00 96.88 349 LEU A C 1
ATOM 2757 O O . LEU A 1 349 ? -14.219 10.397 6.383 1.00 96.88 349 LEU A O 1
ATOM 2761 N N . SER A 1 350 ? -14.937 11.561 4.596 1.00 96.44 350 SER A N 1
ATOM 2762 C CA . SER A 1 350 ? -15.670 12.572 5.363 1.00 96.44 350 SER A CA 1
ATOM 2763 C C . SER A 1 350 ? -17.070 12.114 5.785 1.00 96.44 350 SER A C 1
ATOM 2765 O O . SER A 1 350 ? -17.571 12.536 6.824 1.00 96.44 350 SER A O 1
ATOM 2767 N N . SER A 1 351 ? -17.731 11.284 4.974 1.00 97.38 351 SER A N 1
ATOM 2768 C CA . SER A 1 351 ? -19.155 10.951 5.149 1.00 97.38 351 SER A CA 1
ATOM 2769 C C . SER A 1 351 ? -19.418 9.565 5.743 1.00 97.38 351 SER A C 1
ATOM 2771 O O . SER A 1 351 ? -20.423 9.376 6.433 1.00 97.38 351 SER A O 1
ATOM 2773 N N . GLU A 1 352 ? -18.526 8.603 5.506 1.00 97.69 352 GLU A N 1
ATOM 2774 C CA . GLU A 1 352 ? -18.735 7.191 5.844 1.00 97.69 352 GLU A CA 1
ATOM 2775 C C . GLU A 1 352 ? -17.939 6.737 7.078 1.00 97.69 352 GLU A C 1
ATOM 2777 O O . GLU A 1 352 ? -18.118 5.606 7.526 1.00 97.69 352 GLU A O 1
ATOM 2782 N N . VAL A 1 353 ? -17.096 7.602 7.655 1.00 97.19 353 VAL A N 1
ATOM 2783 C CA . VAL A 1 353 ? -16.252 7.310 8.827 1.00 97.19 353 VAL A CA 1
ATOM 2784 C C . VAL A 1 353 ? -16.767 8.063 10.055 1.00 97.19 353 VAL A C 1
ATOM 2786 O O . VAL A 1 353 ? -17.074 9.252 9.987 1.00 97.19 353 VAL A O 1
ATOM 2789 N N . ARG A 1 354 ? -16.872 7.378 11.201 1.00 95.88 354 ARG A N 1
ATOM 2790 C CA . ARG A 1 354 ? -17.369 7.945 12.467 1.00 95.88 354 ARG A CA 1
ATOM 2791 C C . ARG A 1 354 ? -16.513 7.527 13.654 1.00 95.88 354 ARG A C 1
ATOM 2793 O O . ARG A 1 354 ? -16.077 6.378 13.733 1.00 95.88 354 ARG A O 1
ATOM 2800 N N . ASP A 1 355 ? -16.363 8.426 14.621 1.00 93.38 355 ASP A N 1
ATOM 2801 C CA . ASP A 1 355 ? -15.720 8.111 15.897 1.00 93.38 355 ASP A CA 1
ATOM 2802 C C . ASP A 1 355 ? -16.639 7.244 16.770 1.00 93.38 355 ASP A C 1
ATOM 2804 O O . ASP A 1 355 ? -17.786 7.603 17.051 1.00 93.38 355 ASP A O 1
ATOM 2808 N N . ALA A 1 356 ? -16.119 6.107 17.228 1.00 86.69 356 ALA A N 1
ATOM 2809 C CA . ALA A 1 356 ? -16.844 5.117 18.024 1.00 86.69 356 ALA A CA 1
ATOM 2810 C C . ALA A 1 356 ? -17.275 5.650 19.405 1.00 86.69 356 ALA A C 1
ATOM 2812 O O . ALA A 1 356 ? -18.262 5.189 19.972 1.00 86.69 356 ALA A O 1
ATOM 2813 N N . SER A 1 357 ? -16.572 6.653 19.943 1.00 78.38 357 SER A N 1
ATOM 2814 C CA . SER A 1 357 ? -16.868 7.262 21.248 1.00 78.38 357 SER A CA 1
ATOM 2815 C C . SER A 1 357 ? -18.121 8.142 21.252 1.00 78.38 357 SER A C 1
ATOM 2817 O O . SER A 1 357 ? -18.643 8.469 22.315 1.00 78.38 357 SER A O 1
ATOM 2819 N N . LYS A 1 358 ? -18.636 8.533 20.081 1.00 62.47 358 LYS A N 1
ATOM 2820 C CA . LYS A 1 358 ? -19.771 9.463 19.986 1.00 62.47 358 LYS A CA 1
ATOM 2821 C C . LYS A 1 358 ? -21.138 8.774 20.086 1.00 62.47 358 LYS A C 1
ATOM 2823 O O . LYS A 1 358 ? -22.149 9.454 20.234 1.00 62.47 358 LYS A O 1
ATOM 2828 N N . THR A 1 359 ? -21.178 7.443 20.030 1.00 58.50 359 THR A N 1
ATOM 2829 C CA . THR A 1 359 ? -22.420 6.650 20.003 1.00 58.50 359 THR A CA 1
ATOM 2830 C C . THR A 1 359 ? -22.926 6.176 21.367 1.00 58.50 359 THR A C 1
ATOM 2832 O O . THR A 1 359 ? -24.082 5.776 21.453 1.00 58.50 359 THR A O 1
ATOM 2835 N N . GLU A 1 360 ? -22.129 6.246 22.439 1.00 57.50 360 GLU A N 1
ATOM 2836 C CA . GLU A 1 360 ? -22.563 5.753 23.763 1.00 57.50 360 GLU A CA 1
ATOM 2837 C C . GLU A 1 360 ? -23.381 6.775 24.571 1.00 57.50 360 GLU A C 1
ATOM 2839 O O . GLU A 1 360 ? -24.213 6.390 25.384 1.00 57.50 360 GLU A O 1
ATOM 2844 N N . VAL A 1 361 ? -23.239 8.079 24.315 1.00 58.34 361 VAL A N 1
ATOM 2845 C CA . VAL A 1 361 ? -23.848 9.113 25.180 1.00 58.34 361 VAL A CA 1
ATOM 2846 C C . VAL A 1 361 ? -25.334 9.371 24.874 1.00 58.34 361 VAL A C 1
ATOM 2848 O O . VAL A 1 361 ? -26.040 9.965 25.683 1.00 58.34 361 VAL A O 1
ATOM 2851 N N . THR A 1 362 ? -25.858 8.925 23.728 1.00 55.56 362 THR A N 1
ATOM 2852 C CA . THR A 1 362 ? -27.237 9.263 23.312 1.00 55.56 362 THR A CA 1
ATOM 2853 C C . THR A 1 362 ? -28.309 8.251 23.723 1.00 55.56 362 THR A C 1
ATOM 2855 O O . THR A 1 362 ? -29.487 8.567 23.590 1.00 55.56 362 THR A O 1
ATOM 2858 N N . ASN A 1 363 ? -27.944 7.088 24.275 1.00 58.50 363 ASN A N 1
ATOM 2859 C CA . ASN A 1 363 ? -28.913 6.039 24.629 1.00 58.50 363 ASN A CA 1
ATOM 2860 C C . ASN A 1 363 ? -29.288 5.971 26.123 1.00 58.50 363 ASN A C 1
ATOM 2862 O O . ASN A 1 363 ? -30.160 5.186 26.480 1.00 58.50 363 ASN A O 1
ATOM 2866 N N . GLU A 1 364 ? -28.696 6.789 27.002 1.00 57.84 364 GLU A N 1
ATOM 2867 C CA . GLU A 1 364 ? -28.983 6.735 28.452 1.00 57.84 364 GLU A CA 1
ATOM 2868 C C . GLU A 1 364 ? -30.013 7.769 28.952 1.00 57.84 364 GLU A C 1
ATOM 2870 O O . GLU A 1 364 ? -30.354 7.774 30.131 1.00 57.84 364 GLU A O 1
ATOM 2875 N N . SER A 1 365 ? -30.549 8.646 28.094 1.00 58.38 365 SER A N 1
ATOM 2876 C CA . SER A 1 365 ? -31.439 9.742 28.539 1.00 58.38 365 SER A CA 1
ATOM 2877 C C . SER A 1 365 ? -32.948 9.482 28.397 1.00 58.38 365 SER A C 1
ATOM 2879 O O . SER A 1 365 ? -33.735 10.356 28.752 1.00 58.38 365 SER A O 1
ATOM 2881 N N . GLU A 1 366 ? -33.384 8.310 27.920 1.00 59.34 366 GLU A N 1
ATOM 2882 C CA . GLU A 1 366 ? -34.818 8.010 27.714 1.00 59.34 366 GLU A CA 1
ATOM 2883 C C . GLU A 1 366 ? -35.434 7.011 28.709 1.00 59.34 366 GLU A C 1
ATOM 2885 O O . GLU A 1 366 ? -36.602 6.645 28.562 1.00 59.34 366 GLU A O 1
ATOM 2890 N N . GLU A 1 367 ? -34.730 6.602 29.771 1.00 64.50 367 GLU A N 1
ATOM 2891 C CA . GLU A 1 367 ? -35.305 5.667 30.743 1.00 64.50 367 GLU A CA 1
ATOM 2892 C C . GLU A 1 367 ? -35.760 6.337 32.057 1.00 64.50 367 GLU A C 1
ATOM 2894 O O . GLU A 1 367 ? -34.980 6.596 32.969 1.00 64.50 367 GLU A O 1
ATOM 2899 N N . LYS A 1 368 ? -37.093 6.492 32.148 1.00 60.22 368 LYS A N 1
ATOM 2900 C CA . LYS A 1 368 ? -37.956 6.591 33.348 1.00 60.22 368 LYS A CA 1
ATOM 2901 C C . LYS A 1 368 ? -38.129 7.957 34.027 1.00 60.22 368 LYS A C 1
ATOM 2903 O O . LYS A 1 368 ? -37.498 8.275 35.031 1.00 60.22 368 LYS A O 1
ATOM 2908 N N . GLN A 1 369 ? -39.209 8.640 33.632 1.00 55.50 369 GLN A N 1
ATOM 2909 C CA . GLN A 1 369 ? -40.113 9.251 34.614 1.00 55.50 369 GLN A CA 1
ATOM 2910 C C . GLN A 1 369 ? -41.067 8.171 35.163 1.00 55.50 369 GLN A C 1
ATOM 2912 O O . GLN A 1 369 ? -41.813 7.582 34.377 1.00 55.50 369 GLN A O 1
ATOM 2917 N N . PRO A 1 370 ? -41.063 7.877 36.476 1.00 71.94 370 PRO A N 1
ATOM 2918 C CA . PRO A 1 370 ? -42.092 7.051 37.095 1.00 71.94 370 PRO A CA 1
ATOM 2919 C C . PRO A 1 370 ? -43.377 7.865 37.320 1.00 71.94 370 PRO A C 1
ATOM 2921 O O . PRO A 1 370 ? -43.318 9.021 37.744 1.00 71.94 370 PRO A O 1
ATOM 2924 N N . ALA A 1 371 ? -44.515 7.238 37.014 1.00 73.75 371 ALA A N 1
ATOM 2925 C CA . ALA A 1 371 ? -45.870 7.719 37.284 1.00 73.75 371 ALA A CA 1
ATOM 2926 C C . ALA A 1 371 ? -46.328 7.398 38.712 1.00 73.75 371 ALA A C 1
ATOM 2928 O O . ALA A 1 371 ? -45.890 6.349 39.244 1.00 73.75 371 ALA A O 1
#

pLDDT: mean 72.96, std 20.71, range [36.0, 98.44]

Foldseek 3Di:
DDDDDDDDDDDDDDDDDDDDDDDDDDDDDDDPPPDDPPPPVVVVVVVVVVVVVVVVVVVVVVVVVVVVVVPPPPDPPDDDDDDDDDDDDDDDDDDPDDDDDDDDPDDDDDDDDPPDDDDDDDDDDDDDPDDDDDDDDDDDDDDDPDDDPVPPPVPVVVVVVVVVVVVVVVVVVVVVVVVVVLVVVLVVVVVVCVVCVVVVVNPPCPLLLLLLLLLLCCPPVVDDDDPVSVVSVVPDDPDNDFAQLLVNLVCVSNPVDDPQVSSCVLQVDRSVLVVLQPVPVVSRVLSRLSSRQSSDPFKDFDPVLVVLSNQLSVLCVLQPSHPPPVDPDPDPVSVVSNVVSSVVNVVRSVPGMDTPVVPPPPPPPPDDDDD

Organism: Aspergillus nomiae NRRL (strain ATCC 15546 / NRRL 13137 / CBS 260.88 / M93) (NCBI:txid1509407)

Solvent-accessible surface area (backbone atoms only — not comparable to full-atom values): 24132 Å² total; per-residue (Å²): 141,81,88,79,83,83,83,79,88,78,87,85,81,82,90,80,89,78,93,76,82,91,88,87,84,81,82,77,82,84,82,86,77,86,79,81,83,86,64,62,64,61,57,55,51,52,52,51,54,51,51,54,55,49,52,55,51,50,55,54,50,54,55,49,55,55,56,56,60,74,69,64,87,76,76,92,76,87,75,89,79,85,78,79,88,77,80,79,88,77,84,85,88,83,87,89,79,88,78,86,88,77,91,80,90,75,92,74,91,75,85,82,80,81,82,78,76,91,79,79,89,78,79,84,82,80,81,81,84,80,85,77,88,79,89,79,83,91,77,90,76,92,80,81,94,75,76,86,78,78,77,68,69,65,58,60,57,53,56,53,52,55,55,52,51,52,50,52,49,50,54,51,50,51,54,52,49,53,54,49,52,53,51,52,52,49,53,53,49,55,48,52,51,50,49,32,52,74,70,69,63,58,68,77,53,61,51,44,50,50,24,44,54,44,48,30,41,43,74,74,65,68,45,88,75,53,71,70,49,50,51,29,63,73,70,42,70,91,70,79,65,68,43,48,64,65,70,52,22,46,37,47,75,73,59,81,43,83,66,61,68,59,50,28,70,52,59,70,43,57,52,87,56,48,75,56,37,71,84,39,62,70,60,51,53,53,44,19,51,49,26,33,50,68,57,41,86,58,44,45,68,45,74,64,38,56,54,30,45,55,47,26,47,54,29,39,59,66,34,62,56,44,85,62,90,84,64,87,64,57,52,70,66,39,53,52,50,26,55,53,27,47,52,52,29,56,54,26,62,71,71,35,48,45,62,54,80,71,67,67,75,76,74,73,80,82,82,77,85,84,131